Protein AF-A0A7C8NP73-F1 (afdb_monomer)

InterPro domains:
  IPR001849 Pleckstrin homology domain [PF16457] (462-615)
  IPR006816 ELMO domain [PF04727] (223-391)
  IPR006816 ELMO domain [PS51335] (238-403)
  IPR011989 Armadillo-like helical [G3DSA:1.25.10.10] (2-222)
  IPR011993 PH-like domain superfamily [G3DSA:2.30.29.30] (480-616)
  IPR016024 Armadillo-type fold [SSF48371] (4-204)
  IPR024574 ELMO, armadillo-like helical domain [PF11841] (35-197)
  IPR050868 Engulfment and cell motility domain-containing protein [PTHR12771] (10-514)

Foldseek 3Di:
DQDLVNLLVQLPDPDVVSNLVSLQVLLVQLLPPVSVVVNVVVVSLVSLLVCCQPPDDNSNLSSLSSVLSCLVVVHDLVSQDLSSLLSLLCCLVVPGDLSNLLSSLSVLLSQQQPDPPPDDDDPPCPQSGHLSSNVVSCVVVVCSLLSLLVQCLDPDLSSVQSSLSSVLSNLVRLLVVPPCNVVVVVVCVVSPSLVSLLVVLLDPPCPSNVQSSLSVVLSLLVVQVVQLQAAQDCVDPVSVVLVVLLQVLQDPDDDDDPCRQVLLQAPDPPNRVLSNRRHNVLSVLSSLLCVVPSVVSNVLSVVQVPDDSFQRDNLSNLSSLLSNLLCVLSVSVDDPVVSVVLSVPPPDPVSSQQSAQSCSSVVSLSSNLLSVLLSVQSVLVSDTPVCNVVSSVLSSLLCCVLRNPDTSNDDSVVSSVSSVPDHPVNSLVSVVVVLCVVCVVPCVVVVVVLLVVLLVVLQVVLLVVLLVDQQVWDKFWDPPPDPDPDDDPDDPFRWIKIWHADPVNQWIFIDTDGPPDPDDDDSVRRPDIDGLVFWDDKDKDKAFDDDDDPDDDDDDDDDDPPRPIWIKIWTWGQDDDDDDDDDDDSPDIDGPDIGTDPDVVSVQSNRQNSCSSVVHHRDDPVSVVSSVVSSVVVSSVVSVVVVVPD

Solvent-accessible surface area (backbone atoms only — not comparable to full-atom values): 36250 Å² total; per-residue (Å²): 130,84,50,68,66,58,40,40,56,30,47,66,41,92,49,64,73,51,21,31,54,27,26,51,54,42,41,71,45,49,76,40,69,68,53,38,50,53,33,47,77,71,50,34,55,59,49,42,45,53,36,55,62,72,47,60,70,67,39,22,20,28,28,27,44,37,50,32,52,34,48,77,72,76,38,68,70,91,71,66,43,71,68,50,52,36,46,36,52,50,46,55,63,65,67,62,58,69,62,39,42,34,17,34,33,40,38,53,20,51,41,24,55,45,78,81,71,87,79,88,70,74,94,82,63,83,58,70,45,26,51,68,39,48,46,66,48,41,67,78,36,76,57,43,63,59,47,42,52,55,36,47,73,42,92,48,56,66,42,16,30,26,32,38,38,27,51,42,23,43,48,53,42,32,62,70,64,73,81,56,32,71,62,54,52,48,52,44,52,75,70,38,45,54,60,53,51,33,52,54,65,44,45,89,79,40,80,82,34,43,64,44,53,51,52,43,53,50,50,52,33,51,49,51,51,52,38,27,67,38,68,78,46,79,86,40,67,67,54,45,47,42,56,46,50,48,50,54,61,67,52,88,69,97,69,91,56,94,62,67,38,39,70,45,25,34,95,40,85,64,61,63,68,75,33,64,82,22,10,40,38,24,50,49,53,49,35,50,44,43,69,80,36,40,68,60,47,36,52,53,45,58,58,34,70,76,42,59,81,57,56,30,74,37,52,49,51,48,41,33,46,42,46,43,48,53,37,59,68,68,48,41,86,61,54,71,69,56,57,48,48,56,64,72,65,66,82,48,75,75,52,50,51,69,70,48,62,37,68,68,66,43,46,67,63,50,47,47,30,50,43,53,29,43,57,49,52,42,59,79,65,68,42,41,55,92,40,48,68,64,53,50,52,49,48,48,48,49,46,43,60,54,59,62,67,40,57,36,70,60,53,68,68,59,42,42,48,48,40,71,66,69,49,72,69,62,49,54,52,52,49,50,52,52,48,47,66,71,38,55,79,80,37,50,72,63,45,51,54,52,50,53,51,38,42,49,52,21,45,50,52,48,45,52,53,24,42,47,51,38,49,74,36,50,70,19,57,50,88,83,77,71,92,66,95,69,94,69,99,74,79,90,65,59,39,30,32,39,40,28,37,38,96,84,65,51,30,44,30,29,38,80,40,62,76,83,63,95,63,84,80,56,81,86,71,34,81,41,73,43,53,47,89,36,53,74,49,75,47,78,46,83,40,80,60,82,77,84,88,82,80,90,88,84,86,89,83,90,77,81,87,77,77,55,67,40,48,39,40,38,35,23,18,54,79,78,94,77,83,86,89,75,99,69,73,94,77,68,70,42,81,75,48,77,43,25,38,85,46,70,64,57,42,45,40,51,53,31,24,53,29,44,76,70,74,42,76,68,81,49,67,66,60,53,50,49,29,54,51,45,19,53,50,52,47,54,51,48,55,68,58,65,65,75,78,118

Organism: Orbilia oligospora (NCBI:txid2813651)

Nearest PDB structures (foldseek):
  8j07-assembly1_u7  TM=4.582E-01  e=2.125E-04  Homo sapiens
  5xjg-assembly1_C  TM=4.412E-01  e=1.959E-04  Saccharomyces cerevisiae S288C
  6kbn-assembly1_A  TM=3.836E-01  e=9.811E-05  Saccharomyces cerevisiae
  7rro-assembly1_H8  TM=2.665E-01  e=1.098E-02  Bos taurus
  7rro-assembly1_H7  TM=2.678E-01  e=1.717E-02  Bos taurus

Sequence (646 aa):
MDSVNEIIERLGNSEDAVRKMAAFKLQSNIADPSFAEMFILQGGIIELRELAINANGNTLAYSLTSFSRLLEVDKGWEYVTPELISRMVDLITGHPLINILRGAMAVLGAIVAHPQISEGRGSMMTGLFGFQALKPAIAEHPEFLEMLVERVSSADHALCANALQLINALMRDSIASDNEWQKFIKKLQDLGVIRTVYYLMQGSSLQDLAHPLLEFQALMKMLIRKWRAVKLNLERKDHRTALKTIHIASASSIRSNPEKWRRLGFETESPAWEFEQAGFLGMMDMTEFVKDHEDEFQKIIHEQEAKPKEERFPFARASLYVTSLLCEQFAVDNSEADDAKTIMILESRASFEKAFKPLLLQWSRLHTAALFAFFRIWKETSALYSDFDKVSDLVRVLGYKTMVQATRTKEITEVEKEFAEYDYQRLRVIQMELLEQAYGNAWRPQLTSVYEETAKEAQEFIKEQRIRCLLQGSWFTTDRTDGSQNKSKDKLAYISLFARLSTDRRYLCYGYYNADMDIEPRMEDLVHKIPVSSVSSVVSNVMPSVRDNRDSSATVTTATPFNSTTTKLTIYGRQPPSGIQQNGDTNKEYPLIVLHPSNPTIASEWLDGLLFLMGKKPITSETSNLINTVAKCSMKKTMLLSFRVL

Mean predicted aligned error: 14.62 Å

Secondary structure (DSSP, 8-state):
---HHHHHHHHHSS-HHHHHHHHHHHHHHTTSHHHHHHHHHTTHHHHHHHHHHH--HHHHHHHHHHHHHHHHTT--GGG--HHHHHHHHHHHHT---HHHHHHHHHHHHHHHHS----SSS-TTSTTSSHHHHHHHHHHH-TTHHHHHHHHHT-S-HHHHHHHHHHHHHHHHHHHHTSSSHHHHHHHHHHTTHHHHHHHHHHSS--TTTHHHHHHHHHHHHHHHHHHHHS---TTSHHHHHHHHHHHHHH-SSS---S-TTGGGT-SSS-TTTGGGTTHHHHHHHHHHHHHHTHHHHHHHHHHHHTS-GGG---HHHHHHHHHHHHHHHTTTTS-HHHHHHHHHT--SHHHHHHH--GGGGGHHHHHHHHHHHHHHHHHHTT--GGGHHHHHHHHHHHHIIIIIS--TT--HHHHHHHHHH--HHHHHHHHHHHHHHHHTTTSHHHHHHHHHHHHHHHHHHHHHHHHHHHHH-EEEE-----------------EEEEEEE-TTSSEEEEEEEETT--SPPPGGG--EEEEGGGEEEEEEEEEE--------------------EEEEEEEEEPPP--S------TT--EEEEEEEESSHHHHHHHHHHHHHHTTPPP--HHHHHHHHHHHHHHHHHHHHHHTT--

pLDDT: mean 82.2, std 16.39, range [27.55, 98.19]

Structure (mmCIF, N/CA/C/O backbone):
data_AF-A0A7C8NP73-F1
#
_entry.id   AF-A0A7C8NP73-F1
#
loop_
_atom_site.group_PDB
_atom_site.id
_atom_site.type_symbol
_atom_site.label_atom_id
_atom_site.label_alt_id
_atom_site.label_comp_id
_atom_site.label_asym_id
_atom_site.label_entity_id
_atom_site.label_seq_id
_atom_site.pdbx_PDB_ins_code
_atom_site.Cartn_x
_atom_site.Cartn_y
_atom_site.Cartn_z
_atom_site.occupancy
_atom_site.B_iso_or_equiv
_atom_site.auth_seq_id
_atom_site.auth_comp_id
_atom_site.auth_asym_id
_atom_site.auth_atom_id
_atom_site.pdbx_PDB_model_num
ATOM 1 N N . MET A 1 1 ? 6.084 -2.194 -54.028 1.00 48.62 1 MET A N 1
ATOM 2 C CA . MET A 1 1 ? 6.680 -2.561 -52.732 1.00 48.62 1 MET A CA 1
ATOM 3 C C . MET A 1 1 ? 8.154 -2.739 -53.004 1.00 48.62 1 MET A C 1
ATOM 5 O O . MET A 1 1 ? 8.469 -3.561 -53.855 1.00 48.62 1 MET A O 1
ATOM 9 N N . ASP A 1 2 ? 9.013 -1.919 -52.401 1.00 60.19 2 ASP A N 1
ATOM 10 C CA . ASP A 1 2 ? 10.464 -2.112 -52.514 1.00 60.19 2 ASP A CA 1
ATOM 11 C C . ASP A 1 2 ? 10.792 -3.522 -52.008 1.00 60.19 2 ASP A C 1
ATOM 13 O O . ASP A 1 2 ? 10.224 -3.974 -51.007 1.00 60.19 2 ASP A O 1
ATOM 17 N N . SER A 1 3 ? 11.655 -4.238 -52.722 1.00 82.06 3 SER A N 1
ATOM 18 C CA . SER A 1 3 ? 12.070 -5.576 -52.290 1.00 82.06 3 SER A CA 1
ATOM 19 C C . SER A 1 3 ? 12.919 -5.483 -51.013 1.00 82.06 3 SER A C 1
ATOM 21 O O . SER A 1 3 ? 13.592 -4.477 -50.791 1.00 82.06 3 SER A O 1
ATOM 23 N N . VAL A 1 4 ? 12.916 -6.519 -50.166 1.00 85.44 4 VAL A N 1
ATOM 24 C CA . VAL A 1 4 ? 13.717 -6.546 -48.920 1.00 85.44 4 VAL A CA 1
ATOM 25 C C . VAL A 1 4 ? 15.198 -6.232 -49.205 1.00 85.44 4 VAL A C 1
ATOM 27 O O . VAL A 1 4 ? 15.788 -5.397 -48.524 1.00 85.44 4 VAL A O 1
ATOM 30 N N . ASN A 1 5 ? 15.748 -6.788 -50.289 1.00 86.94 5 ASN A N 1
ATOM 31 C CA . ASN A 1 5 ? 17.111 -6.518 -50.761 1.00 86.94 5 ASN A CA 1
ATOM 32 C C . ASN A 1 5 ? 17.361 -5.037 -51.090 1.00 86.94 5 ASN A C 1
ATOM 34 O O . ASN A 1 5 ? 18.402 -4.497 -50.733 1.00 86.94 5 ASN A O 1
ATOM 38 N N . GLU A 1 6 ? 16.405 -4.365 -51.736 1.00 87.94 6 GLU A N 1
ATOM 39 C CA . GLU A 1 6 ? 16.519 -2.943 -52.094 1.00 87.94 6 GLU A CA 1
ATOM 40 C C . GLU A 1 6 ? 16.551 -2.047 -50.847 1.00 87.94 6 GLU A C 1
ATOM 42 O O . GLU A 1 6 ? 17.230 -1.020 -50.828 1.00 87.94 6 GLU A O 1
ATOM 47 N N . ILE A 1 7 ? 15.838 -2.434 -49.784 1.00 89.62 7 ILE A N 1
ATOM 48 C CA . ILE A 1 7 ? 15.893 -1.730 -48.497 1.00 89.62 7 ILE A CA 1
ATOM 49 C C . ILE A 1 7 ? 17.260 -1.944 -47.843 1.00 89.62 7 ILE A C 1
ATOM 51 O O . ILE A 1 7 ? 17.868 -0.966 -47.417 1.00 89.62 7 ILE A O 1
ATOM 55 N N . ILE A 1 8 ? 17.766 -3.181 -47.805 1.00 90.69 8 ILE A N 1
ATOM 56 C CA . ILE A 1 8 ? 19.073 -3.506 -47.207 1.00 90.69 8 ILE A CA 1
ATOM 57 C C . ILE A 1 8 ? 20.208 -2.759 -47.921 1.00 90.69 8 ILE A C 1
ATOM 59 O O . ILE A 1 8 ? 21.008 -2.093 -47.267 1.00 90.69 8 ILE A O 1
ATOM 63 N N . GLU A 1 9 ? 20.236 -2.775 -49.255 1.00 89.75 9 GLU A N 1
ATOM 64 C CA . GLU A 1 9 ? 21.255 -2.070 -50.045 1.00 89.75 9 GLU A CA 1
ATOM 65 C C . GLU A 1 9 ? 21.243 -0.555 -49.776 1.00 89.75 9 GLU A C 1
ATOM 67 O O . GLU A 1 9 ? 22.288 0.082 -49.622 1.00 89.75 9 GLU A O 1
ATOM 72 N N . ARG A 1 10 ? 20.050 0.039 -49.651 1.00 89.94 10 ARG A N 1
ATOM 73 C CA . ARG A 1 10 ? 19.904 1.466 -49.338 1.00 89.94 10 ARG A CA 1
ATOM 74 C C . ARG A 1 10 ? 20.262 1.817 -47.891 1.00 89.94 10 ARG A C 1
ATOM 76 O O . ARG A 1 10 ? 20.643 2.962 -47.652 1.00 89.94 10 ARG A O 1
ATOM 83 N N . LEU A 1 11 ? 20.164 0.881 -46.943 1.00 89.56 11 LEU A N 1
ATOM 84 C CA . LEU A 1 11 ? 20.610 1.083 -45.555 1.00 89.56 11 LEU A CA 1
ATOM 85 C C . LEU A 1 11 ? 22.143 1.148 -45.456 1.00 89.56 11 LEU A C 1
ATOM 87 O O . LEU A 1 11 ? 22.663 1.996 -44.731 1.00 89.56 11 LEU A O 1
ATOM 91 N N . GLY A 1 12 ? 22.857 0.329 -46.233 1.00 86.38 12 GLY A N 1
ATOM 92 C CA . GLY A 1 12 ? 24.326 0.340 -46.280 1.00 86.38 12 GLY A CA 1
ATOM 93 C C . GLY A 1 12 ? 24.933 1.513 -47.070 1.00 86.38 12 GLY A C 1
ATOM 94 O O . GLY A 1 12 ? 26.106 1.848 -46.897 1.00 86.38 12 GLY A O 1
ATOM 95 N N . ASN A 1 13 ? 24.146 2.195 -47.910 1.00 90.19 13 ASN A N 1
ATOM 96 C CA . ASN A 1 13 ? 24.611 3.278 -48.790 1.00 90.19 13 ASN A CA 1
ATOM 97 C C . ASN A 1 13 ? 25.268 4.437 -48.019 1.00 90.19 13 ASN A C 1
ATOM 99 O O . ASN A 1 13 ? 24.749 4.841 -46.996 1.00 90.19 13 ASN A O 1
ATOM 103 N N . SER A 1 14 ? 26.358 5.035 -48.507 1.00 82.38 14 SER A N 1
ATOM 104 C CA . SER A 1 14 ? 27.049 6.157 -47.844 1.00 82.38 14 SER A CA 1
ATOM 105 C C . SER A 1 14 ? 26.227 7.447 -47.681 1.00 82.38 14 SER A C 1
ATOM 107 O O . SER A 1 14 ? 26.552 8.262 -46.819 1.00 82.38 14 SER A O 1
ATOM 109 N N . GLU A 1 15 ? 25.196 7.665 -48.501 1.00 89.38 15 GLU A N 1
ATOM 110 C CA . GLU A 1 15 ? 24.407 8.900 -48.506 1.00 89.38 15 GLU A CA 1
ATOM 111 C C . GLU A 1 15 ? 23.300 8.899 -47.433 1.00 89.38 15 GLU A C 1
ATOM 113 O O . GLU A 1 15 ? 22.374 8.086 -47.466 1.00 89.38 15 GLU A O 1
ATOM 118 N N . ASP A 1 16 ? 23.343 9.859 -46.498 1.00 85.50 16 ASP A N 1
ATOM 119 C CA . ASP A 1 16 ? 22.397 9.923 -45.369 1.00 85.50 16 ASP A CA 1
ATOM 120 C C . ASP A 1 16 ? 20.934 10.098 -45.810 1.00 85.50 16 ASP A C 1
ATOM 122 O O . ASP A 1 16 ? 20.033 9.516 -45.211 1.00 85.50 16 ASP A O 1
ATOM 126 N N . ALA A 1 17 ? 20.671 10.825 -46.901 1.00 88.94 17 ALA A N 1
ATOM 127 C CA . ALA A 1 17 ? 19.314 10.982 -47.429 1.00 88.94 17 ALA A CA 1
ATOM 128 C C . ALA A 1 17 ? 18.705 9.639 -47.879 1.00 88.94 17 ALA A C 1
ATOM 130 O O . ALA A 1 17 ? 17.527 9.368 -47.619 1.00 88.94 17 ALA A O 1
ATOM 131 N N . VAL A 1 18 ? 19.522 8.783 -48.502 1.00 90.50 18 VAL A N 1
ATOM 132 C CA . VAL A 1 18 ? 19.129 7.442 -48.956 1.00 90.50 18 VAL A CA 1
ATOM 133 C C . VAL A 1 18 ? 18.909 6.526 -47.754 1.00 90.50 18 VAL A C 1
ATOM 135 O O . VAL A 1 18 ? 17.848 5.901 -47.655 1.00 90.50 18 VAL A O 1
ATOM 138 N N . ARG A 1 19 ? 19.845 6.530 -46.791 1.00 91.00 19 ARG A N 1
ATOM 139 C CA . ARG A 1 19 ? 19.724 5.779 -45.530 1.00 91.00 19 ARG A CA 1
ATOM 140 C C . ARG A 1 19 ? 18.473 6.159 -44.753 1.00 91.00 19 ARG A C 1
ATOM 142 O O . ARG A 1 19 ? 17.725 5.288 -44.323 1.00 91.00 19 ARG A O 1
ATOM 149 N N . LYS A 1 20 ? 18.208 7.458 -44.604 1.00 90.62 20 LYS A N 1
ATOM 150 C CA . LYS A 1 20 ? 17.041 7.982 -43.888 1.00 90.62 20 LYS A CA 1
ATOM 151 C C . LYS A 1 20 ? 15.737 7.488 -44.505 1.00 90.62 20 LYS A C 1
ATOM 153 O O . LYS A 1 20 ? 14.842 7.060 -43.778 1.00 90.62 20 LYS A O 1
ATOM 158 N N . MET A 1 21 ? 15.621 7.543 -45.833 1.00 90.12 21 MET A N 1
ATOM 159 C CA . MET A 1 21 ? 14.427 7.079 -46.544 1.00 90.12 21 MET A CA 1
ATOM 160 C C . MET A 1 21 ? 14.244 5.561 -46.409 1.00 90.12 21 MET A C 1
ATOM 162 O O . MET A 1 21 ? 13.123 5.092 -46.213 1.00 90.12 21 MET A O 1
ATOM 166 N N . ALA A 1 22 ? 15.337 4.796 -46.468 1.00 91.88 22 ALA A N 1
ATOM 167 C CA . ALA A 1 22 ? 15.310 3.351 -46.261 1.00 91.88 22 ALA A CA 1
ATOM 168 C C . ALA A 1 22 ? 14.923 2.978 -44.823 1.00 91.88 22 ALA A C 1
ATOM 170 O O . ALA A 1 22 ? 14.034 2.154 -44.637 1.00 91.88 22 ALA A O 1
ATOM 171 N N . ALA A 1 23 ? 15.505 3.632 -43.813 1.00 91.50 23 ALA A N 1
ATOM 172 C CA . ALA A 1 23 ? 15.182 3.414 -42.402 1.00 91.50 23 ALA A CA 1
ATOM 173 C C . ALA A 1 23 ? 13.723 3.781 -42.080 1.00 91.50 23 ALA A C 1
ATOM 175 O O . ALA A 1 23 ? 13.046 3.066 -41.343 1.00 91.50 23 ALA A O 1
ATOM 176 N N . PHE A 1 24 ? 13.201 4.852 -42.688 1.00 91.69 24 PHE A N 1
ATOM 177 C CA . PHE A 1 24 ? 11.790 5.224 -42.576 1.00 91.69 24 PHE A CA 1
ATOM 178 C C . PHE A 1 24 ? 10.856 4.152 -43.166 1.00 91.69 24 PHE A C 1
ATOM 180 O O . PHE A 1 24 ? 9.884 3.760 -42.522 1.00 91.69 24 PHE A O 1
ATOM 187 N N . LYS A 1 25 ? 11.165 3.630 -44.363 1.00 90.44 25 LYS A N 1
ATOM 188 C CA . LYS A 1 25 ? 10.409 2.523 -44.979 1.00 90.44 25 LYS A CA 1
ATOM 189 C C . LYS A 1 25 ? 10.536 1.218 -44.187 1.00 90.44 25 LYS A C 1
ATOM 191 O O . LYS A 1 25 ? 9.573 0.461 -44.091 1.00 90.44 25 LYS A O 1
ATOM 196 N N . LEU A 1 26 ? 11.708 0.950 -43.611 1.00 91.75 26 LEU A N 1
ATOM 197 C CA . LEU A 1 26 ? 11.937 -0.216 -42.762 1.00 91.75 26 LEU A CA 1
ATOM 198 C C . LEU A 1 26 ? 11.004 -0.185 -41.550 1.00 91.75 26 LEU A C 1
ATOM 200 O O . LEU A 1 26 ? 10.335 -1.178 -41.279 1.00 91.75 26 LEU A O 1
ATOM 204 N N . GLN A 1 27 ? 10.893 0.964 -40.880 1.00 89.00 27 GLN A N 1
ATOM 205 C CA . GLN A 1 27 ? 10.059 1.124 -39.692 1.00 89.00 27 GLN A CA 1
ATOM 206 C C . GLN A 1 27 ? 8.605 0.692 -39.931 1.00 89.00 27 GLN A C 1
ATOM 208 O O . GLN A 1 27 ? 8.026 0.034 -39.070 1.00 89.00 27 GLN A O 1
ATOM 213 N N . SER A 1 28 ? 8.004 1.018 -41.081 1.00 86.94 28 SER A N 1
ATOM 214 C CA . SER A 1 28 ? 6.624 0.609 -41.388 1.00 86.94 28 SER A CA 1
ATOM 215 C C . SER A 1 28 ? 6.484 -0.880 -41.703 1.00 86.94 28 SER A C 1
ATOM 217 O O . SER A 1 28 ? 5.445 -1.459 -41.403 1.00 86.94 28 SER A O 1
ATOM 219 N N . ASN A 1 29 ? 7.514 -1.498 -42.287 1.00 88.25 29 ASN A N 1
ATOM 220 C CA . ASN A 1 29 ? 7.443 -2.866 -42.807 1.00 88.25 29 ASN A CA 1
ATOM 221 C C . ASN A 1 29 ? 7.918 -3.919 -41.799 1.00 88.25 29 ASN A C 1
ATOM 223 O O . ASN A 1 29 ? 7.460 -5.055 -41.843 1.00 88.25 29 ASN A O 1
ATOM 227 N N . ILE A 1 30 ? 8.798 -3.550 -40.863 1.00 88.75 30 ILE A N 1
ATOM 228 C CA . ILE A 1 30 ? 9.405 -4.474 -39.891 1.00 88.75 30 ILE A CA 1
ATOM 229 C C . ILE A 1 30 ? 8.395 -5.075 -38.901 1.00 88.75 30 ILE A C 1
ATOM 231 O O . ILE A 1 30 ? 8.698 -6.060 -38.239 1.00 88.75 30 ILE A O 1
ATOM 235 N N . ALA A 1 31 ? 7.198 -4.488 -38.804 1.00 82.62 31 ALA A N 1
ATOM 236 C CA . ALA A 1 31 ? 6.102 -5.013 -37.994 1.00 82.62 31 ALA A CA 1
ATOM 237 C C . ALA A 1 31 ? 5.456 -6.276 -38.599 1.00 82.62 31 ALA A C 1
ATOM 239 O O . ALA A 1 31 ? 4.790 -7.009 -37.875 1.00 82.62 31 ALA A O 1
ATOM 240 N N . ASP A 1 32 ? 5.636 -6.536 -39.901 1.00 87.31 32 ASP A N 1
ATOM 241 C CA . ASP A 1 32 ? 5.199 -7.783 -40.535 1.00 87.31 32 ASP A CA 1
ATOM 242 C C . ASP A 1 32 ? 6.209 -8.906 -40.216 1.00 87.31 32 ASP A C 1
ATOM 244 O O . ASP A 1 32 ? 7.369 -8.818 -40.639 1.00 87.31 32 ASP A O 1
ATOM 248 N N . PRO A 1 33 ? 5.800 -9.983 -39.511 1.00 85.56 33 PRO A N 1
ATOM 249 C CA . PRO A 1 33 ? 6.696 -11.077 -39.136 1.00 85.56 33 PRO A CA 1
ATOM 250 C C . PRO A 1 33 ? 7.404 -11.744 -40.321 1.00 85.56 33 PRO A C 1
ATOM 252 O O . PRO A 1 33 ? 8.561 -12.153 -40.178 1.00 85.56 33 PRO A O 1
ATOM 255 N N . SER A 1 34 ? 6.735 -11.826 -41.478 1.00 88.19 34 SER A N 1
ATOM 256 C CA . SER A 1 34 ? 7.270 -12.449 -42.697 1.00 88.19 34 SER A CA 1
ATOM 257 C C . SER A 1 34 ? 8.355 -11.572 -43.317 1.00 88.19 34 SER A C 1
ATOM 259 O O . SER A 1 34 ? 9.415 -12.057 -43.716 1.00 88.19 34 SER A O 1
ATOM 261 N N . PHE A 1 35 ? 8.113 -10.258 -43.351 1.00 90.38 35 PHE A N 1
ATOM 262 C CA . PHE A 1 35 ? 9.104 -9.280 -43.789 1.00 90.38 35 PHE A CA 1
ATOM 263 C C . PHE A 1 35 ? 10.317 -9.275 -42.851 1.00 90.38 35 PHE A C 1
ATOM 265 O O . PHE A 1 35 ? 11.452 -9.320 -43.322 1.00 90.38 35 PHE A O 1
ATOM 272 N N . ALA A 1 36 ? 10.090 -9.266 -41.533 1.00 89.06 36 ALA A N 1
ATOM 273 C CA . ALA A 1 36 ? 11.151 -9.269 -40.529 1.00 89.06 36 ALA A CA 1
ATOM 274 C C . ALA A 1 36 ? 12.051 -10.508 -40.627 1.00 89.06 36 ALA A C 1
ATOM 276 O O . ALA A 1 36 ? 13.269 -10.398 -40.506 1.00 89.06 36 ALA A O 1
ATOM 277 N N . GLU A 1 37 ? 11.473 -11.683 -40.888 1.00 87.62 37 GLU A N 1
ATOM 278 C CA . GLU A 1 37 ? 12.244 -12.911 -41.095 1.00 87.62 37 GLU A CA 1
ATOM 279 C C . GLU A 1 37 ? 13.135 -12.829 -42.331 1.00 87.62 37 GLU A C 1
ATOM 281 O O . GLU A 1 37 ? 14.338 -13.066 -42.238 1.00 87.62 37 GLU A O 1
ATOM 286 N N . MET A 1 38 ? 12.574 -12.411 -43.467 1.00 89.00 38 MET A N 1
ATOM 287 C CA . MET A 1 38 ? 13.340 -12.244 -44.703 1.00 89.00 38 MET A CA 1
ATOM 288 C C . MET A 1 38 ? 14.436 -11.183 -44.565 1.00 89.00 38 MET A C 1
ATOM 290 O O . MET A 1 38 ? 15.541 -11.378 -45.066 1.00 89.00 38 MET A O 1
ATOM 294 N N . PHE A 1 39 ? 14.158 -10.088 -43.855 1.00 92.00 39 PHE A N 1
ATOM 295 C CA . PHE A 1 39 ? 15.125 -9.027 -43.582 1.00 92.00 39 PHE A CA 1
ATOM 296 C C . PHE A 1 39 ? 16.321 -9.530 -42.765 1.00 92.00 39 PHE A C 1
ATOM 298 O O . PHE A 1 39 ? 17.465 -9.211 -43.088 1.00 92.00 39 PHE A O 1
ATOM 305 N N . ILE A 1 40 ? 16.075 -10.352 -41.740 1.00 89.31 40 ILE A N 1
ATOM 306 C CA . ILE A 1 40 ? 17.136 -10.947 -40.918 1.00 89.31 40 ILE A CA 1
ATOM 307 C C . ILE A 1 40 ? 17.928 -11.983 -41.718 1.00 89.31 40 ILE A C 1
ATOM 309 O O . ILE A 1 40 ? 19.156 -11.929 -41.717 1.00 89.31 40 ILE A O 1
ATOM 313 N N . LEU A 1 41 ? 17.249 -12.881 -42.442 1.00 88.56 41 LEU A N 1
ATOM 314 C CA . LEU A 1 41 ? 17.894 -13.916 -43.263 1.00 88.56 41 LEU A CA 1
ATOM 315 C C . LEU A 1 41 ? 18.825 -13.328 -44.330 1.00 88.56 41 LEU A C 1
ATOM 317 O O . LEU A 1 41 ? 19.851 -13.921 -44.649 1.00 88.56 41 LEU A O 1
ATOM 321 N N . GLN A 1 42 ? 18.482 -12.158 -44.869 1.00 90.75 42 GLN A N 1
ATOM 322 C CA . GLN A 1 42 ? 19.289 -11.443 -45.860 1.00 90.75 42 GLN A CA 1
ATOM 323 C C . GLN A 1 42 ? 20.382 -10.555 -45.238 1.00 90.75 42 GLN A C 1
ATOM 325 O O . GLN A 1 42 ? 21.039 -9.806 -45.955 1.00 90.75 42 GLN A O 1
ATOM 330 N N . GLY A 1 43 ? 20.601 -10.624 -43.920 1.00 88.75 43 GLY A N 1
ATOM 331 C CA . GLY A 1 43 ? 21.657 -9.877 -43.229 1.00 88.75 43 GLY A CA 1
ATOM 332 C C . GLY A 1 43 ? 21.326 -8.409 -42.942 1.00 88.75 43 GLY A C 1
ATOM 333 O O . GLY A 1 43 ? 22.187 -7.678 -42.458 1.00 88.75 43 GLY A O 1
ATOM 334 N N . GLY A 1 44 ? 20.086 -7.964 -43.166 1.00 90.62 44 GLY A N 1
ATOM 335 C CA . GLY A 1 44 ? 19.677 -6.570 -42.963 1.00 90.62 44 GLY A CA 1
ATOM 336 C C . GLY A 1 44 ? 19.821 -6.075 -41.520 1.00 90.62 44 GLY A C 1
ATOM 337 O O . GLY A 1 44 ? 20.023 -4.886 -41.282 1.00 90.62 44 GLY A O 1
ATOM 338 N N . ILE A 1 45 ? 19.770 -6.984 -40.544 1.00 91.12 45 ILE A N 1
ATOM 339 C CA . ILE A 1 45 ? 19.964 -6.657 -39.128 1.00 91.12 45 ILE A CA 1
ATOM 340 C C . ILE A 1 45 ? 21.389 -6.178 -38.804 1.00 91.12 45 ILE A C 1
ATOM 342 O O . ILE A 1 45 ? 21.559 -5.380 -37.884 1.00 91.12 45 ILE A O 1
ATOM 346 N N . ILE A 1 46 ? 22.396 -6.603 -39.577 1.00 91.88 46 ILE A N 1
ATOM 347 C CA . ILE A 1 46 ? 23.786 -6.150 -39.419 1.00 91.88 46 ILE A CA 1
ATOM 348 C C . ILE A 1 46 ? 23.870 -4.660 -39.759 1.00 91.88 46 ILE A C 1
ATOM 350 O O . ILE A 1 46 ? 24.322 -3.866 -38.938 1.00 91.88 46 ILE A O 1
ATOM 354 N N . GLU A 1 47 ? 23.334 -4.269 -40.918 1.00 91.56 47 GLU A N 1
ATOM 355 C CA . GLU A 1 47 ? 23.254 -2.864 -41.339 1.00 91.56 47 GLU A CA 1
ATOM 356 C C . GLU A 1 47 ? 22.428 -2.028 -40.352 1.00 91.56 47 GLU A C 1
ATOM 358 O O . GLU A 1 47 ? 22.791 -0.904 -40.004 1.00 91.56 47 GLU A O 1
ATOM 363 N N . LEU A 1 48 ? 21.331 -2.589 -39.833 1.00 93.06 48 LEU A N 1
ATOM 364 C CA . LEU A 1 48 ? 20.505 -1.919 -38.830 1.00 93.06 48 LEU A CA 1
ATOM 365 C C . LEU A 1 48 ? 21.269 -1.661 -37.520 1.00 93.06 48 LEU A C 1
ATOM 367 O O . LEU A 1 48 ? 21.149 -0.571 -36.957 1.00 93.06 48 LEU A O 1
ATOM 371 N N . ARG A 1 49 ? 22.059 -2.635 -37.049 1.00 93.44 49 ARG A N 1
ATOM 372 C CA . ARG A 1 49 ? 22.934 -2.494 -35.875 1.00 93.44 49 ARG A CA 1
ATOM 373 C C . ARG A 1 49 ? 23.996 -1.423 -36.111 1.00 93.44 49 ARG A C 1
ATOM 375 O O . ARG A 1 49 ? 24.176 -0.563 -35.253 1.00 93.44 49 ARG A O 1
ATOM 382 N N . GLU A 1 50 ? 24.661 -1.433 -37.263 1.00 92.69 50 GLU A N 1
ATOM 383 C CA . GLU A 1 50 ? 25.674 -0.424 -37.598 1.00 92.69 50 GLU A CA 1
ATOM 384 C C . GLU A 1 50 ? 25.086 0.992 -37.602 1.00 92.69 50 GLU A C 1
ATOM 386 O O . GLU A 1 50 ? 25.687 1.924 -37.061 1.00 92.69 50 GLU A O 1
ATOM 391 N N . LEU A 1 51 ? 23.865 1.160 -38.121 1.00 92.75 51 LEU A N 1
ATOM 392 C CA . LEU A 1 51 ? 23.146 2.430 -38.031 1.00 92.75 51 LEU A CA 1
ATOM 393 C C . LEU A 1 51 ? 22.763 2.784 -36.587 1.00 92.75 51 LEU A C 1
ATOM 395 O O . LEU A 1 51 ? 22.830 3.955 -36.221 1.00 92.75 51 LEU A O 1
ATOM 399 N N . ALA A 1 52 ? 22.381 1.815 -35.754 1.00 93.00 52 ALA A N 1
ATOM 400 C CA . ALA A 1 52 ? 22.073 2.061 -34.344 1.00 93.00 52 ALA A CA 1
ATOM 401 C C . ALA A 1 52 ? 23.299 2.533 -33.537 1.00 93.00 52 ALA A C 1
ATOM 403 O O . ALA A 1 52 ? 23.147 3.311 -32.595 1.00 93.00 52 ALA A O 1
ATOM 404 N N . ILE A 1 53 ? 24.505 2.103 -33.922 1.00 93.00 53 ILE A N 1
ATOM 405 C CA . ILE A 1 53 ? 25.759 2.506 -33.272 1.00 93.00 53 ILE A CA 1
ATOM 406 C C . ILE A 1 53 ? 26.237 3.869 -33.802 1.00 93.00 53 ILE A C 1
ATOM 408 O O . ILE A 1 53 ? 26.504 4.784 -33.019 1.00 93.00 53 ILE A O 1
ATOM 412 N N . ASN A 1 54 ? 26.293 4.028 -35.128 1.00 92.06 54 ASN A N 1
ATOM 413 C CA . ASN A 1 54 ? 27.043 5.109 -35.775 1.00 92.06 54 ASN A CA 1
ATOM 414 C C . ASN A 1 54 ? 26.185 6.259 -36.334 1.00 92.06 54 ASN A C 1
ATOM 416 O O . ASN A 1 54 ? 26.709 7.349 -36.579 1.00 92.06 54 ASN A O 1
ATOM 420 N N . ALA A 1 55 ? 24.885 6.053 -36.578 1.00 91.69 55 ALA A N 1
ATOM 421 C CA . ALA A 1 55 ? 24.040 7.093 -37.168 1.00 91.69 55 ALA A CA 1
ATOM 422 C C . ALA A 1 55 ? 23.644 8.174 -36.149 1.00 91.69 55 ALA A C 1
ATOM 424 O O . ALA A 1 55 ? 23.784 8.015 -34.937 1.00 91.69 55 ALA A O 1
ATOM 425 N N . ASN A 1 56 ? 23.097 9.284 -36.655 1.00 89.88 56 ASN A N 1
ATOM 426 C CA . ASN A 1 56 ? 22.598 10.401 -35.853 1.00 89.88 56 ASN A CA 1
ATOM 427 C C . ASN A 1 56 ? 21.238 10.899 -36.378 1.00 89.88 56 ASN A C 1
ATOM 429 O O . ASN A 1 56 ? 20.793 10.542 -37.470 1.00 89.88 56 ASN A O 1
ATOM 433 N N . GLY A 1 57 ? 20.562 11.745 -35.595 1.00 90.12 57 GLY A N 1
ATOM 434 C CA . GLY A 1 57 ? 19.325 12.410 -36.012 1.00 90.12 57 GLY A CA 1
ATOM 435 C C . GLY A 1 57 ? 18.164 11.446 -36.295 1.00 90.12 57 GLY A C 1
ATOM 436 O O . GLY A 1 57 ? 17.938 10.478 -35.572 1.00 90.12 57 GLY A O 1
ATOM 437 N N . ASN A 1 58 ? 17.393 11.731 -37.348 1.00 90.62 58 ASN A N 1
ATOM 438 C CA . ASN A 1 58 ? 16.192 10.955 -37.679 1.00 90.62 58 ASN A CA 1
ATOM 439 C C . ASN A 1 58 ? 1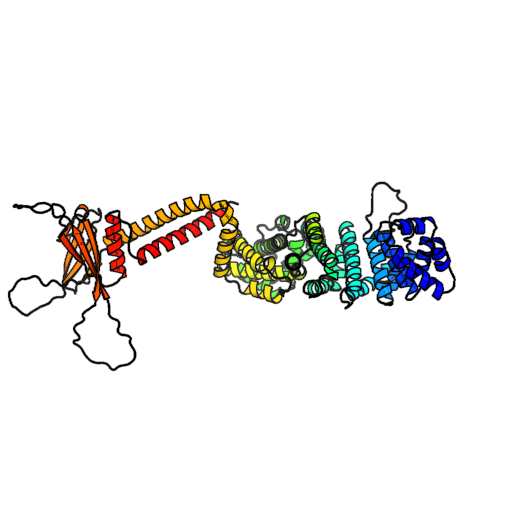6.508 9.539 -38.177 1.00 90.62 58 ASN A C 1
ATOM 441 O O . ASN A 1 58 ? 15.747 8.624 -37.879 1.00 90.62 58 ASN A O 1
ATOM 445 N N . THR A 1 59 ? 17.623 9.352 -38.894 1.00 92.81 59 THR A N 1
ATOM 446 C CA . THR A 1 59 ? 18.073 8.029 -39.351 1.00 92.81 59 THR A CA 1
ATOM 447 C C . THR A 1 59 ? 18.250 7.098 -38.152 1.00 92.81 59 THR A C 1
ATOM 449 O O . THR A 1 59 ? 17.662 6.021 -38.127 1.00 92.81 59 THR A O 1
ATOM 452 N N . LEU A 1 60 ? 18.942 7.566 -37.104 1.00 94.50 60 LEU A N 1
ATOM 453 C CA . LEU A 1 60 ? 19.088 6.829 -35.847 1.00 94.50 60 LEU A CA 1
ATOM 454 C C . LEU A 1 60 ? 17.732 6.533 -35.187 1.00 94.50 60 LEU A C 1
ATOM 456 O O . LEU A 1 60 ? 17.483 5.401 -34.788 1.00 94.50 60 LEU A O 1
ATOM 460 N N . ALA A 1 61 ? 16.830 7.517 -35.103 1.00 93.44 61 ALA A N 1
ATOM 461 C CA . ALA A 1 61 ? 15.517 7.320 -34.481 1.00 93.44 61 ALA A CA 1
ATOM 462 C C . ALA A 1 61 ? 14.685 6.215 -35.168 1.00 93.44 61 ALA A C 1
ATOM 464 O O . ALA A 1 61 ? 14.078 5.377 -34.490 1.00 93.44 61 ALA A O 1
ATOM 465 N N . TYR A 1 62 ? 14.672 6.180 -36.506 1.00 94.81 62 TYR A N 1
ATOM 466 C CA . TYR A 1 62 ? 13.982 5.131 -37.266 1.00 94.81 62 TYR A CA 1
ATOM 467 C C . TYR A 1 62 ? 14.655 3.766 -37.102 1.00 94.81 62 TYR A C 1
ATOM 469 O O . TYR A 1 62 ? 13.958 2.763 -36.923 1.00 94.81 62 TYR A O 1
ATOM 477 N N . SER A 1 63 ? 15.991 3.731 -37.096 1.00 94.75 63 SER A N 1
ATOM 478 C CA . SER A 1 63 ? 16.758 2.506 -36.867 1.00 94.75 63 SER A CA 1
ATOM 479 C C . SER A 1 63 ? 16.490 1.917 -35.482 1.00 94.75 63 SER A C 1
ATOM 481 O O . SER A 1 63 ? 16.139 0.746 -35.387 1.00 94.75 63 SER A O 1
ATOM 483 N N . LEU A 1 64 ? 16.544 2.725 -34.417 1.00 94.88 64 LEU A N 1
ATOM 484 C CA . LEU A 1 64 ? 16.272 2.265 -33.049 1.00 94.88 64 LEU A CA 1
ATOM 485 C C . LEU A 1 64 ? 14.834 1.783 -32.871 1.00 94.88 64 LEU A C 1
ATOM 487 O O . LEU A 1 64 ? 14.604 0.772 -32.215 1.00 94.88 64 LEU A O 1
ATOM 491 N N . THR A 1 65 ? 13.863 2.460 -33.489 1.00 93.75 65 THR A N 1
ATOM 492 C CA . THR A 1 65 ? 12.470 1.995 -33.441 1.00 93.75 65 THR A CA 1
ATOM 493 C C . THR A 1 65 ? 12.310 0.647 -34.143 1.00 93.75 65 THR A C 1
ATOM 495 O O . THR A 1 65 ? 11.612 -0.231 -33.644 1.00 93.75 65 THR A O 1
ATOM 498 N N . SER A 1 66 ? 12.958 0.472 -35.297 1.00 94.25 66 SER A N 1
ATOM 499 C CA . SER A 1 66 ? 12.910 -0.792 -36.040 1.00 94.25 66 SER A CA 1
ATOM 500 C C . SER A 1 66 ? 13.615 -1.915 -35.278 1.00 94.25 66 SER A C 1
ATOM 502 O O . SER A 1 66 ? 13.106 -3.029 -35.230 1.00 94.25 66 SER A O 1
ATOM 504 N N . PHE A 1 67 ? 14.743 -1.606 -34.633 1.00 94.69 67 PHE A N 1
ATOM 505 C CA . PHE A 1 67 ? 15.487 -2.547 -33.800 1.00 94.69 67 PHE A CA 1
ATOM 506 C C . PHE A 1 67 ? 14.679 -2.970 -32.566 1.00 94.69 67 PHE A C 1
ATOM 508 O O . PHE A 1 67 ? 14.548 -4.161 -32.311 1.00 94.69 67 PHE A O 1
ATOM 515 N N . SER A 1 68 ? 14.046 -2.025 -31.858 1.00 92.56 68 SER A N 1
ATOM 516 C CA . SER A 1 68 ? 13.154 -2.320 -30.723 1.00 92.56 68 SER A CA 1
ATOM 517 C C . SER A 1 68 ? 12.021 -3.271 -31.111 1.00 92.56 68 SER A C 1
ATOM 519 O O . SER A 1 68 ? 11.788 -4.259 -30.425 1.00 92.56 68 SER A O 1
ATOM 521 N N . ARG A 1 69 ? 11.360 -3.025 -32.251 1.00 90.81 69 ARG A N 1
ATOM 522 C CA . ARG A 1 69 ? 10.277 -3.890 -32.751 1.00 90.81 69 ARG A CA 1
ATOM 523 C C . ARG A 1 69 ? 10.739 -5.312 -33.050 1.00 90.81 69 ARG A C 1
ATOM 525 O O . ARG A 1 69 ? 9.979 -6.245 -32.827 1.00 90.81 69 ARG A O 1
ATOM 532 N N . LEU A 1 70 ? 11.964 -5.482 -33.554 1.00 91.19 70 LEU A N 1
ATOM 533 C CA . LEU A 1 70 ? 12.541 -6.811 -33.763 1.00 91.19 70 LEU A CA 1
ATOM 534 C C . LEU A 1 70 ? 12.723 -7.555 -32.435 1.00 91.19 70 LEU A C 1
ATOM 536 O O . LEU A 1 70 ? 12.340 -8.719 -32.343 1.00 91.19 70 LEU A O 1
ATOM 540 N N . LEU A 1 71 ? 13.228 -6.871 -31.405 1.00 89.88 71 LEU A N 1
ATOM 541 C CA . LEU A 1 71 ? 13.388 -7.459 -30.073 1.00 89.88 71 LEU A CA 1
ATOM 542 C C . LEU A 1 71 ? 12.037 -7.810 -29.426 1.00 89.88 71 LEU A C 1
ATOM 544 O O . LEU A 1 71 ? 11.921 -8.853 -28.790 1.00 89.88 71 LEU A O 1
ATOM 548 N N . GLU A 1 72 ? 11.001 -6.985 -29.621 1.00 85.88 72 GLU A N 1
ATOM 549 C CA . GLU A 1 72 ? 9.636 -7.248 -29.130 1.00 85.88 72 GLU A CA 1
ATOM 550 C C . GLU A 1 72 ? 9.032 -8.543 -29.701 1.00 85.88 72 GLU A C 1
ATOM 552 O O . GLU A 1 72 ? 8.281 -9.225 -29.007 1.00 85.88 72 GLU A O 1
ATOM 557 N N . VAL A 1 73 ? 9.377 -8.908 -30.943 1.00 85.50 73 VAL A N 1
ATOM 558 C CA . VAL A 1 73 ? 8.958 -10.174 -31.580 1.00 85.50 73 VAL A CA 1
ATOM 559 C C . VAL A 1 73 ? 9.969 -11.311 -31.388 1.00 85.50 73 VAL A C 1
ATOM 561 O O . VAL A 1 73 ? 9.934 -12.294 -32.127 1.00 85.50 73 VAL A O 1
ATOM 564 N N . ASP A 1 74 ? 10.861 -11.178 -30.404 1.00 84.69 74 ASP A N 1
ATOM 565 C CA . ASP A 1 74 ? 11.882 -12.161 -30.031 1.00 84.69 74 ASP A CA 1
ATOM 566 C C . ASP A 1 74 ? 12.890 -12.483 -31.154 1.00 84.69 74 ASP A C 1
ATOM 568 O O . ASP A 1 74 ? 13.344 -13.615 -31.324 1.00 84.69 74 ASP A O 1
ATOM 572 N N . LYS A 1 75 ? 13.255 -11.476 -31.959 1.00 85.31 75 LYS A N 1
ATOM 573 C CA . LYS A 1 75 ? 14.223 -11.612 -33.056 1.00 85.31 75 LYS A CA 1
ATOM 574 C C . LYS A 1 75 ? 15.393 -10.641 -32.896 1.00 85.31 75 LYS A C 1
ATOM 576 O O . LYS A 1 75 ? 15.222 -9.483 -32.538 1.00 85.31 75 LYS A O 1
ATOM 581 N N . GLY A 1 76 ? 16.600 -11.090 -33.246 1.00 83.56 76 GLY A N 1
ATOM 582 C CA . GLY A 1 76 ? 17.776 -10.215 -33.340 1.00 83.56 76 GLY A CA 1
ATOM 583 C C . GLY A 1 76 ? 18.638 -10.077 -32.082 1.00 83.56 76 GLY A C 1
ATOM 584 O O . GLY A 1 76 ? 19.580 -9.287 -32.089 1.00 83.56 76 GLY A O 1
ATOM 585 N N . TRP A 1 77 ? 18.382 -10.870 -31.037 1.00 88.44 77 TRP A N 1
ATOM 586 C CA . TRP A 1 77 ? 19.154 -10.861 -29.784 1.00 88.44 77 TRP A CA 1
ATOM 587 C C . TRP A 1 77 ? 20.656 -11.121 -29.961 1.00 88.44 77 TRP A C 1
ATOM 589 O O . TRP A 1 77 ? 21.462 -10.560 -29.227 1.00 88.44 77 TRP A O 1
ATOM 599 N N . GLU A 1 78 ? 21.046 -11.905 -30.970 1.00 86.25 78 GLU A N 1
ATOM 600 C CA . GLU A 1 78 ? 22.452 -12.205 -31.300 1.00 86.25 78 GLU A CA 1
ATOM 601 C C . GLU A 1 78 ? 23.271 -10.956 -31.674 1.00 86.25 78 GLU A C 1
ATOM 603 O O . GLU A 1 78 ? 24.498 -10.966 -31.600 1.00 86.25 78 GLU A O 1
ATOM 608 N N . TYR A 1 79 ? 22.597 -9.866 -32.050 1.00 87.12 79 TYR A N 1
ATOM 609 C CA . TYR A 1 79 ? 23.215 -8.607 -32.469 1.00 87.12 79 TYR A CA 1
ATOM 610 C C . TYR A 1 79 ? 23.245 -7.550 -31.355 1.00 87.12 79 TYR A C 1
ATOM 612 O O . TYR A 1 79 ? 23.720 -6.432 -31.574 1.00 87.12 79 TYR A O 1
ATOM 620 N N . VAL A 1 80 ? 22.771 -7.890 -30.153 1.00 89.75 80 VAL A N 1
ATOM 621 C CA . VAL A 1 80 ? 22.910 -7.049 -28.962 1.00 89.75 80 VAL A CA 1
ATOM 622 C C . VAL A 1 80 ? 24.325 -7.215 -28.409 1.00 89.75 80 VAL A C 1
ATOM 624 O O . VAL A 1 80 ? 24.657 -8.225 -27.793 1.00 89.75 80 VAL A O 1
ATOM 627 N N . THR A 1 81 ? 25.176 -6.214 -28.635 1.00 90.62 81 THR A N 1
ATOM 628 C CA . THR A 1 81 ? 26.576 -6.215 -28.180 1.00 90.62 81 THR A CA 1
ATOM 629 C C . THR A 1 81 ? 26.814 -5.181 -27.072 1.00 90.62 81 THR A C 1
ATOM 631 O O . THR A 1 81 ? 26.067 -4.204 -26.979 1.00 90.62 81 THR A O 1
ATOM 634 N N . PRO A 1 82 ? 27.887 -5.314 -26.265 1.00 90.00 82 PRO A N 1
ATOM 635 C CA . PRO A 1 82 ? 28.243 -4.311 -25.255 1.00 90.00 82 PRO A CA 1
ATOM 636 C C . PRO A 1 82 ? 28.423 -2.896 -25.827 1.00 90.00 82 PRO A C 1
ATOM 638 O O . PRO A 1 82 ? 28.009 -1.926 -25.202 1.00 90.00 82 PRO A O 1
ATOM 641 N N . GLU A 1 83 ? 28.964 -2.782 -27.044 1.00 92.38 83 GLU A N 1
ATOM 642 C CA . GLU A 1 83 ? 29.090 -1.511 -27.782 1.00 92.38 83 GLU A CA 1
ATOM 643 C C . GLU A 1 83 ? 27.730 -0.842 -28.026 1.00 92.38 83 GLU A C 1
ATOM 645 O O . GLU A 1 83 ? 27.586 0.363 -27.835 1.00 92.38 83 GLU A O 1
ATOM 650 N N . LEU A 1 84 ? 26.713 -1.626 -28.410 1.00 93.00 84 LEU A N 1
ATOM 651 C CA . LEU A 1 84 ? 25.357 -1.120 -28.608 1.00 93.00 84 LEU A CA 1
ATOM 652 C C . LEU A 1 84 ? 24.771 -0.623 -27.280 1.00 93.00 84 LEU A C 1
ATOM 654 O O . LEU A 1 84 ? 24.172 0.448 -27.243 1.00 93.00 84 LEU A O 1
ATOM 658 N N . ILE A 1 85 ? 24.966 -1.377 -26.192 1.00 93.62 85 ILE A N 1
ATOM 659 C CA . ILE A 1 85 ? 24.486 -1.009 -24.852 1.00 93.62 85 ILE A CA 1
ATOM 660 C C . ILE A 1 85 ? 25.136 0.296 -24.383 1.00 93.62 85 ILE A C 1
ATOM 662 O O . ILE A 1 85 ? 24.417 1.208 -23.978 1.00 93.62 85 ILE A O 1
ATOM 666 N N . SER A 1 86 ? 26.465 0.404 -24.481 1.00 94.12 86 SER A N 1
ATOM 667 C CA . SER A 1 86 ? 27.211 1.626 -24.153 1.00 94.12 86 SER A CA 1
ATOM 668 C C . SER A 1 86 ? 26.684 2.806 -24.963 1.00 94.12 86 SER A C 1
ATOM 670 O O . SER A 1 86 ? 26.250 3.794 -24.379 1.00 94.12 86 SER A O 1
ATOM 672 N N . ARG A 1 87 ? 26.527 2.648 -26.284 1.00 94.25 87 ARG A N 1
ATOM 673 C CA . ARG A 1 87 ? 25.952 3.698 -27.129 1.00 94.25 87 ARG A CA 1
ATOM 674 C C . ARG A 1 87 ? 24.548 4.122 -26.691 1.00 94.25 87 ARG A C 1
ATOM 676 O O . ARG A 1 87 ? 24.242 5.310 -26.724 1.00 94.25 87 ARG A O 1
ATOM 683 N N . MET A 1 88 ? 23.674 3.191 -26.306 1.00 94.88 88 MET A N 1
ATOM 684 C CA . MET A 1 88 ? 22.326 3.541 -25.837 1.00 94.88 88 MET A CA 1
ATOM 685 C C . MET A 1 88 ? 22.358 4.306 -24.508 1.00 94.88 88 MET A C 1
ATOM 687 O O . MET A 1 88 ? 21.564 5.231 -24.324 1.00 94.88 88 MET A O 1
ATOM 691 N N . VAL A 1 89 ? 23.272 3.948 -23.601 1.00 94.31 89 VAL A N 1
ATOM 692 C CA . VAL A 1 89 ? 23.497 4.675 -22.342 1.00 94.31 89 VAL A CA 1
ATOM 693 C C . VAL A 1 89 ? 23.997 6.093 -22.628 1.00 94.31 89 VAL A C 1
ATOM 695 O O . VAL A 1 89 ? 23.384 7.039 -22.131 1.00 94.31 89 VAL A O 1
ATOM 698 N N . ASP A 1 90 ? 24.984 6.255 -23.514 1.00 93.25 90 ASP A N 1
ATOM 699 C CA . ASP A 1 90 ? 25.504 7.562 -23.947 1.00 93.25 90 ASP A CA 1
ATOM 700 C C . ASP A 1 90 ? 24.412 8.439 -24.571 1.00 93.25 90 ASP A C 1
ATOM 702 O O . ASP A 1 90 ? 24.359 9.654 -24.379 1.00 93.25 90 ASP A O 1
ATOM 706 N N . LEU A 1 91 ? 23.515 7.831 -25.353 1.00 92.75 91 LEU A N 1
ATOM 707 C CA . LEU A 1 91 ? 22.383 8.542 -25.937 1.00 92.75 91 LEU A CA 1
ATOM 708 C C . LEU A 1 91 ? 21.397 8.999 -24.863 1.00 92.75 91 LEU A C 1
ATOM 710 O O . LEU A 1 91 ? 20.791 10.046 -25.026 1.00 92.75 91 LEU A O 1
ATOM 714 N N . ILE A 1 92 ? 21.204 8.270 -23.768 1.00 91.94 92 ILE A N 1
ATOM 715 C CA . ILE A 1 92 ? 20.290 8.712 -22.705 1.00 91.94 92 ILE A CA 1
ATOM 716 C C . ILE A 1 92 ? 20.908 9.853 -21.889 1.00 91.94 92 ILE A C 1
ATOM 718 O O . ILE A 1 92 ? 20.198 10.805 -21.547 1.00 91.94 92 ILE A O 1
ATOM 722 N N . THR A 1 93 ? 22.218 9.805 -21.638 1.00 90.31 93 THR A N 1
ATOM 723 C CA . THR A 1 93 ? 22.943 10.850 -20.900 1.00 90.31 93 THR A CA 1
ATOM 724 C C . THR A 1 93 ? 23.220 12.097 -21.736 1.00 90.31 93 THR A C 1
ATOM 726 O O . THR A 1 93 ? 23.171 13.204 -21.215 1.00 90.31 93 THR A O 1
ATOM 729 N N . GLY A 1 94 ? 23.417 11.967 -23.049 1.00 86.94 94 GLY A N 1
ATOM 730 C CA . GLY A 1 94 ? 23.741 13.078 -23.953 1.00 86.94 94 GLY A CA 1
ATOM 731 C C . GLY A 1 94 ? 22.579 14.004 -24.348 1.00 86.94 94 GLY A C 1
ATOM 732 O O . GLY A 1 94 ? 22.770 14.886 -25.182 1.00 86.94 94 GLY A O 1
ATOM 733 N N . HIS A 1 95 ? 21.370 13.810 -23.807 1.00 75.00 95 HIS A N 1
ATOM 734 C CA . HIS A 1 95 ? 20.152 14.587 -24.122 1.00 75.00 95 HIS A CA 1
ATOM 735 C C . HIS A 1 95 ? 19.845 14.829 -25.632 1.00 75.00 95 HIS A C 1
ATOM 737 O O . HIS A 1 95 ? 19.536 15.958 -26.025 1.00 75.00 95 HIS A O 1
ATOM 743 N N . PRO A 1 96 ? 19.865 13.809 -26.506 1.00 77.50 96 PRO A N 1
ATOM 744 C CA . 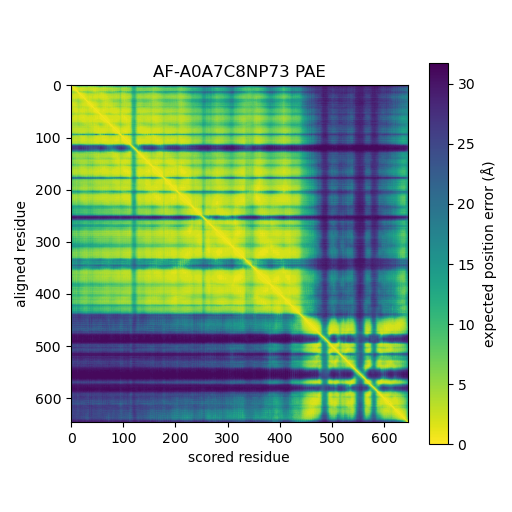PRO A 1 96 ? 19.485 13.927 -27.907 1.00 77.50 96 PRO A CA 1
ATOM 745 C C . PRO A 1 96 ? 17.969 14.148 -28.078 1.00 77.50 96 PRO A C 1
ATOM 747 O O . PRO A 1 96 ? 17.199 14.251 -27.121 1.00 77.50 96 PRO A O 1
ATOM 750 N N . LEU A 1 97 ? 17.519 14.210 -29.335 1.00 88.94 97 LEU A N 1
ATOM 751 C CA . LEU A 1 97 ? 16.108 14.380 -29.696 1.00 88.94 97 LEU A CA 1
ATOM 752 C C . LEU A 1 97 ? 15.205 13.322 -29.032 1.00 88.94 97 LEU A C 1
ATOM 754 O O . LEU A 1 97 ? 15.560 12.145 -28.965 1.00 88.94 97 LEU A O 1
ATOM 758 N N . ILE A 1 98 ? 13.984 13.720 -28.651 1.00 90.31 98 ILE A N 1
ATOM 759 C CA . ILE A 1 98 ? 12.989 12.863 -27.970 1.00 90.31 98 ILE A CA 1
ATOM 760 C C . ILE A 1 98 ? 12.772 11.527 -28.699 1.00 90.31 98 ILE A C 1
ATOM 762 O O . ILE A 1 98 ? 12.721 10.477 -28.066 1.00 90.31 98 ILE A O 1
ATOM 766 N N . ASN A 1 99 ? 12.702 11.540 -30.033 1.00 90.44 99 ASN A N 1
ATOM 767 C CA . ASN A 1 99 ? 12.480 10.325 -30.823 1.00 90.44 99 ASN A CA 1
ATOM 768 C C . ASN A 1 99 ? 13.636 9.315 -30.722 1.00 90.44 99 ASN A C 1
ATOM 770 O O . ASN A 1 99 ? 13.397 8.114 -30.807 1.00 90.44 99 ASN A O 1
ATOM 774 N N . ILE A 1 100 ? 14.868 9.791 -30.522 1.00 93.88 100 ILE A N 1
ATOM 775 C CA . ILE A 1 100 ? 16.039 8.932 -30.307 1.00 93.88 100 ILE A CA 1
ATOM 776 C C . ILE A 1 100 ? 15.968 8.333 -28.902 1.00 93.88 100 ILE A C 1
ATOM 778 O O . ILE A 1 100 ? 16.107 7.124 -28.753 1.00 93.88 100 ILE A O 1
ATOM 782 N N . LEU A 1 101 ? 15.674 9.159 -27.890 1.00 93.56 101 LEU A N 1
ATOM 783 C CA . LEU A 1 101 ? 15.541 8.716 -26.499 1.00 93.56 101 LEU A CA 1
ATOM 784 C C . LEU A 1 101 ? 14.468 7.637 -26.332 1.00 93.56 101 LEU A C 1
ATOM 786 O O . LEU A 1 101 ? 14.717 6.632 -25.672 1.00 93.56 101 LEU A O 1
ATOM 790 N N . ARG A 1 102 ? 13.304 7.806 -26.975 1.00 93.69 102 ARG A N 1
ATOM 791 C CA . ARG A 1 102 ? 12.238 6.793 -26.973 1.00 93.69 102 ARG A CA 1
ATOM 792 C C . ARG A 1 102 ? 12.753 5.438 -27.462 1.00 93.69 102 ARG A C 1
ATOM 794 O O . ARG A 1 102 ? 12.504 4.437 -26.797 1.00 93.69 102 ARG A O 1
ATOM 801 N N . GLY A 1 103 ? 13.462 5.416 -28.594 1.00 93.12 103 GLY A N 1
ATOM 802 C CA . GLY A 1 103 ? 14.030 4.194 -29.166 1.00 93.12 103 GLY A CA 1
ATOM 803 C C . GLY A 1 103 ? 15.133 3.593 -28.295 1.00 93.12 103 GLY A C 1
ATOM 804 O O . GLY A 1 103 ? 15.102 2.400 -28.017 1.00 93.12 103 GLY A O 1
ATOM 805 N N . ALA A 1 104 ? 16.062 4.416 -27.802 1.00 95.25 104 ALA A N 1
ATOM 806 C CA . ALA A 1 104 ? 17.165 3.964 -26.952 1.00 95.25 104 ALA A CA 1
ATOM 807 C C . ALA A 1 104 ? 16.666 3.330 -25.642 1.00 95.25 104 ALA A C 1
ATOM 809 O O . ALA A 1 104 ? 17.117 2.250 -25.262 1.00 95.25 104 ALA A O 1
ATOM 810 N N . MET A 1 105 ? 15.686 3.957 -24.981 1.00 95.06 105 MET A N 1
ATOM 811 C CA . MET A 1 105 ? 15.076 3.424 -23.759 1.00 95.06 105 MET A CA 1
ATOM 812 C C . MET A 1 105 ? 14.298 2.133 -24.006 1.00 95.06 105 MET A C 1
ATOM 814 O O . MET A 1 105 ? 14.371 1.230 -23.180 1.00 95.06 105 MET A O 1
ATOM 818 N N . ALA A 1 106 ? 13.582 2.027 -25.130 1.00 93.88 106 ALA A N 1
ATOM 819 C CA . ALA A 1 106 ? 12.848 0.813 -25.476 1.00 93.88 106 ALA A CA 1
ATOM 820 C C . ALA A 1 106 ? 13.799 -0.370 -25.726 1.00 93.88 106 ALA A C 1
ATOM 822 O O . ALA A 1 106 ? 13.588 -1.451 -25.181 1.00 93.88 106 ALA A O 1
ATOM 823 N N . VAL A 1 107 ? 14.902 -0.138 -26.449 1.00 94.38 107 VAL A N 1
ATOM 824 C CA . VAL A 1 107 ? 15.946 -1.151 -26.673 1.00 94.38 107 VAL A CA 1
ATOM 825 C C . VAL A 1 107 ? 16.578 -1.594 -25.353 1.00 94.38 107 VAL A C 1
ATOM 827 O O . VAL A 1 107 ? 16.628 -2.791 -25.082 1.00 94.38 107 VAL A O 1
ATOM 830 N N . LEU A 1 108 ? 17.010 -0.663 -24.492 1.00 94.75 108 LEU A N 1
ATOM 831 C CA . LEU A 1 108 ? 17.549 -1.031 -23.1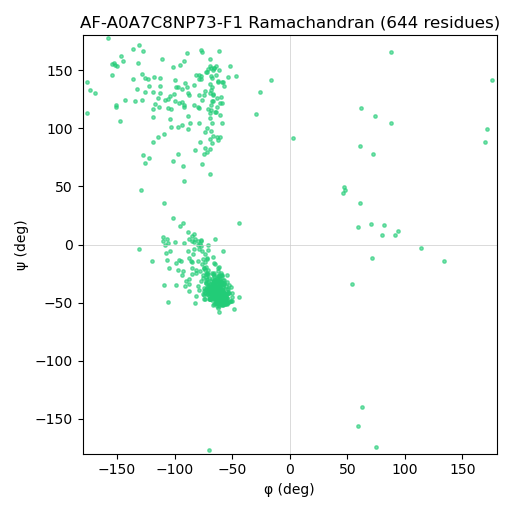75 1.00 94.75 108 LEU A CA 1
ATOM 832 C C . LEU A 1 108 ? 16.510 -1.748 -22.305 1.00 94.75 108 LEU A C 1
ATOM 834 O O . LEU A 1 108 ? 16.849 -2.711 -21.621 1.00 94.75 108 LEU A O 1
ATOM 838 N N . GLY A 1 109 ? 15.250 -1.311 -22.346 1.00 92.31 109 GLY A N 1
ATOM 839 C CA . GLY A 1 109 ? 14.150 -1.941 -21.620 1.00 92.31 109 GLY A CA 1
ATOM 840 C C . GLY A 1 109 ? 13.963 -3.396 -22.037 1.00 92.31 109 GLY A C 1
ATOM 841 O O . GLY A 1 109 ? 13.878 -4.266 -21.173 1.00 92.31 109 GLY A O 1
ATOM 842 N N . ALA A 1 110 ? 13.991 -3.673 -23.344 1.00 91.31 110 ALA A N 1
ATOM 843 C CA . ALA A 1 110 ? 13.921 -5.025 -23.887 1.00 91.31 110 ALA A CA 1
ATOM 844 C C . ALA A 1 110 ? 15.123 -5.885 -23.455 1.00 91.31 110 ALA A C 1
ATOM 846 O O . ALA A 1 110 ? 14.934 -7.012 -23.009 1.00 91.31 110 ALA A O 1
ATOM 847 N N . ILE A 1 111 ? 16.346 -5.344 -23.511 1.00 91.44 111 ILE A N 1
ATOM 848 C CA . ILE A 1 111 ? 17.578 -6.047 -23.098 1.00 91.44 111 ILE A CA 1
ATOM 849 C C . ILE A 1 111 ? 17.539 -6.446 -21.620 1.00 91.44 111 ILE A C 1
ATOM 851 O O . ILE A 1 111 ? 17.948 -7.552 -21.261 1.00 91.44 111 ILE A O 1
ATOM 855 N N . VAL A 1 112 ? 17.048 -5.556 -20.755 1.00 90.38 112 VAL A N 1
ATOM 856 C CA . VAL A 1 112 ? 16.942 -5.829 -19.316 1.00 90.38 112 VAL A CA 1
ATOM 857 C C . VAL A 1 112 ? 15.792 -6.791 -19.017 1.00 90.38 112 VAL A C 1
ATOM 859 O O . VAL A 1 112 ? 15.942 -7.667 -18.173 1.00 90.38 112 VAL A O 1
ATOM 862 N N . ALA A 1 113 ? 14.655 -6.646 -19.699 1.00 86.50 113 ALA A N 1
ATOM 863 C CA . ALA A 1 113 ? 13.486 -7.499 -19.497 1.00 86.50 113 ALA A CA 1
ATOM 864 C C . ALA A 1 113 ? 13.634 -8.905 -20.106 1.00 86.50 113 ALA A C 1
ATOM 866 O O . ALA A 1 113 ? 12.806 -9.770 -19.817 1.00 86.50 113 ALA A O 1
ATOM 867 N N . HIS A 1 114 ? 14.650 -9.137 -20.945 1.00 83.62 114 HIS A N 1
ATOM 868 C CA . HIS A 1 114 ? 14.860 -10.424 -21.597 1.00 83.62 114 HIS A CA 1
ATOM 869 C C . HIS A 1 114 ? 15.078 -11.535 -20.550 1.00 83.62 114 HIS A C 1
ATOM 871 O O . HIS A 1 114 ? 16.004 -11.429 -19.734 1.00 83.62 114 HIS A O 1
ATOM 877 N N . PRO A 1 115 ? 14.247 -12.598 -20.540 1.00 67.50 115 PRO A N 1
ATOM 878 C CA . PRO A 1 115 ? 14.373 -13.674 -19.570 1.00 67.50 115 PRO A CA 1
ATOM 879 C C . PRO A 1 115 ? 15.753 -14.326 -19.672 1.00 67.50 115 PRO A C 1
ATOM 881 O O . PRO A 1 115 ? 16.122 -14.861 -20.716 1.00 67.50 115 PRO A O 1
ATOM 884 N N . GLN A 1 116 ? 16.509 -14.332 -18.573 1.00 59.28 116 GLN A N 1
ATOM 885 C CA . GLN A 1 116 ? 17.694 -15.177 -18.455 1.00 59.28 116 GLN A CA 1
ATOM 886 C C . GLN A 1 116 ? 17.208 -16.630 -18.411 1.00 59.28 116 GLN A C 1
ATOM 888 O O . GLN A 1 116 ? 16.936 -17.155 -17.333 1.00 59.28 116 GLN A O 1
ATOM 893 N N . ILE A 1 117 ? 17.030 -17.289 -19.559 1.00 48.44 117 ILE A N 1
ATOM 894 C CA . ILE A 1 117 ? 16.773 -18.733 -19.590 1.00 48.44 117 ILE A CA 1
ATOM 895 C C . ILE A 1 117 ? 18.068 -19.430 -19.153 1.00 48.44 117 ILE A C 1
ATOM 897 O O . ILE A 1 117 ? 18.883 -19.879 -19.956 1.00 48.44 117 ILE A O 1
ATOM 901 N N . SER A 1 118 ? 18.264 -19.498 -17.839 1.00 44.03 118 SER A N 1
ATOM 902 C CA . SER A 1 118 ? 19.124 -20.473 -17.186 1.00 44.03 118 SER A CA 1
ATOM 903 C C . SER A 1 118 ? 18.383 -21.800 -17.253 1.00 44.03 118 SER A C 1
ATOM 905 O O . SER A 1 118 ? 17.630 -22.111 -16.347 1.00 44.03 118 SER A O 1
ATOM 907 N N . GLU A 1 119 ? 18.503 -22.497 -18.386 1.00 39.09 119 GLU A N 1
ATOM 908 C CA . GLU A 1 119 ? 18.351 -23.953 -18.550 1.00 39.09 119 GLU A CA 1
ATOM 909 C C . GLU A 1 119 ? 18.325 -24.280 -20.057 1.00 39.09 119 GLU A C 1
ATOM 911 O O . GLU A 1 119 ? 17.279 -24.319 -20.696 1.00 39.09 119 GLU A O 1
ATOM 916 N N . GLY A 1 120 ? 19.502 -24.506 -20.662 1.00 40.91 120 GLY A N 1
ATOM 917 C CA . GLY A 1 120 ? 19.587 -25.315 -21.890 1.00 40.91 120 GLY A CA 1
ATOM 918 C C . GLY A 1 120 ? 20.429 -24.799 -23.062 1.00 40.91 120 GLY A C 1
ATOM 919 O O . GLY A 1 120 ? 20.752 -25.600 -23.937 1.00 40.91 120 GLY A O 1
ATOM 920 N N . ARG A 1 121 ? 20.850 -23.528 -23.110 1.00 39.62 121 ARG A N 1
ATOM 921 C CA . ARG A 1 121 ? 21.816 -23.042 -24.122 1.00 39.62 121 ARG A CA 1
ATOM 922 C C . ARG A 1 121 ? 23.070 -22.515 -23.430 1.00 39.62 121 ARG A C 1
ATOM 924 O O . ARG A 1 121 ? 22.984 -21.825 -22.426 1.00 39.62 121 ARG A O 1
ATOM 931 N N . GLY A 1 122 ? 24.227 -22.959 -23.914 1.00 37.94 122 GLY A N 1
ATOM 932 C CA . GLY A 1 122 ? 25.491 -22.996 -23.183 1.00 37.94 122 GLY A CA 1
ATOM 933 C C . GLY A 1 122 ? 25.948 -21.697 -22.507 1.00 37.94 122 GLY A C 1
ATOM 934 O O . GLY A 1 122 ? 25.680 -20.589 -22.956 1.00 37.94 122 GLY A O 1
ATOM 935 N N . SER A 1 123 ? 26.733 -21.916 -21.453 1.00 43.38 123 SER A N 1
ATOM 936 C CA . SER A 1 123 ? 27.505 -21.032 -20.563 1.00 43.38 123 SER A CA 1
ATOM 937 C C . SER A 1 123 ? 28.342 -19.882 -21.189 1.00 43.38 123 SER A C 1
ATOM 939 O O . SER A 1 123 ? 29.258 -19.392 -20.536 1.00 43.38 123 SER A O 1
ATOM 941 N N . MET A 1 124 ? 28.097 -19.445 -22.428 1.00 44.25 124 MET A N 1
ATOM 942 C CA . MET A 1 124 ? 28.939 -18.471 -23.148 1.00 44.25 124 MET A CA 1
ATOM 943 C C . MET A 1 124 ? 28.318 -17.065 -23.286 1.00 44.25 124 MET A C 1
ATOM 945 O O . MET A 1 124 ? 29.034 -16.129 -23.620 1.00 44.25 124 MET A O 1
ATOM 949 N N . MET A 1 125 ? 27.017 -16.898 -23.005 1.00 49.34 125 MET A N 1
ATOM 950 C CA . MET A 1 125 ? 26.281 -15.616 -23.113 1.00 49.34 125 MET A CA 1
ATOM 951 C C . MET A 1 125 ? 25.879 -15.017 -21.751 1.00 49.34 125 MET A C 1
ATOM 953 O O . MET A 1 125 ? 25.160 -14.020 -21.681 1.00 49.34 125 MET A O 1
ATOM 957 N N . THR A 1 126 ? 26.341 -15.612 -20.648 1.00 51.78 126 THR A N 1
ATOM 958 C CA . THR A 1 126 ? 26.117 -15.112 -19.285 1.00 51.78 126 THR A CA 1
ATOM 959 C C . THR A 1 126 ? 26.711 -13.711 -19.124 1.00 51.78 126 THR A C 1
ATOM 961 O O . THR A 1 126 ? 27.930 -13.557 -19.132 1.00 51.78 126 THR A O 1
ATOM 964 N N . GLY A 1 127 ? 25.851 -12.699 -18.968 1.00 61.91 127 GLY A N 1
ATOM 965 C CA . GLY A 1 127 ? 26.236 -11.302 -18.724 1.00 61.91 127 GLY A CA 1
ATOM 966 C C . GLY A 1 127 ? 25.893 -10.301 -19.835 1.00 61.91 127 GLY A C 1
ATOM 967 O O . GLY A 1 127 ? 26.125 -9.113 -19.638 1.00 61.91 127 GLY A O 1
ATOM 968 N N . LEU A 1 128 ? 25.335 -10.746 -20.968 1.00 65.12 128 LEU A N 1
ATOM 969 C CA . LEU A 1 128 ? 24.936 -9.864 -22.082 1.00 65.12 128 LEU A CA 1
ATOM 970 C C . LEU A 1 128 ? 23.511 -9.297 -21.971 1.00 65.12 128 LEU A C 1
ATOM 972 O O . LEU A 1 128 ? 23.166 -8.370 -22.697 1.00 65.12 128 LEU A O 1
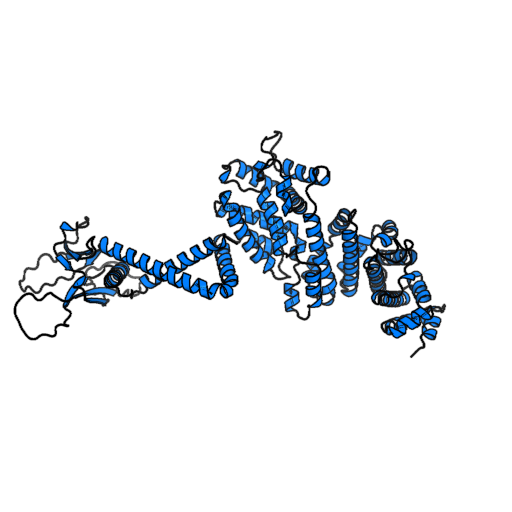ATOM 976 N N . PHE A 1 129 ? 22.701 -9.814 -21.048 1.00 81.06 129 PHE A N 1
ATOM 977 C CA . PHE A 1 129 ? 21.309 -9.400 -20.845 1.00 81.06 129 PHE A CA 1
ATOM 978 C C . PHE A 1 129 ? 21.029 -9.112 -19.361 1.00 81.06 129 PHE A C 1
ATOM 980 O O . PHE A 1 129 ? 21.859 -9.410 -18.496 1.00 81.06 129 PHE A O 1
ATOM 987 N N . GLY A 1 130 ? 19.850 -8.564 -19.057 1.00 84.62 130 GLY A N 1
ATOM 988 C CA . GLY A 1 130 ? 19.472 -8.200 -17.688 1.00 84.62 130 GLY A CA 1
ATOM 989 C C . GLY A 1 130 ? 20.173 -6.930 -17.200 1.00 84.62 130 GLY A C 1
ATOM 990 O O . GLY A 1 130 ? 20.895 -6.257 -17.940 1.00 84.62 130 GLY A O 1
ATOM 991 N N . PHE A 1 131 ? 19.993 -6.584 -15.927 1.00 86.81 131 PHE A N 1
ATOM 992 C CA . PHE A 1 131 ? 20.592 -5.380 -15.349 1.00 86.81 131 PHE A CA 1
ATOM 993 C C . PHE A 1 131 ? 22.126 -5.470 -15.324 1.00 86.81 131 PHE A C 1
ATOM 995 O O . PHE A 1 131 ? 22.819 -4.468 -15.498 1.00 86.81 131 PHE A O 1
ATOM 1002 N N . GLN A 1 132 ? 22.680 -6.677 -15.177 1.00 85.88 132 GLN A N 1
ATOM 1003 C CA . GLN A 1 132 ? 24.128 -6.893 -15.184 1.00 85.88 132 GLN A CA 1
ATOM 1004 C C . GLN A 1 132 ? 24.802 -6.412 -16.481 1.00 85.88 132 GLN A C 1
ATOM 1006 O O . GLN A 1 132 ? 25.917 -5.897 -16.408 1.00 85.88 132 GLN A O 1
ATOM 1011 N N . ALA A 1 133 ? 24.129 -6.518 -17.630 1.00 86.44 133 ALA A N 1
ATOM 1012 C CA . ALA A 1 133 ? 24.668 -6.095 -18.923 1.00 86.44 133 ALA A CA 1
ATOM 1013 C C . ALA A 1 133 ? 24.880 -4.579 -19.020 1.00 86.44 133 ALA A C 1
ATOM 1015 O O . ALA A 1 133 ? 25.804 -4.113 -19.683 1.00 86.44 133 ALA A O 1
ATOM 1016 N N . LEU A 1 134 ? 24.045 -3.803 -18.325 1.00 90.31 134 LEU A N 1
ATOM 1017 C CA . LEU A 1 134 ? 24.132 -2.346 -18.308 1.00 90.31 134 LEU A CA 1
ATOM 1018 C C . LEU A 1 134 ? 25.132 -1.834 -17.263 1.00 90.31 134 LEU A C 1
ATOM 1020 O O . LEU A 1 134 ? 25.585 -0.699 -17.382 1.00 90.31 134 LEU A O 1
ATOM 1024 N N . LYS A 1 135 ? 25.499 -2.630 -16.245 1.00 88.31 135 LYS A N 1
ATOM 1025 C CA . LYS A 1 135 ? 26.367 -2.161 -15.148 1.00 88.31 135 LYS A CA 1
ATOM 1026 C C . LYS A 1 135 ? 27.698 -1.549 -15.611 1.00 88.31 135 LYS A C 1
ATOM 1028 O O . LYS A 1 135 ? 28.041 -0.514 -15.045 1.00 88.31 135 LYS A O 1
ATOM 1033 N N . PRO A 1 136 ? 28.439 -2.110 -16.591 1.00 89.94 136 PRO A N 1
ATOM 1034 C CA . PRO A 1 136 ? 29.680 -1.497 -17.068 1.00 89.94 136 PRO A CA 1
ATOM 1035 C C . PRO A 1 136 ? 29.451 -0.101 -17.656 1.00 89.94 136 PRO A C 1
ATOM 1037 O O . PRO A 1 136 ? 30.105 0.848 -17.241 1.00 89.94 136 PRO A O 1
ATOM 1040 N N . ALA A 1 137 ? 28.454 0.045 -18.533 1.00 89.56 137 ALA A N 1
ATOM 1041 C CA . ALA A 1 137 ? 28.123 1.328 -19.152 1.00 89.56 137 ALA A CA 1
ATOM 1042 C C . ALA A 1 137 ? 27.586 2.350 -18.129 1.00 89.56 137 ALA A C 1
ATOM 1044 O O . ALA A 1 137 ? 27.954 3.519 -18.156 1.00 89.56 137 ALA A O 1
ATOM 1045 N N . ILE A 1 138 ? 26.766 1.915 -17.166 1.00 90.25 138 ILE A N 1
ATOM 1046 C CA . ILE A 1 138 ? 26.272 2.778 -16.077 1.00 90.25 138 ILE A CA 1
ATOM 1047 C C . ILE A 1 138 ? 27.408 3.202 -15.132 1.00 90.25 138 ILE A C 1
ATOM 1049 O O . ILE A 1 138 ? 27.339 4.272 -14.533 1.00 90.25 138 ILE A O 1
ATOM 1053 N N . ALA A 1 139 ? 28.452 2.386 -14.966 1.00 89.44 139 ALA A N 1
ATOM 1054 C CA . ALA A 1 139 ? 29.603 2.754 -14.144 1.00 89.44 139 ALA A CA 1
ATOM 1055 C C . ALA A 1 139 ? 30.426 3.893 -14.770 1.00 89.44 139 ALA A C 1
ATOM 1057 O O . ALA A 1 139 ? 30.983 4.704 -14.031 1.00 89.44 139 ALA A O 1
ATOM 1058 N N . GLU A 1 140 ? 30.468 3.973 -16.102 1.00 91.25 140 GLU A N 1
ATOM 1059 C CA . GLU A 1 140 ? 31.073 5.090 -16.842 1.00 91.25 140 GLU A CA 1
ATOM 1060 C C . GLU A 1 140 ? 30.181 6.345 -16.829 1.00 91.25 140 GLU A C 1
ATOM 1062 O O . GLU A 1 140 ? 30.692 7.462 -16.858 1.00 91.25 140 GLU A O 1
ATOM 1067 N N . HIS A 1 141 ? 28.865 6.154 -16.683 1.00 90.88 141 HIS A N 1
ATOM 1068 C CA . HIS A 1 141 ? 27.838 7.198 -16.672 1.00 90.88 141 HIS A CA 1
ATOM 1069 C C . HIS A 1 141 ? 27.007 7.203 -15.373 1.00 90.88 141 HIS A C 1
ATOM 1071 O O . HIS A 1 141 ? 25.842 6.778 -15.369 1.00 90.88 141 HIS A O 1
A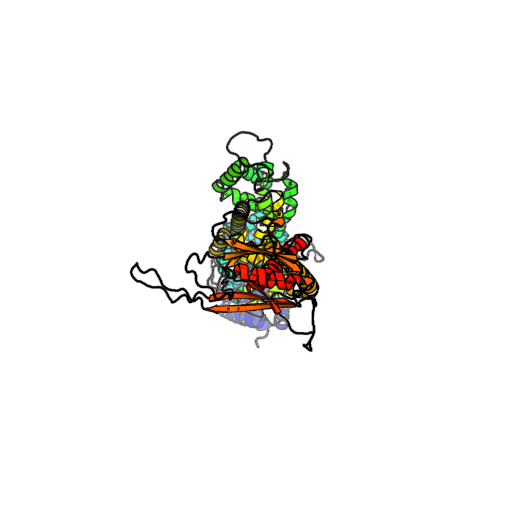TOM 1077 N N . PRO A 1 142 ? 27.559 7.677 -14.238 1.00 88.00 142 PRO A N 1
ATOM 1078 C CA . PRO A 1 142 ? 26.874 7.650 -12.941 1.00 88.00 142 PRO A CA 1
ATOM 1079 C C . PRO A 1 142 ? 25.546 8.432 -12.911 1.00 88.00 142 PRO A C 1
ATOM 1081 O O . PRO A 1 142 ? 24.648 8.075 -12.131 1.00 88.00 142 PRO A O 1
ATOM 1084 N N . GLU A 1 143 ? 25.414 9.445 -13.773 1.00 90.94 143 GLU A N 1
ATOM 1085 C CA . GLU A 1 143 ? 24.230 10.281 -13.998 1.00 90.94 143 GLU A CA 1
ATOM 1086 C C . GLU A 1 143 ? 23.087 9.559 -14.729 1.00 90.94 143 GLU A C 1
ATOM 1088 O O . GLU A 1 143 ? 21.960 10.047 -14.739 1.00 90.94 143 GLU A O 1
ATOM 1093 N N . PHE A 1 144 ? 23.320 8.373 -15.305 1.00 93.31 144 PHE A N 1
ATOM 1094 C CA . PHE A 1 144 ? 22.322 7.641 -16.097 1.00 93.31 144 PHE A CA 1
ATOM 1095 C C . PHE A 1 144 ? 20.963 7.497 -15.394 1.00 93.31 144 PHE A C 1
ATOM 1097 O O . PHE A 1 144 ? 19.914 7.731 -15.994 1.00 93.31 144 PHE A O 1
ATOM 1104 N N . LEU A 1 145 ? 20.972 7.129 -14.107 1.00 92.12 145 LEU A N 1
ATOM 1105 C CA . LEU A 1 145 ? 19.735 6.962 -13.341 1.00 92.12 145 LEU A CA 1
ATOM 1106 C C . LEU A 1 145 ? 19.045 8.302 -13.070 1.00 92.12 145 LEU A C 1
ATOM 1108 O O . LEU A 1 145 ? 17.827 8.361 -13.155 1.00 92.12 145 LEU A O 1
ATOM 1112 N N . GLU A 1 146 ? 19.793 9.369 -12.787 1.00 92.69 146 GLU A N 1
ATOM 1113 C CA . GLU A 1 146 ? 19.228 10.718 -12.625 1.00 92.69 146 GLU A CA 1
ATOM 1114 C C . GLU A 1 146 ? 18.509 11.146 -13.906 1.00 92.69 146 GLU A C 1
ATOM 1116 O O . GLU A 1 146 ? 17.341 11.541 -13.869 1.00 92.69 146 GLU A O 1
ATOM 1121 N N . MET A 1 147 ? 19.167 10.935 -15.048 1.00 91.69 147 MET A N 1
ATOM 1122 C CA . MET A 1 147 ? 18.623 11.256 -16.359 1.00 91.69 147 MET A CA 1
ATOM 1123 C C . MET A 1 147 ? 17.369 10.458 -16.694 1.00 91.69 147 MET A C 1
ATOM 1125 O O . MET A 1 147 ? 16.398 11.004 -17.221 1.00 91.69 147 MET A O 1
ATOM 1129 N N . LEU A 1 148 ? 17.369 9.165 -16.374 1.00 92.56 148 LEU A N 1
ATOM 1130 C CA . LEU A 1 148 ? 16.220 8.297 -16.588 1.00 92.56 148 LEU A CA 1
ATOM 1131 C C . LEU A 1 148 ? 15.011 8.755 -15.761 1.00 92.56 148 LEU A C 1
ATOM 1133 O O . LEU A 1 148 ? 13.903 8.836 -16.290 1.00 92.56 148 LEU A O 1
ATOM 1137 N N . VAL A 1 149 ? 15.226 9.108 -14.490 1.00 92.44 149 VAL A N 1
ATOM 1138 C CA . VAL A 1 149 ? 14.168 9.591 -13.590 1.00 92.44 149 VAL A CA 1
ATOM 1139 C C . VAL A 1 149 ? 13.624 10.948 -14.030 1.00 92.44 149 VAL A C 1
ATOM 1141 O O . VAL A 1 149 ? 12.410 11.156 -13.992 1.00 92.44 149 VAL A O 1
ATOM 1144 N N . GLU A 1 150 ? 14.476 11.846 -14.526 1.00 91.62 150 GLU A N 1
ATOM 1145 C CA . GLU A 1 150 ? 14.032 13.115 -15.111 1.00 91.62 150 GLU A CA 1
ATOM 1146 C C . GLU A 1 150 ? 13.055 12.885 -16.278 1.00 91.62 150 GLU A C 1
ATOM 1148 O O . GLU A 1 150 ? 12.040 13.577 -16.392 1.00 91.62 150 GLU A O 1
ATOM 1153 N N . ARG A 1 151 ? 13.297 11.864 -17.118 1.00 92.38 151 ARG A N 1
ATOM 1154 C CA . ARG A 1 151 ? 12.430 11.567 -18.274 1.00 92.38 151 ARG A CA 1
ATOM 1155 C C . ARG A 1 151 ? 11.066 10.996 -17.901 1.00 92.38 151 ARG A C 1
ATOM 1157 O O . ARG A 1 151 ? 10.134 11.162 -18.686 1.00 92.38 151 ARG A O 1
ATOM 1164 N N . VAL A 1 152 ? 10.910 10.412 -16.713 1.00 91.38 152 VAL A N 1
ATOM 1165 C CA . VAL A 1 152 ? 9.594 9.994 -16.192 1.00 91.38 152 VAL A CA 1
ATOM 1166 C C . VAL A 1 152 ? 8.674 11.204 -15.984 1.00 91.38 152 VAL A C 1
ATOM 1168 O O . VAL A 1 152 ? 7.467 11.094 -16.139 1.00 91.38 152 VAL A O 1
ATOM 1171 N N . SER A 1 153 ? 9.227 12.385 -15.704 1.00 87.44 153 SER A N 1
ATOM 1172 C CA . SER A 1 153 ? 8.449 13.626 -15.556 1.00 87.44 153 SER A CA 1
ATOM 1173 C C . SER A 1 153 ? 8.241 14.382 -16.878 1.00 87.44 153 SER A C 1
ATOM 1175 O O . SER A 1 153 ? 7.824 15.541 -16.866 1.00 87.44 153 SER A O 1
ATOM 1177 N N . SER A 1 154 ? 8.568 13.781 -18.029 1.00 87.62 154 SER A N 1
ATOM 1178 C CA . SER A 1 154 ? 8.427 14.444 -19.329 1.00 87.62 154 SER A CA 1
ATOM 1179 C C . SER A 1 154 ? 6.957 14.671 -19.699 1.00 87.62 154 SER A C 1
ATOM 1181 O O . SER A 1 154 ? 6.104 13.823 -19.454 1.00 87.62 154 SER A O 1
ATOM 1183 N N . ALA A 1 155 ? 6.669 15.785 -20.380 1.00 86.69 155 ALA A N 1
ATOM 1184 C CA . ALA A 1 155 ? 5.353 16.037 -20.978 1.00 86.69 155 ALA A CA 1
ATOM 1185 C C . ALA A 1 155 ? 5.006 15.043 -22.106 1.00 86.69 155 ALA A C 1
ATOM 1187 O O . ALA A 1 155 ? 3.852 14.932 -22.513 1.00 86.69 155 ALA A O 1
ATOM 1188 N N . ASP A 1 156 ? 6.006 14.333 -22.630 1.00 91.06 156 ASP A N 1
ATOM 1189 C CA . ASP A 1 156 ? 5.831 13.339 -23.674 1.00 91.06 156 ASP A CA 1
ATOM 1190 C C . ASP A 1 156 ? 5.485 11.964 -23.081 1.00 91.06 156 ASP A C 1
ATOM 1192 O O . ASP A 1 156 ? 6.360 11.271 -22.559 1.00 91.06 156 ASP A O 1
ATOM 1196 N N . HIS A 1 157 ? 4.217 11.546 -23.174 1.00 90.06 157 HIS A N 1
ATOM 1197 C CA . HIS A 1 157 ? 3.763 10.302 -22.536 1.00 90.06 157 HIS A CA 1
ATOM 1198 C C . HIS A 1 157 ? 4.489 9.054 -23.052 1.00 90.06 157 HIS A C 1
ATOM 1200 O O . HIS A 1 157 ? 4.737 8.140 -22.276 1.00 90.06 157 HIS A O 1
ATOM 1206 N N . ALA A 1 158 ? 4.870 9.007 -24.332 1.00 90.44 158 ALA A N 1
ATOM 1207 C CA . ALA A 1 158 ? 5.591 7.861 -24.887 1.00 90.44 158 ALA A CA 1
ATOM 1208 C C . ALA A 1 158 ? 7.029 7.766 -24.346 1.00 90.44 158 ALA A C 1
ATOM 1210 O O . ALA A 1 158 ? 7.495 6.678 -24.013 1.00 90.44 158 ALA A O 1
ATOM 1211 N N . LEU A 1 159 ? 7.731 8.897 -24.210 1.00 92.19 159 LEU A N 1
ATOM 1212 C CA . LEU A 1 159 ? 9.037 8.933 -23.551 1.00 92.19 159 LEU A CA 1
ATOM 1213 C C . LEU A 1 159 ? 8.921 8.560 -22.068 1.00 92.19 159 LEU A C 1
ATOM 1215 O O . LEU A 1 159 ? 9.709 7.750 -21.588 1.00 92.19 159 LEU A O 1
ATOM 1219 N N . CYS A 1 160 ? 7.924 9.106 -21.368 1.00 93.12 160 CYS A N 1
ATOM 1220 C CA . CYS A 1 160 ? 7.625 8.755 -19.980 1.00 93.12 160 CYS A CA 1
ATOM 1221 C C . CYS A 1 160 ? 7.355 7.249 -19.824 1.00 93.12 160 CYS A C 1
ATOM 1223 O O . CYS A 1 160 ? 7.908 6.620 -18.921 1.00 93.12 160 CYS A O 1
ATOM 1225 N N . ALA A 1 161 ? 6.540 6.660 -20.705 1.00 92.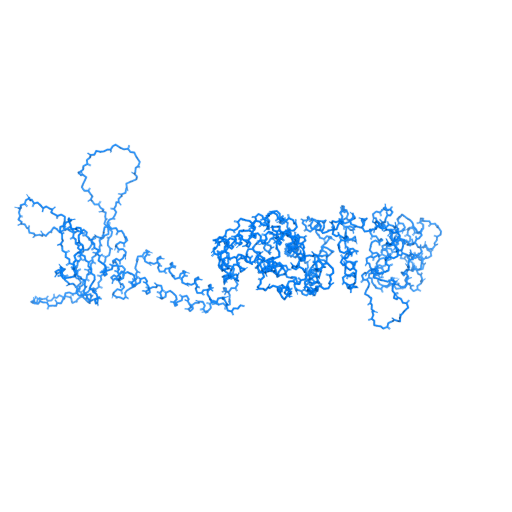69 161 ALA A N 1
ATOM 1226 C CA . ALA A 1 161 ? 6.224 5.234 -20.700 1.00 92.69 161 ALA A CA 1
ATOM 1227 C C . ALA A 1 161 ? 7.490 4.385 -20.853 1.00 92.69 161 ALA A C 1
ATOM 1229 O O . ALA A 1 161 ? 7.732 3.512 -20.025 1.00 92.69 161 ALA A O 1
ATOM 1230 N N . ASN A 1 162 ? 8.329 4.680 -21.851 1.00 93.88 162 ASN A N 1
ATOM 1231 C CA . ASN A 1 162 ? 9.562 3.927 -22.098 1.00 93.88 162 ASN A CA 1
ATOM 1232 C C . ASN A 1 162 ? 10.574 4.082 -20.951 1.00 93.88 162 ASN A C 1
ATOM 1234 O O . ASN A 1 162 ? 11.218 3.107 -20.568 1.00 93.88 162 ASN A O 1
ATOM 1238 N N . ALA A 1 163 ? 10.686 5.282 -20.370 1.00 95.19 163 ALA A N 1
ATOM 1239 C CA . ALA A 1 163 ? 11.535 5.525 -19.207 1.00 95.19 163 ALA A CA 1
ATOM 1240 C C . ALA A 1 163 ? 11.078 4.694 -17.998 1.00 95.19 163 ALA A C 1
ATOM 1242 O O . ALA A 1 163 ? 11.886 4.010 -17.369 1.00 95.19 163 ALA A O 1
ATOM 1243 N N . LEU A 1 164 ? 9.774 4.705 -17.701 1.00 95.44 164 LEU A N 1
ATOM 1244 C CA . LEU A 1 164 ? 9.210 3.938 -16.593 1.00 95.44 164 LEU A CA 1
ATOM 1245 C C . LEU A 1 164 ? 9.284 2.425 -16.843 1.00 95.44 164 LEU A C 1
ATOM 1247 O O . LEU A 1 164 ? 9.588 1.680 -15.919 1.00 95.44 164 LEU A O 1
ATOM 1251 N N . GLN A 1 165 ? 9.094 1.969 -18.083 1.00 94.19 165 GLN A N 1
ATOM 1252 C CA . GLN A 1 165 ? 9.243 0.563 -18.461 1.00 94.19 165 GLN A CA 1
ATOM 1253 C C . GLN A 1 165 ? 10.683 0.069 -18.248 1.00 94.19 165 GLN A C 1
ATOM 1255 O O . GLN A 1 165 ? 10.892 -1.024 -17.723 1.00 94.19 165 GLN A O 1
ATOM 1260 N N . LEU A 1 166 ? 11.682 0.891 -18.587 1.00 95.69 166 LEU A N 1
ATOM 1261 C CA . LEU A 1 166 ? 13.086 0.591 -18.303 1.00 95.69 166 LEU A CA 1
ATOM 1262 C C . LEU A 1 166 ? 13.357 0.557 -16.790 1.00 95.69 166 LEU A C 1
ATOM 1264 O O . LEU A 1 166 ? 13.998 -0.376 -16.313 1.00 95.69 166 LEU A O 1
ATOM 1268 N N . ILE A 1 167 ? 12.826 1.510 -16.014 1.00 95.75 167 ILE A N 1
ATOM 1269 C CA . ILE A 1 167 ? 12.918 1.474 -14.542 1.00 95.75 167 ILE A CA 1
ATOM 1270 C C . ILE A 1 167 ? 12.287 0.191 -13.988 1.00 95.75 167 ILE A C 1
ATOM 1272 O O . ILE A 1 167 ? 12.906 -0.471 -13.156 1.00 95.75 167 ILE A O 1
ATOM 1276 N N . ASN A 1 168 ? 11.102 -0.195 -14.467 1.00 94.75 168 ASN A N 1
ATOM 1277 C CA . ASN A 1 168 ? 10.416 -1.417 -14.050 1.00 94.75 168 ASN A CA 1
ATOM 1278 C C . ASN A 1 168 ? 11.253 -2.665 -14.346 1.00 94.75 168 ASN A C 1
ATOM 1280 O O . ASN A 1 168 ? 11.388 -3.528 -13.479 1.00 94.75 168 ASN A O 1
ATOM 1284 N N . ALA A 1 169 ? 11.853 -2.747 -15.537 1.00 92.88 169 ALA A N 1
ATOM 1285 C CA . ALA A 1 169 ? 12.728 -3.853 -15.914 1.00 92.88 169 ALA A CA 1
ATOM 1286 C C . ALA A 1 169 ? 13.959 -3.934 -14.994 1.00 92.88 169 ALA A C 1
ATOM 1288 O O . ALA A 1 169 ? 14.259 -5.000 -14.455 1.00 92.88 169 ALA A O 1
ATOM 1289 N N . LEU A 1 170 ? 14.621 -2.798 -14.737 1.00 92.75 170 LEU A N 1
ATOM 1290 C CA . LEU A 1 170 ? 15.771 -2.716 -13.827 1.00 92.75 170 LEU A CA 1
ATOM 1291 C C . LEU A 1 170 ? 15.389 -3.103 -12.392 1.00 92.75 170 LEU A C 1
ATOM 1293 O O . LEU A 1 170 ? 16.122 -3.836 -11.731 1.00 92.75 170 LEU A O 1
ATOM 1297 N N . MET A 1 171 ? 14.235 -2.634 -11.906 1.00 92.31 171 MET A N 1
ATOM 1298 C CA . MET A 1 171 ? 13.706 -2.995 -10.591 1.00 92.31 171 MET A CA 1
ATOM 1299 C C . MET A 1 171 ? 13.419 -4.492 -10.496 1.00 92.31 171 MET A C 1
ATOM 1301 O O . MET A 1 171 ? 13.864 -5.116 -9.537 1.00 92.31 171 MET A O 1
ATOM 1305 N N . ARG A 1 172 ? 12.727 -5.077 -11.480 1.00 91.00 172 ARG A N 1
ATOM 1306 C CA . ARG A 1 172 ? 12.399 -6.510 -11.512 1.00 91.00 172 ARG A CA 1
ATOM 1307 C C . ARG A 1 172 ? 13.653 -7.379 -11.459 1.00 91.00 172 ARG A C 1
ATOM 1309 O O . ARG A 1 172 ? 13.750 -8.245 -10.593 1.00 91.00 172 ARG A O 1
ATOM 1316 N N . ASP A 1 173 ? 14.614 -7.124 -12.342 1.00 88.75 173 ASP A N 1
ATOM 1317 C CA . ASP A 1 173 ? 15.849 -7.912 -12.418 1.00 88.75 173 ASP A CA 1
ATOM 1318 C C . ASP A 1 173 ? 16.708 -7.741 -11.151 1.00 88.75 173 ASP A C 1
ATOM 1320 O O . ASP A 1 173 ? 17.200 -8.709 -10.573 1.00 88.75 173 ASP A O 1
ATOM 1324 N N . SER A 1 174 ? 16.790 -6.513 -10.626 1.00 88.88 174 SER A N 1
ATOM 1325 C CA . SER A 1 174 ? 17.460 -6.229 -9.353 1.00 88.88 174 SER A CA 1
ATOM 1326 C C . SER A 1 174 ? 16.825 -6.997 -8.190 1.00 88.88 174 SER A C 1
ATOM 1328 O O . SER A 1 174 ? 17.534 -7.643 -7.414 1.00 88.88 174 SER A O 1
ATOM 1330 N N . ILE A 1 175 ? 15.489 -6.991 -8.092 1.00 87.69 175 ILE A N 1
ATOM 1331 C CA . ILE A 1 175 ? 14.736 -7.743 -7.080 1.00 87.69 175 ILE A CA 1
ATOM 1332 C C . ILE A 1 175 ? 14.981 -9.253 -7.225 1.00 87.69 175 ILE A C 1
ATOM 1334 O O . ILE A 1 175 ? 15.076 -9.924 -6.201 1.00 87.69 175 ILE A O 1
ATOM 1338 N N . ALA A 1 176 ? 15.154 -9.789 -8.433 1.00 84.94 176 ALA A N 1
ATOM 1339 C CA . ALA A 1 176 ? 15.479 -11.203 -8.639 1.00 84.94 176 ALA A CA 1
ATOM 1340 C C . ALA A 1 176 ? 16.928 -11.569 -8.242 1.00 84.94 176 ALA A C 1
ATOM 1342 O O . ALA A 1 176 ? 17.182 -12.683 -7.799 1.00 84.94 176 ALA A O 1
ATOM 1343 N N . SER A 1 177 ? 17.880 -10.633 -8.341 1.00 78.69 177 SER A N 1
ATOM 1344 C CA . SER A 1 177 ? 19.326 -10.879 -8.157 1.00 78.69 177 SER A CA 1
ATOM 1345 C C . SER A 1 177 ? 19.815 -10.961 -6.688 1.00 78.69 177 SER A C 1
ATOM 1347 O O . SER A 1 177 ? 21.008 -11.110 -6.433 1.00 78.69 177 SER A O 1
ATOM 1349 N N . ASP A 1 178 ? 18.910 -10.872 -5.705 1.00 66.50 178 ASP A N 1
ATOM 1350 C CA . ASP A 1 178 ? 19.084 -11.014 -4.239 1.00 66.50 178 ASP A CA 1
ATOM 1351 C C . ASP A 1 178 ? 20.130 -10.154 -3.488 1.00 66.50 178 ASP A C 1
ATOM 1353 O O . ASP A 1 178 ? 19.834 -9.718 -2.371 1.00 66.50 178 ASP A O 1
ATOM 1357 N N . ASN A 1 179 ? 21.287 -9.809 -4.058 1.00 65.12 179 ASN A N 1
ATOM 1358 C CA . ASN A 1 179 ? 22.417 -9.244 -3.304 1.00 65.12 179 ASN A CA 1
ATOM 1359 C C . ASN A 1 179 ? 22.564 -7.710 -3.352 1.00 65.12 179 ASN A C 1
ATOM 1361 O O . ASN A 1 179 ? 23.255 -7.148 -2.502 1.00 65.12 179 ASN A O 1
ATOM 1365 N N . GLU A 1 180 ? 21.917 -6.999 -4.284 1.00 77.81 180 GLU A N 1
ATOM 1366 C CA . GLU A 1 180 ? 22.144 -5.544 -4.461 1.00 77.81 180 GLU A CA 1
ATOM 1367 C C . GLU A 1 180 ? 20.877 -4.681 -4.532 1.00 77.81 180 GLU A C 1
ATOM 1369 O O . GLU A 1 180 ? 20.962 -3.448 -4.531 1.00 77.81 180 GLU A O 1
ATOM 1374 N N . TRP A 1 181 ? 19.699 -5.303 -4.512 1.00 86.88 181 TRP A N 1
ATOM 1375 C CA . TRP A 1 181 ? 18.426 -4.605 -4.695 1.00 86.88 181 TRP A CA 1
ATOM 1376 C C . TRP A 1 181 ? 18.185 -3.493 -3.674 1.00 86.88 181 TRP A C 1
ATOM 1378 O O . TRP A 1 181 ? 17.705 -2.427 -4.037 1.00 86.88 181 TRP A O 1
ATOM 1388 N N . GLN A 1 182 ? 18.602 -3.672 -2.418 1.00 89.12 182 GLN A N 1
ATOM 1389 C CA . GLN A 1 182 ? 18.407 -2.671 -1.362 1.00 89.12 182 GLN A CA 1
ATOM 1390 C C . GLN A 1 182 ? 19.093 -1.331 -1.685 1.00 89.12 182 GLN A C 1
ATOM 1392 O O . GLN A 1 182 ? 18.510 -0.269 -1.474 1.00 89.12 182 GLN A O 1
ATOM 1397 N N . LYS A 1 183 ? 20.321 -1.367 -2.226 1.00 88.69 183 LYS A N 1
ATOM 1398 C CA . LYS A 1 183 ? 21.073 -0.155 -2.598 1.00 88.69 183 LYS A CA 1
ATOM 1399 C C . LYS A 1 183 ? 20.456 0.522 -3.816 1.00 88.69 183 LYS A C 1
ATOM 1401 O O . LYS A 1 183 ? 20.333 1.743 -3.840 1.00 88.69 183 LYS A O 1
ATOM 1406 N N . PHE A 1 184 ? 20.071 -0.276 -4.809 1.00 89.88 184 PHE A N 1
ATOM 1407 C CA . PHE A 1 184 ? 19.452 0.220 -6.032 1.00 89.88 184 PHE A CA 1
ATOM 1408 C C . PHE A 1 184 ? 18.109 0.903 -5.748 1.00 89.88 184 PHE A C 1
ATOM 1410 O O . PHE A 1 184 ? 17.899 2.043 -6.150 1.00 89.88 184 PHE A O 1
ATOM 1417 N N . ILE A 1 185 ? 17.240 0.245 -4.979 1.00 91.56 185 ILE A N 1
ATOM 1418 C CA . ILE A 1 185 ? 15.933 0.778 -4.586 1.00 91.56 185 ILE A CA 1
ATOM 1419 C C . ILE A 1 185 ? 16.085 2.053 -3.757 1.00 91.56 185 ILE A C 1
ATOM 1421 O O . ILE A 1 185 ? 15.383 3.026 -4.016 1.00 91.56 185 ILE A O 1
ATOM 1425 N N . LYS A 1 186 ? 17.047 2.090 -2.823 1.00 90.94 186 LYS A N 1
ATOM 1426 C CA . LYS A 1 186 ? 17.361 3.315 -2.083 1.00 90.94 186 LYS A CA 1
ATOM 1427 C C . LYS A 1 186 ? 17.768 4.456 -3.020 1.00 90.94 186 LYS A C 1
ATOM 1429 O O . LYS A 1 186 ? 17.237 5.550 -2.889 1.00 90.94 186 LYS A O 1
ATOM 1434 N N . LYS A 1 187 ? 18.634 4.198 -4.010 1.00 92.19 187 LYS A N 1
ATOM 1435 C CA . LYS A 1 187 ? 19.013 5.213 -5.008 1.00 92.19 187 LYS A CA 1
ATOM 1436 C C . LYS A 1 187 ? 17.790 5.721 -5.787 1.00 92.19 187 LYS A C 1
ATOM 1438 O O . LYS A 1 187 ? 17.650 6.924 -5.946 1.00 92.19 187 LYS A O 1
ATOM 1443 N N . LEU A 1 188 ? 16.874 4.849 -6.221 1.00 92.56 188 LEU A N 1
ATOM 1444 C CA . LEU A 1 188 ? 15.635 5.279 -6.895 1.00 92.56 188 LEU A CA 1
ATOM 1445 C C . LEU A 1 188 ? 14.717 6.121 -5.991 1.00 92.56 188 LEU A C 1
ATOM 1447 O O . LEU A 1 188 ? 14.091 7.073 -6.461 1.00 92.56 188 LEU A O 1
ATOM 1451 N N . GLN A 1 189 ? 14.634 5.778 -4.704 1.00 92.00 189 GLN A N 1
ATOM 1452 C CA . GLN A 1 189 ? 13.880 6.548 -3.716 1.00 92.00 189 GLN A CA 1
ATOM 1453 C C . GLN A 1 189 ? 14.493 7.939 -3.506 1.00 92.00 189 GLN A C 1
ATOM 1455 O O . GLN A 1 189 ? 13.757 8.924 -3.553 1.00 92.00 189 GLN A O 1
ATOM 1460 N N . ASP A 1 190 ? 15.817 8.026 -3.351 1.00 94.25 190 ASP A N 1
ATOM 1461 C CA . ASP A 1 190 ? 16.550 9.287 -3.173 1.00 94.25 190 ASP A CA 1
ATOM 1462 C C . ASP A 1 190 ? 16.399 10.209 -4.402 1.00 94.25 190 ASP A C 1
ATOM 1464 O O . ASP A 1 190 ? 16.281 11.425 -4.262 1.00 94.25 190 ASP A O 1
ATOM 1468 N N . LEU A 1 191 ? 16.308 9.630 -5.608 1.00 94.75 191 LEU A N 1
ATOM 1469 C CA . LEU A 1 191 ? 16.013 10.352 -6.855 1.00 94.75 191 LEU A CA 1
ATOM 1470 C C . LEU A 1 191 ? 14.544 10.792 -6.990 1.00 94.75 191 LEU A C 1
ATOM 1472 O O . LEU A 1 191 ? 14.195 11.528 -7.911 1.00 94.75 191 LEU A O 1
ATOM 1476 N N . GLY A 1 192 ? 13.662 10.362 -6.086 1.00 94.06 192 GLY A N 1
ATOM 1477 C CA . GLY A 1 192 ? 12.269 10.801 -6.040 1.00 94.06 192 GLY A CA 1
ATOM 1478 C C . GLY A 1 192 ? 11.322 10.078 -7.001 1.00 94.06 192 GLY A C 1
ATOM 1479 O O . GLY A 1 192 ? 10.208 10.563 -7.205 1.00 94.06 192 GLY A O 1
ATOM 1480 N N . VAL A 1 193 ? 11.700 8.912 -7.545 1.00 95.19 193 VAL A N 1
ATOM 1481 C CA . VAL A 1 193 ? 10.863 8.133 -8.488 1.00 95.19 193 VAL A CA 1
ATOM 1482 C C . VAL A 1 193 ? 9.484 7.835 -7.914 1.00 95.19 193 VAL A C 1
ATOM 1484 O O . VAL A 1 193 ? 8.477 8.046 -8.582 1.00 95.19 193 VAL A O 1
ATOM 1487 N N . ILE A 1 194 ? 9.432 7.390 -6.656 1.00 94.81 194 ILE A N 1
ATOM 1488 C CA . ILE A 1 194 ? 8.185 7.021 -5.969 1.00 94.81 194 ILE A CA 1
ATOM 1489 C C . ILE A 1 194 ? 7.213 8.210 -5.943 1.00 94.81 194 ILE A C 1
ATOM 1491 O O . ILE A 1 194 ? 6.027 8.057 -6.237 1.00 94.81 194 ILE A O 1
ATOM 1495 N N . ARG A 1 195 ? 7.726 9.414 -5.656 1.00 93.88 195 ARG A N 1
ATOM 1496 C CA . ARG A 1 195 ? 6.935 10.650 -5.638 1.00 93.88 195 ARG A CA 1
ATOM 1497 C C . ARG A 1 195 ? 6.449 11.022 -7.037 1.00 93.88 195 ARG A C 1
ATOM 1499 O O . ARG A 1 195 ? 5.287 11.381 -7.193 1.00 93.88 195 ARG A O 1
ATOM 1506 N N . THR A 1 196 ? 7.312 10.931 -8.045 1.00 94.31 196 THR A N 1
ATOM 1507 C CA . THR A 1 196 ? 6.938 11.216 -9.436 1.00 94.31 196 THR A CA 1
ATOM 1508 C C . THR A 1 196 ? 5.825 10.281 -9.907 1.00 94.31 196 THR A C 1
ATOM 1510 O O . THR A 1 196 ? 4.795 10.743 -10.396 1.00 94.31 196 THR A O 1
ATOM 1513 N N . VAL A 1 197 ? 5.981 8.972 -9.688 1.00 95.25 197 VAL A N 1
ATOM 1514 C CA . VAL A 1 197 ? 4.986 7.968 -10.086 1.00 95.25 197 VAL A CA 1
ATOM 1515 C C . VAL A 1 197 ? 3.668 8.153 -9.330 1.00 95.25 197 VAL A C 1
ATOM 1517 O O . VAL A 1 197 ? 2.610 8.048 -9.945 1.00 95.25 197 VAL A O 1
ATOM 1520 N N . TYR A 1 198 ? 3.702 8.515 -8.042 1.00 95.12 198 TYR A N 1
ATOM 1521 C CA . TYR A 1 198 ? 2.499 8.864 -7.275 1.00 95.12 198 TYR A CA 1
ATOM 1522 C C . TYR A 1 198 ? 1.658 9.942 -7.974 1.00 95.12 198 TYR A C 1
ATOM 1524 O O . TYR A 1 198 ? 0.463 9.735 -8.193 1.00 95.12 198 TYR A O 1
ATOM 1532 N N . TYR A 1 199 ? 2.274 11.048 -8.402 1.00 92.94 199 TYR A N 1
ATOM 1533 C CA . TYR A 1 199 ? 1.550 12.114 -9.100 1.00 92.94 199 TYR A CA 1
ATOM 1534 C C . TYR A 1 199 ? 1.096 11.704 -10.505 1.00 92.94 199 TYR A C 1
ATOM 1536 O O . TYR A 1 199 ? -0.013 12.055 -10.906 1.00 92.94 199 TYR A O 1
ATOM 1544 N N . LEU A 1 200 ? 1.888 10.910 -11.233 1.00 92.56 200 LEU A N 1
ATOM 1545 C CA . LEU A 1 200 ? 1.476 10.371 -12.536 1.00 92.56 200 LEU A CA 1
ATOM 1546 C C . LEU A 1 200 ? 0.240 9.476 -12.417 1.00 92.56 200 LEU A C 1
ATOM 1548 O O . LEU A 1 200 ? -0.690 9.605 -13.210 1.00 92.56 200 LEU A O 1
ATOM 1552 N N . MET A 1 201 ? 0.181 8.625 -11.389 1.00 92.38 201 MET A N 1
ATOM 1553 C CA . MET A 1 201 ? -0.996 7.797 -11.127 1.00 92.38 201 MET A CA 1
ATOM 1554 C C . MET A 1 201 ? -2.231 8.618 -10.739 1.00 92.38 201 MET A C 1
ATOM 1556 O O . MET A 1 201 ? -3.354 8.153 -10.930 1.00 92.38 201 MET A O 1
ATOM 1560 N N . GLN A 1 202 ? -2.058 9.828 -10.201 1.00 91.25 202 GLN A N 1
ATOM 1561 C CA . GLN A 1 202 ? -3.152 10.764 -9.915 1.00 91.25 202 GLN A CA 1
ATOM 1562 C C . GLN A 1 202 ? -3.533 11.638 -11.119 1.00 91.25 202 GLN A C 1
ATOM 1564 O O . GLN A 1 202 ? -4.627 12.203 -11.140 1.00 91.25 202 GLN A O 1
ATOM 1569 N N . GLY A 1 203 ? -2.693 11.687 -12.154 1.00 87.69 203 GLY A N 1
ATOM 1570 C CA . GLY A 1 203 ? -2.911 12.474 -13.363 1.00 87.69 203 GLY A CA 1
ATOM 1571 C C . GLY A 1 203 ? -4.159 12.081 -14.163 1.00 87.69 203 GLY A C 1
ATOM 1572 O O . GLY A 1 203 ? -4.784 11.040 -13.949 1.00 87.69 203 GLY A O 1
ATOM 1573 N N . SER A 1 204 ? -4.535 12.945 -15.106 1.00 79.50 204 SER A N 1
ATOM 1574 C CA . SER A 1 204 ? -5.666 12.739 -16.022 1.00 79.50 204 SER A CA 1
ATOM 1575 C C . SER A 1 204 ? -5.296 11.918 -17.267 1.00 79.50 204 SER A C 1
ATOM 1577 O O . SER A 1 204 ? -6.157 11.243 -17.833 1.00 79.50 204 SER A O 1
ATOM 1579 N N . SER A 1 205 ? -4.023 11.925 -17.669 1.00 73.50 205 SER A N 1
ATOM 1580 C CA . SER A 1 205 ? -3.509 11.268 -18.881 1.00 73.50 205 SER A CA 1
ATOM 1581 C C . SER A 1 205 ? -3.013 9.835 -18.637 1.00 73.50 205 SER A C 1
ATOM 1583 O O . SER A 1 205 ? -1.873 9.490 -18.929 1.00 73.50 205 SER A O 1
ATOM 1585 N N . LEU A 1 206 ? -3.869 8.986 -18.070 1.00 77.56 206 LEU A N 1
ATOM 1586 C CA . LEU A 1 206 ? -3.481 7.639 -17.629 1.00 77.56 206 LEU A CA 1
ATOM 1587 C C . LEU A 1 206 ? -3.444 6.578 -18.728 1.00 77.56 206 LEU A C 1
ATOM 1589 O O . LEU A 1 206 ? -2.823 5.542 -18.528 1.00 77.56 206 LEU A O 1
ATOM 1593 N N . GLN A 1 207 ? -4.144 6.782 -19.845 1.00 79.56 207 GLN A N 1
ATOM 1594 C CA . GLN A 1 207 ? -4.370 5.711 -20.824 1.00 79.56 207 GLN A CA 1
ATOM 1595 C C . GLN A 1 207 ? -3.059 5.212 -21.444 1.00 79.56 207 GLN A C 1
ATOM 1597 O O . GLN A 1 207 ? -2.826 4.008 -21.466 1.00 79.56 207 GLN A O 1
ATOM 1602 N N . ASP A 1 208 ? -2.174 6.130 -21.838 1.00 79.75 208 ASP A N 1
ATOM 1603 C CA . ASP A 1 208 ? -0.882 5.793 -22.455 1.00 79.75 208 ASP A CA 1
ATOM 1604 C C . ASP A 1 208 ? 0.144 5.254 -21.440 1.00 79.75 208 ASP A C 1
ATOM 1606 O O . ASP A 1 208 ? 1.107 4.589 -21.811 1.00 79.75 208 ASP A O 1
ATOM 1610 N N . LEU A 1 209 ? -0.059 5.534 -20.148 1.00 88.38 209 LEU A N 1
ATOM 1611 C CA . LEU A 1 209 ? 0.856 5.183 -19.055 1.00 88.38 209 LEU A CA 1
ATOM 1612 C C . LEU A 1 209 ? 0.348 4.013 -18.203 1.00 88.38 209 LEU A C 1
ATOM 1614 O O . LEU A 1 209 ? 0.992 3.626 -17.229 1.00 88.38 209 LEU A O 1
ATOM 1618 N N . ALA A 1 210 ? -0.804 3.442 -18.550 1.00 87.44 210 ALA A N 1
ATOM 1619 C CA . ALA A 1 210 ? -1.524 2.514 -17.691 1.00 87.44 210 ALA A CA 1
ATOM 1620 C C . ALA A 1 210 ? -0.691 1.284 -17.320 1.00 87.44 210 ALA A C 1
ATOM 1622 O O . ALA A 1 210 ? -0.546 0.950 -16.144 1.00 87.44 210 ALA A O 1
ATOM 1623 N N . HIS A 1 211 ? -0.124 0.645 -18.343 1.00 87.00 211 HIS A N 1
ATOM 1624 C CA . HIS A 1 211 ? 0.691 -0.552 -18.206 1.00 87.00 211 HIS A CA 1
ATOM 1625 C C . HIS A 1 211 ? 1.945 -0.310 -17.347 1.00 87.00 211 HIS A C 1
ATOM 1627 O O . HIS A 1 211 ? 2.058 -0.951 -16.299 1.00 87.00 211 HIS A O 1
ATOM 1633 N N . PRO A 1 212 ? 2.849 0.634 -17.694 1.00 91.69 212 PRO A N 1
ATOM 1634 C CA . PRO A 1 212 ? 4.064 0.839 -16.910 1.00 91.69 212 PRO A CA 1
ATOM 1635 C C . PRO A 1 212 ? 3.775 1.317 -15.477 1.00 91.69 212 PRO A C 1
ATOM 1637 O O . PRO A 1 212 ? 4.497 0.945 -14.553 1.00 91.69 212 PRO A O 1
ATOM 1640 N N . LEU A 1 213 ? 2.701 2.082 -15.240 1.00 92.81 213 LEU A N 1
ATOM 1641 C CA . LEU A 1 213 ? 2.323 2.504 -13.885 1.00 92.81 213 LEU A CA 1
ATOM 1642 C C . LEU A 1 213 ? 1.802 1.338 -13.025 1.00 92.81 213 LEU A C 1
ATOM 1644 O O . LEU A 1 213 ? 2.148 1.244 -11.847 1.00 92.81 213 LEU A O 1
ATOM 1648 N N . LEU A 1 214 ? 0.976 0.443 -13.575 1.00 90.88 214 LEU A N 1
ATOM 1649 C CA . LEU A 1 214 ? 0.479 -0.719 -12.825 1.00 90.88 214 LEU A CA 1
ATOM 1650 C C . LEU A 1 214 ? 1.565 -1.756 -12.576 1.00 90.88 214 LEU A C 1
ATOM 1652 O O . LEU A 1 214 ? 1.606 -2.353 -11.503 1.00 90.88 214 LEU A O 1
ATOM 1656 N N . GLU A 1 215 ? 2.468 -1.935 -13.533 1.00 91.25 215 GLU A N 1
ATOM 1657 C CA . GLU A 1 215 ? 3.651 -2.760 -13.335 1.00 91.25 215 GLU A CA 1
ATOM 1658 C C . GLU A 1 215 ? 4.534 -2.191 -12.216 1.00 91.25 215 GLU A C 1
ATOM 1660 O O . GLU A 1 215 ? 4.941 -2.942 -11.330 1.00 91.25 215 GLU A O 1
ATOM 1665 N N . PHE A 1 216 ? 4.742 -0.868 -12.169 1.00 94.56 216 PHE A N 1
ATOM 1666 C CA . PHE A 1 216 ? 5.448 -0.225 -11.057 1.00 94.56 216 PHE A CA 1
ATOM 1667 C C . PHE A 1 216 ? 4.742 -0.488 -9.716 1.00 94.56 216 PHE A C 1
ATOM 1669 O O . PHE A 1 216 ? 5.386 -0.856 -8.735 1.00 94.56 216 PHE A O 1
ATOM 1676 N N . GLN A 1 217 ? 3.409 -0.373 -9.661 1.00 93.94 217 GLN A N 1
ATOM 1677 C CA . GLN A 1 217 ? 2.624 -0.702 -8.463 1.00 93.94 217 GLN A CA 1
ATOM 1678 C C . GLN A 1 217 ? 2.830 -2.154 -8.013 1.00 93.94 217 GLN A C 1
ATOM 1680 O O . GLN A 1 217 ? 3.016 -2.411 -6.822 1.00 93.94 217 GLN A O 1
ATOM 1685 N N . ALA A 1 218 ? 2.805 -3.102 -8.951 1.00 92.69 218 ALA A N 1
ATOM 1686 C CA . ALA A 1 218 ? 3.027 -4.517 -8.669 1.00 92.69 218 ALA A CA 1
ATOM 1687 C C . ALA A 1 218 ? 4.456 -4.775 -8.159 1.00 92.69 218 ALA A C 1
ATOM 1689 O O . ALA A 1 218 ? 4.641 -5.509 -7.186 1.00 92.69 218 ALA A O 1
ATOM 1690 N N . LEU A 1 219 ? 5.460 -4.112 -8.742 1.00 93.00 219 LEU A N 1
ATOM 1691 C CA . LEU A 1 219 ? 6.848 -4.168 -8.274 1.00 93.00 219 LEU A CA 1
ATOM 1692 C C . LEU A 1 219 ? 7.003 -3.583 -6.867 1.00 93.00 219 LEU A C 1
ATOM 1694 O O . LEU A 1 219 ? 7.728 -4.148 -6.051 1.00 93.00 219 LEU A O 1
ATOM 1698 N N . MET A 1 220 ? 6.279 -2.512 -6.534 1.00 95.00 220 MET A N 1
ATOM 1699 C CA . MET A 1 220 ? 6.259 -1.973 -5.172 1.00 95.00 220 MET A CA 1
ATOM 1700 C C . MET A 1 220 ? 5.641 -2.958 -4.175 1.00 95.00 220 MET A C 1
ATOM 1702 O O . MET A 1 220 ? 6.207 -3.162 -3.102 1.00 95.00 220 MET A O 1
ATOM 1706 N N . LYS A 1 221 ? 4.545 -3.648 -4.526 1.00 94.50 221 LYS A N 1
ATOM 1707 C CA . LYS A 1 221 ? 4.012 -4.741 -3.689 1.00 94.50 221 LYS A CA 1
ATOM 1708 C C . LYS A 1 221 ? 5.037 -5.864 -3.517 1.00 94.50 221 LYS A C 1
ATOM 1710 O O . LYS A 1 221 ? 5.248 -6.328 -2.402 1.00 94.50 221 LYS A O 1
ATOM 1715 N N . MET A 1 222 ? 5.708 -6.275 -4.594 1.00 92.00 222 MET A N 1
ATOM 1716 C CA . MET A 1 222 ? 6.749 -7.309 -4.556 1.00 92.00 222 MET A CA 1
ATOM 1717 C C . MET A 1 222 ? 7.913 -6.914 -3.638 1.00 92.00 222 MET A C 1
ATOM 1719 O O . MET A 1 222 ? 8.386 -7.728 -2.846 1.00 92.00 222 MET A O 1
ATOM 1723 N N . LEU A 1 223 ? 8.333 -5.650 -3.686 1.00 92.69 223 LEU A N 1
ATOM 1724 C CA . LEU A 1 223 ? 9.356 -5.097 -2.806 1.00 92.69 223 LEU A CA 1
ATOM 1725 C C . LEU A 1 223 ? 8.928 -5.156 -1.331 1.00 92.69 223 LEU A C 1
ATOM 1727 O O . LEU A 1 223 ? 9.707 -5.589 -0.483 1.00 92.69 223 LEU A O 1
ATOM 1731 N N . ILE A 1 224 ? 7.685 -4.770 -1.033 1.00 94.44 224 ILE A N 1
ATOM 1732 C CA . ILE A 1 224 ? 7.100 -4.841 0.314 1.00 94.44 224 ILE A CA 1
ATOM 1733 C C . ILE A 1 224 ? 7.065 -6.298 0.805 1.00 94.44 224 ILE A C 1
ATOM 1735 O O . ILE A 1 224 ? 7.539 -6.571 1.909 1.00 94.44 224 ILE A O 1
ATOM 1739 N N . ARG A 1 225 ? 6.613 -7.255 -0.026 1.00 92.94 225 ARG A N 1
ATOM 1740 C CA . ARG A 1 225 ? 6.674 -8.702 0.286 1.00 92.94 225 ARG A CA 1
ATOM 1741 C C . ARG A 1 225 ? 8.099 -9.136 0.609 1.00 92.94 225 ARG A C 1
ATOM 1743 O O . ARG A 1 225 ? 8.320 -9.836 1.593 1.00 92.94 225 ARG A O 1
ATOM 1750 N N . LYS A 1 226 ? 9.072 -8.710 -0.201 1.00 91.75 226 LYS A N 1
ATOM 1751 C CA . LYS A 1 226 ? 10.476 -9.081 -0.021 1.00 91.75 226 LYS A CA 1
ATOM 1752 C C . LYS A 1 226 ? 11.027 -8.550 1.298 1.00 91.75 226 LYS A C 1
ATOM 1754 O O . LYS A 1 226 ? 11.625 -9.318 2.044 1.00 91.75 226 LYS A O 1
ATOM 1759 N N . TRP A 1 227 ? 10.781 -7.282 1.632 1.00 92.31 227 TRP A N 1
ATOM 1760 C CA . TRP A 1 227 ? 11.162 -6.712 2.930 1.00 92.31 227 TRP A CA 1
ATOM 1761 C C . TRP A 1 227 ? 10.484 -7.420 4.109 1.00 92.31 227 TRP A C 1
ATOM 1763 O O . TRP A 1 227 ? 11.140 -7.690 5.117 1.00 92.31 227 TRP A O 1
ATOM 1773 N N . ARG A 1 228 ? 9.201 -7.770 3.974 1.00 93.88 228 ARG A N 1
ATOM 1774 C CA . ARG A 1 228 ? 8.441 -8.531 4.977 1.00 93.88 228 ARG A CA 1
ATOM 1775 C C . ARG A 1 228 ? 8.966 -9.962 5.148 1.00 93.88 228 ARG A C 1
ATOM 1777 O O . ARG A 1 228 ? 8.970 -10.481 6.255 1.00 93.88 228 ARG A O 1
ATOM 1784 N N . ALA A 1 229 ? 9.470 -10.597 4.093 1.00 91.88 229 ALA A N 1
ATOM 1785 C CA . ALA A 1 229 ? 10.046 -11.941 4.168 1.00 91.88 229 ALA A CA 1
ATOM 1786 C C . ALA A 1 229 ? 11.434 -11.978 4.840 1.00 91.88 229 ALA A C 1
ATOM 1788 O O . ALA A 1 229 ? 11.874 -13.032 5.309 1.00 91.88 229 ALA A O 1
ATOM 1789 N N . VAL A 1 230 ? 12.146 -10.844 4.911 1.00 91.12 230 VAL A N 1
ATOM 1790 C CA . VAL A 1 230 ? 13.441 -10.770 5.601 1.00 91.12 230 VAL A CA 1
ATOM 1791 C C . VAL A 1 230 ? 13.221 -10.919 7.107 1.00 91.12 230 VAL A C 1
ATOM 1793 O O . VAL A 1 230 ? 12.750 -10.003 7.780 1.00 91.12 230 VAL A O 1
ATOM 1796 N N . LYS A 1 231 ? 13.623 -12.068 7.656 1.00 90.56 231 LYS A N 1
ATOM 1797 C CA . LYS A 1 231 ? 13.585 -12.325 9.101 1.00 90.56 231 LYS A CA 1
ATOM 1798 C C . LYS A 1 231 ? 14.561 -11.428 9.860 1.00 90.56 231 LYS A C 1
ATOM 1800 O O . LYS A 1 231 ? 15.633 -11.069 9.357 1.00 90.56 231 LYS A O 1
ATOM 1805 N N . LEU A 1 232 ? 14.222 -11.106 11.109 1.00 87.06 232 LEU A N 1
ATOM 1806 C CA . LEU A 1 232 ? 15.131 -10.380 11.984 1.00 87.06 232 LEU A CA 1
ATOM 1807 C C . LEU A 1 232 ? 16.391 -11.213 12.244 1.00 87.06 232 LEU A C 1
ATOM 1809 O O . LEU A 1 232 ? 16.335 -12.275 12.855 1.00 87.06 232 LEU A O 1
ATOM 1813 N N . ASN A 1 233 ? 17.540 -10.688 11.826 1.00 86.56 233 ASN A N 1
ATOM 1814 C CA . ASN A 1 233 ? 18.838 -11.267 12.121 1.00 86.56 233 ASN A CA 1
ATOM 1815 C C . ASN A 1 233 ? 19.675 -10.272 12.928 1.00 86.56 233 ASN A C 1
ATOM 1817 O O . ASN A 1 233 ? 20.138 -9.260 12.398 1.00 86.56 233 ASN A O 1
ATOM 1821 N N . LEU A 1 234 ? 19.888 -10.582 14.207 1.00 84.25 234 LEU A N 1
ATOM 1822 C CA . LEU A 1 234 ? 20.688 -9.752 15.099 1.00 84.25 234 LEU A CA 1
ATOM 1823 C C . LEU A 1 234 ? 22.167 -9.719 14.720 1.00 84.25 234 LEU A C 1
ATOM 1825 O O . LEU A 1 234 ? 22.848 -8.866 15.254 1.00 84.25 234 LEU A O 1
ATOM 1829 N N . GLU A 1 235 ? 22.679 -10.555 13.815 1.00 87.12 235 GLU A N 1
ATOM 1830 C CA . GLU A 1 235 ? 24.055 -10.448 13.307 1.00 87.12 235 GLU A CA 1
ATOM 1831 C C . GLU A 1 235 ? 24.227 -9.350 12.255 1.00 87.12 235 GLU A C 1
ATOM 1833 O O . GLU A 1 235 ? 25.319 -8.799 12.089 1.00 87.12 235 GLU A O 1
ATOM 1838 N N . ARG A 1 236 ? 23.142 -8.955 11.581 1.00 87.75 236 ARG A N 1
ATOM 1839 C CA . ARG A 1 236 ? 23.190 -7.899 10.567 1.00 87.75 236 ARG A CA 1
ATOM 1840 C C . ARG A 1 236 ? 23.323 -6.526 11.221 1.00 87.75 236 ARG A C 1
ATOM 1842 O O . ARG A 1 236 ? 22.524 -6.136 12.076 1.00 87.75 236 ARG A O 1
ATOM 1849 N N . LYS A 1 237 ? 24.310 -5.748 10.761 1.00 88.75 237 LYS A N 1
ATOM 1850 C CA . LYS A 1 237 ? 24.577 -4.383 11.248 1.00 88.75 237 LYS A CA 1
ATOM 1851 C C . LYS A 1 237 ? 23.347 -3.480 11.136 1.00 88.75 237 LYS A C 1
ATOM 1853 O O . LYS A 1 237 ? 23.054 -2.751 12.081 1.00 88.75 237 LYS A O 1
ATOM 1858 N N . ASP A 1 238 ? 22.617 -3.557 10.029 1.00 86.75 238 ASP A N 1
ATOM 1859 C CA . ASP A 1 238 ? 21.469 -2.681 9.772 1.00 86.75 238 ASP A CA 1
ATOM 1860 C C . ASP A 1 238 ? 20.324 -2.953 10.758 1.00 86.75 238 ASP A C 1
ATOM 1862 O O . ASP A 1 238 ? 19.786 -2.026 11.357 1.00 86.75 238 ASP A O 1
ATOM 1866 N N . HIS A 1 239 ? 20.050 -4.230 11.043 1.00 90.56 239 HIS A N 1
ATOM 1867 C CA . HIS A 1 239 ? 19.030 -4.655 12.004 1.00 90.56 239 HIS A CA 1
ATOM 1868 C C . HIS A 1 239 ? 19.398 -4.237 13.437 1.00 90.56 239 HIS A C 1
ATOM 1870 O O . HIS A 1 239 ? 18.578 -3.678 14.165 1.00 90.56 239 HIS A O 1
ATOM 1876 N N . ARG A 1 240 ? 20.667 -4.435 13.836 1.00 89.62 240 ARG A N 1
ATOM 1877 C CA . ARG A 1 240 ? 21.184 -3.939 15.126 1.00 89.62 240 ARG A CA 1
ATOM 1878 C C . ARG A 1 240 ? 21.044 -2.422 15.242 1.00 89.62 240 ARG A C 1
ATOM 1880 O O . ARG A 1 240 ? 20.766 -1.920 16.327 1.00 89.62 240 ARG A O 1
ATOM 1887 N N . THR A 1 241 ? 21.290 -1.697 14.154 1.00 90.56 241 THR A N 1
ATOM 1888 C CA . THR A 1 241 ? 21.256 -0.230 14.138 1.00 90.56 241 THR A CA 1
ATOM 1889 C C . THR A 1 241 ? 19.825 0.279 14.289 1.00 90.56 241 THR A C 1
ATOM 1891 O O . THR A 1 241 ? 19.599 1.133 15.138 1.00 90.56 241 THR A O 1
ATOM 1894 N N . ALA A 1 242 ? 18.859 -0.310 13.578 1.00 90.56 242 ALA A N 1
ATOM 1895 C CA . ALA A 1 242 ? 17.435 0.003 13.718 1.00 90.56 242 ALA A CA 1
ATOM 1896 C C . ALA A 1 242 ? 16.933 -0.179 15.165 1.00 90.56 242 ALA A C 1
ATOM 1898 O O . ALA A 1 242 ? 16.422 0.757 15.778 1.00 90.56 242 ALA A O 1
ATOM 1899 N N . LEU A 1 243 ? 17.198 -1.343 15.772 1.00 88.56 243 LEU A N 1
ATOM 1900 C CA . LEU A 1 243 ? 16.842 -1.610 17.172 1.00 88.56 243 LEU A CA 1
ATOM 1901 C C . LEU A 1 243 ? 17.524 -0.653 18.160 1.00 88.56 243 LEU A C 1
ATOM 1903 O O . LEU A 1 243 ? 16.933 -0.271 19.171 1.00 88.56 243 LEU A O 1
ATOM 1907 N N . LYS A 1 244 ? 18.778 -0.266 17.895 1.00 88.38 244 LYS A N 1
ATOM 1908 C CA . LYS A 1 244 ? 19.475 0.738 18.709 1.00 88.38 244 LYS A CA 1
ATOM 1909 C C . LYS A 1 244 ? 18.809 2.103 18.596 1.00 88.38 244 LYS A C 1
ATOM 1911 O O . LYS A 1 244 ? 18.642 2.737 19.629 1.00 88.38 244 LYS A O 1
ATOM 1916 N N . THR A 1 245 ? 18.412 2.529 17.397 1.00 90.81 245 THR A N 1
ATOM 1917 C CA . THR A 1 245 ? 17.698 3.796 17.198 1.00 90.81 245 THR A CA 1
ATOM 1918 C C . THR A 1 245 ? 16.401 3.828 17.998 1.00 90.81 245 THR A C 1
ATOM 1920 O O . THR A 1 245 ? 16.224 4.745 18.793 1.00 90.81 245 THR A O 1
ATOM 1923 N N . ILE A 1 246 ? 15.560 2.794 17.876 1.00 90.75 246 ILE A N 1
ATOM 1924 C CA . ILE A 1 246 ? 14.301 2.691 18.633 1.00 90.75 246 ILE A CA 1
ATOM 1925 C C . ILE A 1 246 ? 14.569 2.791 20.140 1.00 90.75 246 ILE A C 1
ATOM 1927 O O . ILE A 1 246 ? 13.903 3.529 20.864 1.00 90.75 246 ILE A O 1
ATOM 1931 N N . HIS A 1 247 ? 15.582 2.069 20.622 1.00 86.81 247 HIS A N 1
ATOM 1932 C CA . HIS A 1 247 ? 15.913 2.084 22.039 1.00 86.81 247 HIS A CA 1
ATOM 1933 C C . HIS A 1 247 ? 16.423 3.442 22.533 1.00 86.81 247 HIS A C 1
ATOM 1935 O O . HIS A 1 247 ? 16.012 3.878 23.605 1.00 86.81 247 HIS A O 1
ATOM 1941 N N . ILE A 1 248 ? 17.320 4.091 21.788 1.00 87.94 248 ILE A N 1
ATOM 1942 C CA . ILE A 1 248 ? 17.892 5.386 22.174 1.00 87.94 248 ILE A CA 1
ATOM 1943 C C . ILE A 1 248 ? 16.787 6.437 22.252 1.00 87.94 248 ILE A C 1
ATOM 1945 O O . ILE A 1 248 ? 16.681 7.104 23.275 1.00 87.94 248 ILE A O 1
ATOM 1949 N N . ALA A 1 249 ? 15.922 6.500 21.239 1.00 87.50 249 ALA A N 1
ATOM 1950 C CA . ALA A 1 249 ? 14.795 7.426 21.218 1.00 87.50 249 ALA A CA 1
ATOM 1951 C C . ALA A 1 249 ? 13.812 7.186 22.377 1.00 87.50 249 ALA A C 1
ATOM 1953 O O . ALA A 1 249 ? 13.190 8.121 22.866 1.00 87.50 249 ALA A O 1
ATOM 1954 N N . SER A 1 250 ? 13.690 5.942 22.860 1.00 83.06 250 SER A N 1
ATOM 1955 C CA . SER A 1 250 ? 12.817 5.607 23.996 1.00 83.06 250 SER A CA 1
ATOM 1956 C C . SER A 1 250 ? 13.402 5.936 25.371 1.00 83.06 250 SER A C 1
ATOM 1958 O O . SER A 1 250 ? 12.696 5.858 26.375 1.00 83.06 250 SER A O 1
ATOM 1960 N N . ALA A 1 251 ? 14.707 6.210 25.452 1.00 73.38 251 ALA A N 1
ATOM 1961 C CA . ALA A 1 251 ? 15.431 6.272 26.710 1.00 73.38 251 ALA A CA 1
ATOM 1962 C C . ALA A 1 251 ? 15.708 7.716 27.139 1.00 73.38 251 ALA A C 1
ATOM 1964 O O . ALA A 1 251 ? 16.634 8.364 26.656 1.00 73.38 251 ALA A O 1
ATOM 1965 N N . SER A 1 252 ? 15.004 8.165 28.174 1.00 56.09 252 SER A N 1
ATOM 1966 C CA . SER A 1 252 ? 15.324 9.392 28.908 1.00 56.09 252 SER A CA 1
ATOM 1967 C C . SER A 1 252 ? 16.551 9.180 29.804 1.00 56.09 252 SER A C 1
ATOM 1969 O O . SER A 1 252 ? 16.448 8.972 31.006 1.00 56.09 252 SER A O 1
ATOM 1971 N N . SER A 1 253 ? 17.743 9.207 29.209 1.00 50.78 253 SER A N 1
ATOM 1972 C CA . SER A 1 253 ? 19.061 9.197 29.867 1.00 50.78 253 SER A CA 1
ATOM 1973 C C . SER A 1 253 ? 19.453 7.966 30.740 1.00 50.78 253 SER A C 1
ATOM 1975 O O . SER A 1 253 ? 18.930 7.672 31.811 1.00 50.78 253 SER A O 1
ATOM 1977 N N . ILE A 1 254 ? 20.516 7.286 30.290 1.00 47.81 254 ILE A N 1
ATOM 1978 C CA . ILE A 1 254 ? 21.634 6.698 31.070 1.00 47.81 254 ILE A CA 1
ATOM 1979 C C . ILE A 1 254 ? 21.407 5.448 31.961 1.00 47.81 254 ILE A C 1
ATOM 1981 O O . ILE A 1 254 ? 22.398 4.808 32.311 1.00 47.81 254 ILE A O 1
ATOM 1985 N N . ARG A 1 255 ? 20.197 4.962 32.275 1.00 51.69 255 ARG A N 1
ATOM 1986 C CA . ARG A 1 255 ? 20.062 3.691 33.044 1.00 51.69 255 ARG A CA 1
ATOM 1987 C C . ARG A 1 255 ? 19.549 2.512 32.216 1.00 51.69 255 ARG A C 1
ATOM 1989 O O . ARG A 1 255 ? 18.466 2.561 31.643 1.00 51.69 255 ARG A O 1
ATOM 1996 N N . SER A 1 256 ? 20.328 1.424 32.217 1.00 55.53 256 SER A N 1
ATOM 1997 C CA . SER A 1 256 ? 19.931 0.100 31.720 1.00 55.53 256 SER A CA 1
ATOM 1998 C C . SER A 1 256 ? 18.729 -0.398 32.521 1.00 55.53 256 SER A C 1
ATOM 2000 O O . SER A 1 256 ? 18.886 -0.969 33.598 1.00 55.53 256 SER A O 1
ATOM 2002 N N . ASN A 1 257 ? 17.521 -0.134 32.030 1.00 61.84 257 ASN A N 1
ATOM 2003 C CA . ASN A 1 257 ? 16.306 -0.667 32.632 1.00 61.84 257 ASN A CA 1
ATOM 2004 C C . ASN A 1 257 ? 16.201 -2.165 32.302 1.00 61.84 257 ASN A C 1
ATOM 2006 O O . ASN A 1 257 ? 16.370 -2.519 31.132 1.00 61.84 257 ASN A O 1
ATOM 2010 N N . PRO A 1 258 ? 15.921 -3.029 33.292 1.00 66.62 258 PRO A N 1
ATOM 2011 C CA . PRO A 1 258 ? 15.677 -4.450 33.056 1.00 66.62 258 PRO A CA 1
ATOM 2012 C C . PRO A 1 258 ? 14.484 -4.733 32.123 1.00 66.62 258 PRO A C 1
ATOM 2014 O O . PRO A 1 258 ? 14.479 -5.777 31.480 1.00 66.62 258 PRO A O 1
ATOM 2017 N N . GLU A 1 259 ? 13.507 -3.821 32.013 1.00 76.38 259 GLU A N 1
ATOM 2018 C CA . GLU A 1 259 ? 12.381 -3.906 31.067 1.00 76.38 259 GLU A CA 1
ATOM 2019 C C . GLU A 1 259 ? 12.624 -2.984 29.855 1.00 76.38 259 GLU A C 1
ATOM 2021 O O . GLU A 1 259 ? 12.048 -1.896 29.724 1.00 76.38 259 GLU A O 1
ATOM 2026 N N . LYS A 1 260 ? 13.563 -3.371 28.988 1.00 83.06 260 LYS A N 1
ATOM 2027 C CA . LYS A 1 260 ? 13.972 -2.574 27.826 1.00 83.06 260 LYS A CA 1
ATOM 2028 C C . LYS A 1 260 ? 12.925 -2.612 26.717 1.00 83.06 260 LYS A C 1
ATOM 2030 O O . LYS A 1 260 ? 12.620 -1.568 26.147 1.00 83.06 260 LYS A O 1
ATOM 2035 N N . TRP A 1 261 ? 12.425 -3.796 26.385 1.00 88.69 261 TRP A N 1
ATOM 2036 C CA . TRP A 1 261 ? 11.505 -4.000 25.268 1.00 88.69 261 TRP A CA 1
ATOM 2037 C C . TRP A 1 261 ? 10.056 -4.068 25.740 1.00 88.69 261 TRP A C 1
ATOM 2039 O O . TRP A 1 261 ? 9.180 -3.504 25.088 1.00 88.69 261 TRP A O 1
ATOM 2049 N N . ARG A 1 262 ? 9.788 -4.624 26.926 1.00 88.81 262 ARG A N 1
ATOM 2050 C CA . ARG A 1 262 ? 8.423 -4.665 27.472 1.00 88.81 262 ARG A CA 1
ATOM 2051 C C . ARG A 1 262 ? 7.809 -3.289 27.680 1.00 88.81 262 ARG A C 1
ATOM 2053 O O . ARG A 1 262 ? 6.616 -3.115 27.451 1.00 88.81 262 ARG A O 1
ATOM 2060 N N . ARG A 1 263 ? 8.612 -2.279 28.038 1.00 87.38 263 ARG A N 1
ATOM 2061 C CA . ARG A 1 263 ? 8.116 -0.895 28.146 1.00 87.38 263 ARG A CA 1
ATOM 2062 C C . ARG A 1 263 ? 7.596 -0.333 26.820 1.00 87.38 263 ARG A C 1
ATOM 2064 O O . ARG A 1 263 ? 6.753 0.552 26.830 1.00 87.38 263 ARG A O 1
ATOM 2071 N N . LEU A 1 264 ? 8.115 -0.832 25.696 1.00 90.38 264 LEU A N 1
ATOM 2072 C CA . LEU A 1 264 ? 7.714 -0.414 24.355 1.00 90.38 264 LEU A CA 1
ATOM 2073 C C . LEU A 1 264 ? 6.459 -1.151 23.890 1.00 90.38 264 LEU A C 1
ATOM 2075 O O . LEU A 1 264 ? 5.955 -0.856 22.815 1.00 90.38 264 LEU A O 1
ATOM 2079 N N . GLY A 1 265 ? 5.950 -2.104 24.675 1.00 90.50 265 GLY A N 1
ATOM 2080 C CA . GLY A 1 265 ? 4.784 -2.901 24.318 1.00 90.50 265 GLY A CA 1
ATOM 2081 C C . GLY A 1 265 ? 5.095 -4.237 23.654 1.00 90.50 265 GLY A C 1
ATOM 2082 O O . GLY A 1 265 ? 4.166 -4.842 23.129 1.00 90.50 265 GLY A O 1
ATOM 2083 N N . PHE A 1 266 ? 6.355 -4.688 23.668 1.00 91.50 266 PHE A N 1
ATOM 2084 C CA . PHE A 1 266 ? 6.688 -6.081 23.356 1.00 91.50 266 PHE A CA 1
ATOM 2085 C C . PHE A 1 266 ? 6.237 -6.999 24.500 1.00 91.50 266 PHE A C 1
ATOM 2087 O O . PHE A 1 266 ? 6.272 -6.617 25.673 1.00 91.50 266 PHE A O 1
ATOM 2094 N N . GLU A 1 267 ? 5.851 -8.230 24.191 1.00 87.12 267 GLU A N 1
ATOM 2095 C CA . GLU A 1 267 ? 5.462 -9.221 25.204 1.00 87.12 267 GLU A CA 1
ATOM 2096 C C . GLU A 1 267 ? 6.677 -9.715 26.009 1.00 87.12 267 GLU A C 1
ATOM 2098 O O . GLU A 1 267 ? 6.615 -10.003 27.216 1.00 87.12 267 GLU A O 1
ATOM 2103 N N . THR A 1 268 ? 7.838 -9.771 25.356 1.00 87.31 268 THR A N 1
ATOM 2104 C CA . THR A 1 268 ? 9.076 -10.288 25.948 1.00 87.31 268 THR A CA 1
ATOM 2105 C C . THR A 1 268 ? 10.240 -9.310 25.813 1.00 87.31 268 THR A C 1
ATOM 2107 O O . THR A 1 268 ? 10.210 -8.364 25.035 1.00 87.31 268 THR A O 1
ATOM 2110 N N . GLU A 1 269 ? 11.322 -9.567 26.552 1.00 85.81 269 GLU A N 1
ATOM 2111 C CA . GLU A 1 269 ? 12.599 -8.859 26.364 1.00 85.81 269 GLU A CA 1
ATOM 2112 C C . GLU A 1 269 ? 13.392 -9.357 25.139 1.00 85.81 269 GLU A C 1
ATOM 2114 O O . GLU A 1 269 ? 14.500 -8.893 24.872 1.00 85.81 269 GLU A O 1
ATOM 2119 N N . SER A 1 270 ? 12.831 -10.301 24.378 1.00 85.31 270 SER A N 1
ATOM 2120 C CA . SER A 1 270 ? 13.387 -10.793 23.122 1.00 85.31 270 SER A CA 1
ATOM 2121 C C . SER A 1 270 ? 12.398 -10.501 21.993 1.00 85.31 270 SER A C 1
ATOM 2123 O O . SER A 1 270 ? 11.570 -11.349 21.666 1.00 85.31 270 SER A O 1
ATOM 2125 N N . PRO A 1 271 ? 12.468 -9.319 21.360 1.00 84.38 271 PRO A N 1
ATOM 2126 C CA . PRO A 1 271 ? 11.435 -8.874 20.426 1.00 84.38 271 PRO A CA 1
ATOM 2127 C C . PRO A 1 271 ? 11.429 -9.657 19.101 1.00 84.38 271 PRO A C 1
ATOM 2129 O O . PRO A 1 271 ? 10.584 -9.425 18.248 1.00 84.38 271 PRO A O 1
ATOM 2132 N N . ALA A 1 272 ? 12.384 -10.570 18.884 1.00 85.19 272 ALA A N 1
ATOM 2133 C CA . ALA A 1 272 ? 12.658 -11.154 17.574 1.00 85.19 272 ALA A CA 1
ATOM 2134 C C . ALA A 1 272 ? 11.518 -11.981 16.980 1.00 85.19 272 ALA A C 1
ATOM 2136 O O . ALA A 1 272 ? 11.318 -11.937 15.768 1.00 85.19 272 ALA A O 1
ATOM 2137 N N . TRP A 1 273 ? 10.787 -12.713 17.815 1.00 87.31 273 TRP A N 1
ATOM 2138 C CA . TRP A 1 273 ? 9.674 -13.543 17.364 1.00 87.31 273 TRP A CA 1
ATOM 2139 C C . TRP A 1 273 ? 8.433 -12.702 17.026 1.00 87.31 273 TRP A C 1
ATOM 2141 O O . TRP A 1 273 ? 7.694 -13.050 16.115 1.00 87.31 273 TRP A O 1
ATOM 2151 N N . GLU A 1 274 ? 8.244 -11.545 17.672 1.00 89.94 274 GLU A N 1
ATOM 2152 C CA . GLU A 1 274 ? 7.115 -10.639 17.391 1.00 89.94 274 GLU A CA 1
ATOM 2153 C C . GLU A 1 274 ? 7.230 -10.008 15.991 1.00 89.94 274 GLU A C 1
ATOM 2155 O O . GLU A 1 274 ? 6.227 -9.691 15.357 1.00 89.94 274 GLU A O 1
ATOM 2160 N N . PHE A 1 275 ? 8.450 -9.908 15.449 1.00 91.25 275 PHE A N 1
ATOM 2161 C CA . PHE A 1 275 ? 8.681 -9.501 14.061 1.00 91.25 275 PHE A CA 1
ATOM 2162 C C . PHE A 1 275 ? 8.401 -10.607 13.034 1.00 91.25 275 PHE A C 1
ATOM 2164 O O . PHE A 1 275 ? 8.564 -10.351 11.848 1.00 91.25 275 PHE A O 1
ATOM 2171 N N . GLU A 1 276 ? 8.009 -11.829 13.405 1.00 87.25 276 GLU A N 1
ATOM 2172 C CA . GLU A 1 276 ? 7.863 -12.918 12.425 1.00 87.25 276 GLU A CA 1
ATOM 2173 C C . GLU A 1 276 ? 6.782 -12.631 11.365 1.00 87.25 276 GLU A C 1
ATOM 2175 O O . GLU A 1 276 ? 6.986 -12.932 10.190 1.00 87.25 276 GLU A O 1
ATOM 2180 N N . GLN A 1 277 ? 5.679 -11.975 11.744 1.00 86.56 277 GLN A N 1
ATOM 2181 C CA . GLN A 1 277 ? 4.583 -11.648 10.821 1.00 86.56 277 GLN A CA 1
ATOM 2182 C C . GLN A 1 277 ? 4.867 -10.421 9.936 1.00 86.56 277 GLN A C 1
ATOM 2184 O O . GLN A 1 277 ? 4.491 -10.402 8.760 1.00 86.56 277 GLN A O 1
ATOM 2189 N N . ALA A 1 278 ? 5.499 -9.387 10.498 1.00 91.88 278 ALA A N 1
ATOM 2190 C CA . ALA A 1 278 ? 5.771 -8.116 9.815 1.00 91.88 278 ALA A CA 1
ATOM 2191 C C . ALA A 1 278 ? 7.184 -8.043 9.202 1.00 91.88 278 ALA A C 1
ATOM 2193 O O . ALA A 1 278 ? 7.471 -7.162 8.394 1.00 91.88 278 ALA A O 1
ATOM 2194 N N . GLY A 1 279 ? 8.072 -8.961 9.575 1.00 93.12 279 GLY A N 1
ATOM 2195 C CA . GLY A 1 279 ? 9.453 -9.042 9.119 1.00 93.12 279 GLY A CA 1
ATOM 2196 C C . GLY A 1 279 ? 10.295 -7.808 9.414 1.00 93.12 279 GLY A C 1
ATOM 2197 O O . GLY A 1 279 ? 10.021 -7.007 10.312 1.00 93.12 279 GLY A O 1
ATOM 2198 N N . PHE A 1 280 ? 11.342 -7.637 8.608 1.00 92.75 280 PHE A N 1
ATOM 2199 C CA . PHE A 1 280 ? 12.170 -6.438 8.639 1.00 92.75 280 PHE A CA 1
ATOM 2200 C C . PHE A 1 280 ? 11.413 -5.188 8.171 1.00 92.75 280 PHE A C 1
ATOM 2202 O O . PHE A 1 280 ? 11.747 -4.098 8.622 1.00 92.75 280 PHE A O 1
ATOM 2209 N N . LEU A 1 281 ? 10.367 -5.336 7.350 1.00 95.50 281 LEU A N 1
ATOM 2210 C CA . LEU A 1 281 ? 9.470 -4.233 6.986 1.00 95.50 281 LEU A CA 1
ATOM 2211 C C . LEU A 1 281 ? 8.884 -3.552 8.234 1.00 95.50 281 LEU A C 1
ATOM 2213 O O . LEU A 1 281 ? 9.048 -2.349 8.396 1.00 95.50 281 LEU A O 1
ATOM 2217 N N . GLY A 1 282 ? 8.313 -4.316 9.171 1.00 96.12 282 GLY A N 1
ATOM 2218 C CA . GLY A 1 282 ? 7.770 -3.744 10.412 1.00 96.12 282 GLY A CA 1
ATOM 2219 C C . GLY A 1 282 ? 8.829 -3.077 11.295 1.00 96.12 282 GLY A C 1
ATOM 2220 O O . GLY A 1 282 ? 8.552 -2.105 11.995 1.00 96.12 282 GLY A O 1
ATOM 2221 N N . MET A 1 283 ? 10.076 -3.557 11.242 1.00 94.75 283 MET A N 1
ATOM 2222 C CA . MET A 1 283 ? 11.200 -2.895 11.910 1.00 94.75 283 MET A CA 1
ATOM 2223 C C . MET A 1 283 ? 11.562 -1.567 11.245 1.00 94.75 283 MET A C 1
ATOM 2225 O O . MET A 1 283 ? 11.866 -0.609 11.956 1.00 94.75 283 MET A O 1
ATOM 2229 N N . MET A 1 284 ? 11.549 -1.513 9.911 1.00 94.50 284 MET A N 1
ATOM 2230 C CA . MET A 1 284 ? 11.786 -0.287 9.153 1.00 94.50 284 MET A CA 1
ATOM 2231 C C . MET A 1 284 ? 10.705 0.746 9.451 1.00 94.50 284 MET A C 1
ATOM 2233 O O . MET A 1 284 ? 11.063 1.828 9.904 1.00 94.50 284 MET A O 1
ATOM 2237 N N . ASP A 1 285 ? 9.429 0.377 9.318 1.00 97.38 285 ASP A N 1
ATOM 2238 C CA . ASP A 1 285 ? 8.286 1.263 9.568 1.00 97.38 285 ASP A CA 1
ATOM 2239 C C . ASP A 1 285 ? 8.340 1.863 10.981 1.00 97.38 285 ASP A C 1
ATOM 2241 O O . ASP A 1 285 ? 8.281 3.076 11.172 1.00 97.38 285 ASP A O 1
ATOM 2245 N N . MET A 1 286 ? 8.554 1.017 11.995 1.00 96.62 286 MET A N 1
ATOM 2246 C CA . MET A 1 286 ? 8.680 1.473 13.378 1.00 96.62 286 MET A CA 1
ATOM 2247 C C . MET A 1 286 ? 9.894 2.385 13.589 1.00 96.62 286 MET A C 1
ATOM 2249 O O . MET A 1 286 ? 9.813 3.348 14.346 1.00 96.62 286 MET A O 1
ATOM 2253 N N . THR A 1 287 ? 11.030 2.085 12.956 1.00 95.75 287 THR A N 1
ATOM 2254 C CA . THR A 1 287 ? 12.239 2.914 13.078 1.00 95.75 287 THR A CA 1
ATOM 2255 C C . THR A 1 287 ? 12.062 4.263 12.390 1.00 95.75 287 THR A C 1
ATOM 2257 O O . THR A 1 287 ? 12.568 5.262 12.892 1.00 95.75 287 THR A O 1
ATOM 2260 N N . GLU A 1 288 ? 11.385 4.290 11.245 1.00 95.56 288 GLU A N 1
ATOM 2261 C CA . GLU A 1 288 ? 11.076 5.506 10.495 1.00 95.56 288 GLU A CA 1
ATOM 2262 C C . GLU A 1 288 ? 10.136 6.404 11.300 1.00 95.56 288 GLU A C 1
ATOM 2264 O O . GLU A 1 288 ? 10.502 7.541 11.585 1.00 95.56 288 GLU A O 1
ATOM 2269 N N . PHE A 1 289 ? 9.033 5.854 11.824 1.00 97.44 289 PHE A N 1
ATOM 2270 C CA . PHE A 1 289 ? 8.135 6.577 12.729 1.00 97.44 289 PHE A CA 1
ATOM 2271 C C . PHE A 1 289 ? 8.887 7.209 13.907 1.00 97.44 289 PHE A C 1
ATOM 2273 O O . PHE A 1 289 ? 8.709 8.384 14.208 1.00 97.44 289 PHE A O 1
ATOM 2280 N N . VAL A 1 290 ? 9.748 6.436 14.577 1.00 95.69 290 VAL A N 1
ATOM 2281 C CA . VAL A 1 290 ? 10.488 6.915 15.754 1.00 95.69 290 VAL A CA 1
ATOM 2282 C C . VAL A 1 290 ? 11.472 8.034 15.405 1.00 95.69 290 VAL A C 1
ATOM 2284 O O . VAL A 1 290 ? 11.711 8.900 16.240 1.00 95.69 290 VAL A O 1
ATOM 2287 N N . LYS A 1 291 ? 12.057 8.022 14.203 1.00 94.50 291 LYS A N 1
ATOM 2288 C CA . LYS A 1 291 ? 12.973 9.080 13.755 1.00 94.50 291 LYS A CA 1
ATOM 2289 C C . LYS A 1 291 ? 12.236 10.356 13.375 1.00 94.50 291 LYS A C 1
ATOM 2291 O O . LYS A 1 291 ? 12.706 11.437 13.710 1.00 94.50 291 LYS A O 1
ATOM 2296 N N . ASP A 1 292 ? 11.117 10.220 12.674 1.00 95.62 292 ASP A N 1
ATOM 2297 C CA . ASP A 1 292 ? 10.381 11.363 12.137 1.00 95.62 292 ASP A CA 1
ATOM 2298 C C . ASP A 1 292 ? 9.477 12.016 13.200 1.00 95.62 292 ASP A C 1
ATOM 2300 O O . ASP A 1 292 ? 9.185 13.208 13.115 1.00 95.62 292 ASP A O 1
ATOM 2304 N N . HIS A 1 293 ? 9.082 11.254 14.228 1.00 95.19 293 HIS A N 1
ATOM 2305 C CA . HIS A 1 293 ? 8.187 11.668 15.317 1.00 95.19 293 HIS A CA 1
ATOM 2306 C C . HIS A 1 293 ? 8.769 11.345 16.703 1.00 95.19 293 HIS A C 1
ATOM 2308 O O . HIS A 1 293 ? 8.097 10.762 17.560 1.00 95.19 293 HIS A O 1
ATOM 2314 N N . GLU A 1 294 ? 10.045 11.682 16.921 1.00 94.19 294 GLU A N 1
ATOM 2315 C CA . GLU A 1 294 ? 10.765 11.353 18.161 1.00 94.19 294 GLU A CA 1
ATOM 2316 C C . GLU A 1 294 ? 10.087 11.946 19.411 1.00 94.19 294 GLU A C 1
ATOM 2318 O O . GLU A 1 294 ? 9.896 11.234 20.401 1.00 94.19 294 GLU A O 1
ATOM 2323 N N . ASP A 1 295 ? 9.658 13.210 19.354 1.00 93.44 295 ASP A N 1
ATOM 2324 C CA . ASP A 1 295 ? 9.018 13.908 20.476 1.00 93.44 295 ASP A CA 1
ATOM 2325 C C . ASP A 1 295 ? 7.666 13.275 20.848 1.00 93.44 295 ASP A C 1
ATOM 2327 O O . ASP A 1 295 ? 7.380 13.009 22.024 1.00 93.44 295 ASP A O 1
ATOM 2331 N N . GLU A 1 296 ? 6.818 12.987 19.855 1.00 94.62 296 GLU A N 1
ATOM 2332 C CA . GLU A 1 296 ? 5.543 12.307 20.072 1.00 94.62 296 GLU A CA 1
ATOM 2333 C C . GLU A 1 296 ? 5.748 10.885 20.588 1.00 94.62 296 GLU A C 1
ATOM 2335 O O . GLU A 1 296 ? 5.049 10.465 21.515 1.00 94.62 296 GLU A O 1
ATOM 2340 N N . PHE A 1 297 ? 6.713 10.152 20.031 1.00 94.56 297 PHE A N 1
ATOM 2341 C CA . PHE A 1 297 ? 7.068 8.817 20.494 1.00 94.56 297 PHE A CA 1
ATOM 2342 C C . PHE A 1 297 ? 7.489 8.839 21.967 1.00 94.56 297 PHE A C 1
ATOM 2344 O O . PHE A 1 297 ? 6.932 8.094 22.778 1.00 94.56 297 PHE A O 1
ATOM 2351 N N . GLN A 1 298 ? 8.398 9.740 22.350 1.00 92.50 298 GLN A N 1
ATOM 2352 C CA . GLN A 1 298 ? 8.804 9.908 23.743 1.00 92.50 298 GLN A CA 1
ATOM 2353 C C . GLN A 1 298 ? 7.603 10.228 24.630 1.00 92.50 298 GLN A C 1
ATOM 2355 O O . GLN A 1 298 ? 7.431 9.597 25.674 1.00 92.50 298 GLN A O 1
ATOM 2360 N N . LYS A 1 299 ? 6.729 11.150 24.219 1.00 92.81 299 LYS A N 1
ATOM 2361 C CA . LYS A 1 299 ? 5.515 11.489 24.970 1.00 92.81 299 LYS A CA 1
ATOM 2362 C C . LYS A 1 299 ? 4.601 10.276 25.180 1.00 92.81 299 LYS A C 1
ATOM 2364 O O . LYS A 1 299 ? 4.105 10.088 26.291 1.00 92.81 299 LYS A O 1
ATOM 2369 N N . ILE A 1 300 ? 4.403 9.444 24.152 1.00 93.06 300 ILE A N 1
ATOM 2370 C CA . ILE A 1 300 ? 3.611 8.206 24.241 1.00 93.06 300 ILE A CA 1
ATOM 2371 C C . ILE A 1 300 ? 4.203 7.273 25.299 1.00 93.06 300 ILE A C 1
ATOM 2373 O O . ILE A 1 300 ? 3.462 6.802 26.167 1.00 93.06 300 ILE A O 1
ATOM 2377 N N . ILE A 1 301 ? 5.518 7.033 25.250 1.00 92.00 301 ILE A N 1
ATOM 2378 C CA . ILE A 1 301 ? 6.210 6.131 26.179 1.00 92.00 301 ILE A CA 1
ATOM 2379 C C . ILE A 1 301 ? 6.123 6.645 27.618 1.00 92.00 301 ILE A C 1
ATOM 2381 O O . ILE A 1 301 ? 5.698 5.893 28.494 1.00 92.00 301 ILE A O 1
ATOM 2385 N N . HIS A 1 302 ? 6.426 7.922 27.869 1.00 90.56 302 HIS A N 1
ATOM 2386 C CA . HIS A 1 302 ? 6.331 8.506 29.214 1.00 90.56 302 HIS A CA 1
ATOM 2387 C C . HIS A 1 302 ? 4.910 8.423 29.783 1.00 90.56 302 HIS A C 1
ATOM 2389 O O . HIS A 1 302 ? 4.724 8.122 30.962 1.00 90.56 302 HIS A O 1
ATOM 2395 N N . GLU A 1 303 ? 3.892 8.651 28.949 1.00 92.56 303 GLU A N 1
ATOM 2396 C CA . GLU A 1 303 ? 2.502 8.502 29.371 1.00 92.56 303 GLU A CA 1
ATOM 2397 C C . GLU A 1 303 ? 2.164 7.048 29.736 1.00 92.56 303 GLU A C 1
ATOM 2399 O O . GLU A 1 303 ? 1.433 6.812 30.697 1.00 92.56 303 GLU A O 1
ATOM 2404 N N . GLN A 1 304 ? 2.693 6.064 28.999 1.00 90.94 304 GLN A N 1
ATOM 2405 C CA . GLN A 1 304 ? 2.450 4.651 29.302 1.00 90.94 304 GLN A CA 1
ATOM 2406 C C . GLN A 1 304 ? 3.210 4.193 30.551 1.00 90.94 304 GLN A C 1
ATOM 2408 O O . GLN A 1 304 ? 2.697 3.375 31.313 1.00 90.94 304 GLN A O 1
ATOM 2413 N N . GLU A 1 305 ? 4.402 4.728 30.816 1.00 88.19 305 GLU A N 1
ATOM 2414 C CA . GLU A 1 305 ? 5.167 4.398 32.024 1.00 88.19 305 GLU A CA 1
ATOM 2415 C C . GLU A 1 305 ? 4.432 4.794 33.313 1.00 88.19 305 GLU A C 1
ATOM 2417 O O . GLU A 1 305 ? 4.533 4.079 34.313 1.00 88.19 305 GLU A O 1
ATOM 2422 N N . ALA A 1 306 ? 3.633 5.866 33.273 1.00 89.75 306 ALA A N 1
ATOM 2423 C CA . ALA A 1 306 ? 2.805 6.310 34.393 1.00 89.75 306 ALA A CA 1
ATOM 2424 C C . ALA A 1 306 ? 1.565 5.426 34.653 1.00 89.75 306 ALA A C 1
ATOM 2426 O O . ALA A 1 306 ? 0.955 5.536 35.717 1.00 89.75 306 ALA A O 1
ATOM 2427 N N . LYS A 1 307 ? 1.181 4.555 33.709 1.00 90.94 307 LYS A N 1
ATOM 2428 C CA . LYS A 1 307 ? -0.016 3.698 33.794 1.00 90.94 307 LYS A CA 1
ATOM 2429 C C . LYS A 1 307 ? 0.299 2.292 34.327 1.00 90.94 307 LYS A C 1
ATOM 2431 O O . LYS A 1 307 ? 1.431 1.812 34.156 1.00 90.94 307 LYS A O 1
ATOM 2436 N N . PRO A 1 308 ? -0.682 1.597 34.939 1.00 91.50 308 PRO A N 1
ATOM 2437 C CA . PRO A 1 308 ? -0.551 0.182 35.291 1.00 91.50 308 PRO A CA 1
ATOM 2438 C C . PRO A 1 308 ? -0.401 -0.682 34.032 1.00 91.50 308 PRO A C 1
ATOM 2440 O O . PRO A 1 308 ? -0.853 -0.293 32.956 1.00 91.50 308 PRO A O 1
ATOM 2443 N N . LYS A 1 309 ? 0.249 -1.848 34.149 1.00 88.00 309 LYS A N 1
ATOM 2444 C CA . LYS A 1 309 ? 0.644 -2.683 32.995 1.00 88.00 309 LYS A CA 1
ATOM 2445 C C . LYS A 1 309 ? -0.544 -3.077 32.111 1.00 88.00 309 LYS A C 1
ATOM 2447 O O . LYS A 1 309 ? -0.388 -3.165 30.900 1.00 88.00 309 LYS A O 1
ATOM 2452 N N . GLU A 1 310 ? -1.713 -3.257 32.710 1.00 91.94 310 GLU A N 1
ATOM 2453 C CA . GLU A 1 310 ? -2.950 -3.693 32.067 1.00 91.94 310 GLU A CA 1
ATOM 2454 C C . GLU A 1 310 ? -3.600 -2.604 31.199 1.00 91.94 310 GLU A C 1
ATOM 2456 O O . GLU A 1 310 ? -4.364 -2.935 30.299 1.00 91.94 310 GLU A O 1
ATOM 2461 N N . GLU A 1 311 ? -3.294 -1.325 31.435 1.00 92.56 311 GLU A N 1
ATOM 2462 C CA . GLU A 1 311 ? -3.867 -0.172 30.711 1.00 92.56 311 GLU A CA 1
ATOM 2463 C C . GLU A 1 311 ? -2.896 0.431 29.680 1.00 92.56 311 GLU A C 1
ATOM 2465 O O . GLU A 1 311 ? -3.239 1.361 28.940 1.00 92.56 311 GLU A O 1
ATOM 2470 N N . ARG A 1 312 ? -1.653 -0.063 29.643 1.00 93.56 312 ARG A N 1
ATOM 2471 C CA . ARG A 1 312 ? -0.610 0.461 28.756 1.00 93.56 312 ARG A CA 1
ATOM 2472 C C . ARG A 1 312 ? -0.928 0.148 27.305 1.00 93.56 312 ARG A C 1
ATOM 2474 O O . ARG A 1 312 ? -1.180 -1.000 26.951 1.00 93.56 312 ARG A O 1
ATOM 2481 N N . PHE A 1 313 ? -0.802 1.163 26.456 1.00 95.75 313 PHE A N 1
ATOM 2482 C CA . PHE A 1 313 ? -0.809 0.980 25.012 1.00 95.75 313 PHE A CA 1
ATOM 2483 C C . PHE A 1 313 ? 0.455 0.227 24.561 1.00 95.75 313 PHE A C 1
ATOM 2485 O O . PHE A 1 313 ? 1.565 0.736 24.764 1.00 95.75 313 PHE A O 1
ATOM 2492 N N . PRO A 1 314 ? 0.331 -0.954 23.930 1.00 95.38 314 PRO A N 1
ATOM 2493 C CA . PRO A 1 314 ? 1.490 -1.708 23.478 1.00 95.38 314 PRO A CA 1
ATOM 2494 C C . PRO A 1 314 ? 1.988 -1.183 22.125 1.00 95.38 314 PRO A C 1
ATOM 2496 O O . PRO A 1 314 ? 1.680 -1.742 21.074 1.00 95.38 314 PRO A O 1
ATOM 2499 N N . PHE A 1 315 ? 2.760 -0.093 22.156 1.00 96.50 315 PHE A N 1
ATOM 2500 C CA . PHE A 1 315 ? 3.218 0.632 20.963 1.00 96.50 315 PHE A CA 1
ATOM 2501 C C . PHE A 1 315 ? 3.867 -0.270 19.901 1.00 96.50 315 PHE A C 1
ATOM 2503 O O . PHE A 1 315 ? 3.498 -0.198 18.731 1.00 96.50 315 PHE A O 1
ATOM 2510 N N . ALA A 1 316 ? 4.796 -1.142 20.296 1.00 95.50 316 ALA A N 1
ATOM 2511 C CA . ALA A 1 316 ? 5.497 -2.035 19.380 1.00 95.50 316 ALA A CA 1
ATOM 2512 C C . ALA A 1 316 ? 4.532 -3.006 18.688 1.00 95.50 316 ALA A C 1
ATOM 2514 O O . ALA A 1 316 ? 4.508 -3.074 17.461 1.00 95.50 316 ALA A O 1
ATOM 2515 N N . ARG A 1 317 ? 3.672 -3.690 19.458 1.00 95.94 317 ARG A N 1
ATOM 2516 C CA . ARG A 1 317 ? 2.641 -4.587 18.915 1.00 95.94 317 ARG A CA 1
ATOM 2517 C C . ARG A 1 317 ? 1.681 -3.844 17.981 1.00 95.94 317 ARG A C 1
ATOM 2519 O O . ARG A 1 317 ? 1.351 -4.358 16.916 1.00 95.94 317 ARG A O 1
ATOM 2526 N N . ALA A 1 318 ? 1.273 -2.625 18.337 1.00 97.62 318 ALA A N 1
ATOM 2527 C CA . ALA A 1 318 ? 0.421 -1.787 17.495 1.00 97.62 318 ALA A CA 1
ATOM 2528 C C . ALA A 1 318 ? 1.109 -1.389 16.179 1.00 97.62 318 ALA A C 1
ATOM 2530 O O . ALA A 1 318 ? 0.500 -1.492 15.119 1.00 97.62 318 ALA A O 1
ATOM 2531 N N . SER A 1 319 ? 2.383 -0.997 16.225 1.00 97.94 319 SER A N 1
ATOM 2532 C CA . SER A 1 319 ? 3.178 -0.647 15.042 1.00 97.94 319 SER A CA 1
ATOM 2533 C C . SER A 1 319 ? 3.319 -1.826 14.069 1.00 97.94 319 SER A C 1
ATOM 2535 O O . SER A 1 319 ? 3.068 -1.678 12.871 1.00 97.94 319 SER A O 1
ATOM 2537 N N . LEU A 1 320 ? 3.616 -3.024 14.585 1.00 97.31 320 LEU A N 1
ATOM 2538 C CA . LEU A 1 320 ? 3.707 -4.255 13.785 1.00 97.31 320 LEU A CA 1
ATOM 2539 C C . LEU A 1 320 ? 2.350 -4.687 13.214 1.00 97.31 320 LEU A C 1
ATOM 2541 O O . LEU A 1 320 ? 2.270 -5.157 12.072 1.00 97.31 320 LEU A O 1
ATOM 2545 N N . TYR A 1 321 ? 1.277 -4.497 13.986 1.00 97.44 321 TYR A N 1
ATOM 2546 C CA . TYR A 1 321 ? -0.081 -4.702 13.499 1.00 97.44 321 TYR A CA 1
ATOM 2547 C C . TYR A 1 321 ? -0.406 -3.749 12.347 1.00 97.44 321 TYR A C 1
ATOM 2549 O O . TYR A 1 321 ? -0.922 -4.203 11.333 1.00 97.44 321 TYR A O 1
ATOM 2557 N N . VAL A 1 322 ? -0.070 -2.458 12.454 1.00 98.19 322 VAL A N 1
ATOM 2558 C CA . VAL A 1 322 ? -0.318 -1.478 11.384 1.00 98.19 322 VAL A CA 1
ATOM 2559 C C . VAL A 1 322 ? 0.423 -1.860 10.102 1.00 98.19 322 VAL A C 1
ATOM 2561 O O . VAL A 1 322 ? -0.192 -1.852 9.040 1.00 98.19 322 VAL A O 1
ATOM 2564 N N . THR A 1 323 ? 1.688 -2.283 10.175 1.00 97.94 323 THR A N 1
ATOM 2565 C CA . THR A 1 323 ? 2.419 -2.803 9.003 1.00 97.94 323 THR A CA 1
ATOM 2566 C C . THR A 1 323 ? 1.678 -3.975 8.347 1.00 97.94 323 THR A C 1
ATOM 2568 O O . THR A 1 323 ? 1.512 -4.013 7.125 1.00 97.94 323 THR A O 1
ATOM 2571 N N . SER A 1 324 ? 1.196 -4.925 9.154 1.00 96.00 324 SER A N 1
ATOM 2572 C CA . SER A 1 324 ? 0.442 -6.087 8.662 1.00 96.00 324 SER A CA 1
ATOM 2573 C C . SER A 1 324 ? -0.907 -5.674 8.065 1.00 96.00 324 SER A C 1
ATOM 2575 O O . SER A 1 324 ? -1.274 -6.137 6.988 1.00 96.00 324 SER A O 1
ATOM 2577 N N . LEU A 1 325 ? -1.602 -4.733 8.705 1.00 95.69 325 LEU A N 1
ATOM 2578 C CA . LEU A 1 325 ? -2.847 -4.149 8.224 1.00 95.69 325 LEU A CA 1
ATOM 2579 C C . LEU A 1 325 ? -2.651 -3.476 6.863 1.00 95.69 325 LEU A C 1
ATOM 2581 O O . LEU A 1 325 ? -3.439 -3.716 5.957 1.00 95.69 325 LEU A O 1
ATOM 2585 N N . LEU A 1 326 ? -1.611 -2.659 6.683 1.00 96.88 326 LEU A N 1
ATOM 2586 C CA . LEU A 1 326 ? -1.325 -2.038 5.388 1.00 96.88 326 LEU A CA 1
ATOM 2587 C C . LEU A 1 326 ? -1.078 -3.102 4.308 1.00 96.88 326 LEU A C 1
ATOM 2589 O O . LEU A 1 326 ? -1.607 -2.981 3.201 1.00 96.88 326 LEU A O 1
ATOM 2593 N N . CYS A 1 327 ? -0.349 -4.177 4.635 1.00 95.94 327 CYS A N 1
ATOM 2594 C CA . CYS A 1 327 ? -0.146 -5.297 3.712 1.00 95.94 327 CYS A CA 1
ATOM 2595 C C . CYS A 1 327 ? -1.482 -5.930 3.285 1.00 95.94 327 CYS A C 1
ATOM 2597 O O . CYS A 1 327 ? -1.695 -6.162 2.094 1.00 95.94 327 CYS A O 1
ATOM 2599 N N . GLU A 1 328 ? -2.394 -6.163 4.231 1.00 93.00 328 GLU A N 1
ATOM 2600 C CA . GLU A 1 328 ? -3.731 -6.705 3.962 1.00 93.00 328 GLU A CA 1
ATOM 2601 C C . GLU A 1 328 ? -4.577 -5.751 3.100 1.00 93.00 328 GLU A C 1
ATOM 2603 O O . GLU A 1 328 ? -5.136 -6.162 2.084 1.00 93.00 328 GLU A O 1
ATOM 2608 N N . GLN A 1 329 ? -4.644 -4.463 3.458 1.00 91.06 329 GLN A N 1
ATOM 2609 C CA . GLN A 1 329 ? -5.505 -3.474 2.790 1.00 91.06 329 GLN A CA 1
ATOM 2610 C C . GLN A 1 329 ? -5.074 -3.197 1.342 1.00 91.06 329 GLN A C 1
ATOM 2612 O O . GLN A 1 329 ? -5.920 -2.973 0.475 1.00 91.06 329 GLN A O 1
ATOM 2617 N N . PHE A 1 330 ? -3.772 -3.252 1.049 1.00 92.75 330 PHE A N 1
ATOM 2618 C CA . PHE A 1 330 ? -3.255 -3.140 -0.320 1.00 92.75 330 PHE A CA 1
ATOM 2619 C C . PHE A 1 330 ? -3.181 -4.477 -1.065 1.00 92.75 330 PHE A C 1
ATOM 2621 O O . PHE A 1 330 ? -2.698 -4.516 -2.203 1.00 92.75 330 PHE A O 1
ATOM 2628 N N . ALA A 1 331 ? -3.673 -5.554 -0.443 1.00 91.38 331 ALA A N 1
ATOM 2629 C CA . ALA A 1 331 ? -3.621 -6.914 -0.957 1.00 91.38 331 ALA A CA 1
ATOM 2630 C C . ALA A 1 331 ? -2.208 -7.262 -1.447 1.00 91.38 331 ALA A C 1
ATOM 2632 O O . ALA A 1 331 ? -2.001 -7.736 -2.570 1.00 91.38 331 ALA A O 1
ATOM 2633 N N . VAL A 1 332 ? -1.220 -6.938 -0.604 1.00 90.44 332 VAL A N 1
ATOM 2634 C CA . VAL A 1 332 ? 0.190 -7.158 -0.899 1.00 90.44 332 VAL A CA 1
ATOM 2635 C C . VAL A 1 332 ? 0.406 -8.633 -1.159 1.00 90.44 332 VAL A C 1
ATOM 2637 O O . VAL A 1 332 ? 1.096 -8.922 -2.103 1.00 90.44 332 VAL A O 1
ATOM 2640 N N . ASP A 1 333 ? -0.237 -9.576 -0.481 1.00 84.19 333 ASP A N 1
ATOM 2641 C CA . ASP A 1 333 ? 0.027 -11.009 -0.696 1.00 84.19 333 ASP A CA 1
ATOM 2642 C C . ASP A 1 333 ? -0.623 -11.618 -1.967 1.00 84.19 333 ASP A C 1
ATOM 2644 O O . ASP A 1 333 ? -0.426 -12.800 -2.243 1.00 84.19 333 ASP A O 1
ATOM 2648 N N . ASN A 1 334 ? -1.353 -10.838 -2.782 1.00 81.50 334 ASN A N 1
ATOM 2649 C CA . ASN A 1 334 ? -1.942 -11.334 -4.038 1.00 81.50 334 ASN A CA 1
ATOM 2650 C C . ASN A 1 334 ? -0.876 -11.816 -5.039 1.00 81.50 334 ASN A C 1
ATOM 2652 O O . ASN A 1 334 ? 0.235 -11.286 -5.082 1.00 81.50 334 ASN A O 1
ATOM 2656 N N . SER A 1 335 ? -1.224 -12.800 -5.875 1.00 68.94 335 SER A N 1
ATOM 2657 C CA . SER A 1 335 ? -0.280 -13.373 -6.838 1.00 68.94 335 SER A CA 1
ATOM 2658 C C . SER A 1 335 ? 0.042 -12.407 -7.985 1.00 68.94 335 SER A C 1
ATOM 2660 O O . SER A 1 335 ? -0.800 -11.612 -8.404 1.00 68.94 335 SER A O 1
ATOM 2662 N N . GLU A 1 336 ? 1.245 -12.524 -8.558 1.00 63.94 336 GLU A N 1
ATOM 2663 C CA . GLU A 1 336 ? 1.638 -11.769 -9.760 1.00 63.94 336 GLU A CA 1
ATOM 2664 C C . GLU A 1 336 ? 0.692 -12.025 -10.938 1.00 63.94 336 GLU A C 1
ATOM 2666 O O . GLU A 1 336 ? 0.441 -11.129 -11.739 1.00 63.94 336 GLU A O 1
ATOM 2671 N N . ALA A 1 337 ? 0.104 -13.223 -11.014 1.00 59.72 337 ALA A N 1
ATOM 2672 C CA . ALA A 1 337 ? -0.900 -13.559 -12.014 1.00 59.72 337 ALA A CA 1
ATOM 2673 C C . ALA A 1 337 ? -2.197 -12.754 -11.832 1.00 59.72 337 ALA A C 1
ATOM 2675 O O . ALA A 1 337 ? -2.871 -12.458 -12.815 1.00 59.72 337 ALA A O 1
ATOM 2676 N N . ASP A 1 338 ? -2.560 -12.379 -10.605 1.00 63.53 338 ASP A N 1
ATOM 2677 C CA . ASP A 1 338 ? -3.754 -11.570 -10.339 1.00 63.53 338 ASP A CA 1
ATOM 2678 C C . ASP A 1 338 ? -3.506 -10.082 -10.619 1.00 63.53 338 ASP A C 1
ATOM 2680 O O . ASP A 1 338 ? -4.373 -9.403 -11.179 1.00 63.53 338 ASP A O 1
ATOM 2684 N N . ASP A 1 339 ? -2.298 -9.591 -10.329 1.00 68.38 339 ASP A N 1
ATOM 2685 C CA . ASP A 1 339 ? -1.860 -8.263 -10.767 1.00 68.38 339 ASP A CA 1
ATOM 2686 C C . ASP A 1 339 ? -1.777 -8.211 -12.318 1.00 68.38 339 ASP A C 1
ATOM 2688 O O . ASP A 1 339 ? -2.274 -7.265 -12.930 1.00 68.38 339 ASP A O 1
ATOM 2692 N N . ALA A 1 340 ? -1.282 -9.265 -12.983 1.00 62.44 340 ALA A N 1
ATOM 2693 C CA . ALA A 1 340 ? -1.225 -9.369 -14.448 1.00 62.44 340 ALA A CA 1
ATOM 2694 C C . ALA A 1 340 ? -2.613 -9.452 -15.105 1.00 62.44 340 ALA A C 1
ATOM 2696 O O . ALA A 1 340 ? -2.867 -8.772 -16.097 1.00 62.44 340 ALA A O 1
ATOM 2697 N N . LYS A 1 341 ? -3.556 -10.212 -14.533 1.00 64.12 341 LYS A N 1
ATOM 2698 C CA . LYS A 1 341 ? -4.964 -10.207 -14.978 1.00 64.12 341 LYS A CA 1
ATOM 2699 C C . LYS A 1 341 ? -5.580 -8.817 -14.849 1.00 64.12 341 LYS A C 1
ATOM 2701 O O . LYS A 1 341 ? -6.301 -8.387 -15.743 1.00 64.12 341 LYS A O 1
ATOM 2706 N N . THR A 1 342 ? -5.277 -8.098 -13.767 1.00 66.44 342 THR A N 1
ATOM 2707 C CA . THR A 1 342 ? -5.741 -6.715 -13.579 1.00 66.44 342 THR A CA 1
ATOM 2708 C C . THR A 1 342 ? -5.207 -5.802 -14.680 1.00 66.44 342 THR A C 1
ATOM 2710 O O . THR A 1 342 ? -5.949 -4.956 -15.163 1.00 66.44 342 THR A O 1
ATOM 2713 N N . ILE A 1 343 ? -3.964 -6.008 -15.123 1.00 65.75 343 ILE A N 1
ATOM 2714 C CA . ILE A 1 343 ? -3.361 -5.282 -16.250 1.00 65.75 343 ILE A CA 1
ATOM 2715 C C . ILE A 1 343 ? -4.020 -5.670 -17.588 1.00 65.75 343 ILE A C 1
ATOM 2717 O O . ILE A 1 343 ? -4.297 -4.794 -18.404 1.00 65.75 343 ILE A O 1
ATOM 2721 N N . MET A 1 344 ? -4.331 -6.954 -17.805 1.00 61.88 344 MET A N 1
ATOM 2722 C CA . MET A 1 344 ? -4.939 -7.444 -19.053 1.00 61.88 344 MET A CA 1
ATOM 2723 C C . MET A 1 344 ? -6.420 -7.059 -19.226 1.00 61.88 344 MET A C 1
ATOM 2725 O O . MET A 1 344 ? -6.878 -6.936 -20.356 1.00 61.88 344 MET A O 1
ATOM 2729 N N . ILE A 1 345 ? -7.176 -6.865 -18.137 1.00 62.25 345 ILE A N 1
ATOM 2730 C CA . ILE A 1 345 ? -8.647 -6.667 -18.151 1.00 62.25 345 ILE A CA 1
ATOM 2731 C C . ILE A 1 345 ? -9.043 -5.167 -18.141 1.00 62.25 345 ILE A C 1
ATOM 2733 O O . ILE A 1 345 ? -10.189 -4.795 -17.871 1.00 62.25 345 ILE A O 1
ATOM 2737 N N . LEU A 1 346 ? -8.121 -4.244 -18.436 1.00 65.69 346 LEU A N 1
ATOM 2738 C CA . LEU A 1 346 ? -8.409 -2.799 -18.459 1.00 65.69 346 LEU A CA 1
ATOM 2739 C C . LEU A 1 346 ? -9.181 -2.368 -19.714 1.00 65.69 346 LEU A C 1
ATOM 2741 O O . LEU A 1 346 ? -8.684 -1.626 -20.553 1.00 65.69 346 LEU A O 1
ATOM 2745 N N . GLU A 1 347 ? -10.438 -2.788 -19.814 1.00 56.66 347 GLU A N 1
ATOM 2746 C CA . GLU A 1 347 ? -11.326 -2.441 -20.930 1.00 56.66 347 GLU A CA 1
ATOM 2747 C C . GLU A 1 347 ? -12.207 -1.208 -20.630 1.00 56.66 347 GLU A C 1
ATOM 2749 O O . GLU A 1 347 ? -12.784 -0.617 -21.540 1.00 56.66 347 GLU A O 1
ATOM 2754 N N . SER A 1 348 ? -12.313 -0.769 -19.361 1.00 61.16 348 SER A N 1
ATOM 2755 C CA . SER A 1 348 ? -13.228 0.315 -18.952 1.00 61.16 348 SER A CA 1
ATOM 2756 C C . SER A 1 348 ? -12.609 1.333 -17.988 1.00 61.16 348 SER A C 1
ATOM 2758 O O . SER A 1 348 ? -11.920 0.951 -17.045 1.00 61.16 348 SER A O 1
ATOM 2760 N N . ARG A 1 349 ? -12.941 2.632 -18.134 1.00 62.16 349 ARG A N 1
ATOM 2761 C CA . ARG A 1 349 ? -12.522 3.722 -17.213 1.00 62.16 349 ARG A CA 1
ATOM 2762 C C . ARG A 1 349 ? -12.876 3.465 -15.740 1.00 62.16 349 ARG A C 1
ATOM 2764 O O . ARG A 1 349 ? -12.137 3.891 -14.861 1.00 62.16 349 ARG A O 1
ATOM 2771 N N . ALA A 1 350 ? -13.976 2.768 -15.452 1.00 63.03 350 ALA A N 1
ATOM 2772 C CA . ALA A 1 350 ? -14.359 2.432 -14.078 1.00 63.03 350 ALA A CA 1
ATOM 2773 C C . ALA A 1 350 ? -13.417 1.390 -13.444 1.00 63.03 350 ALA A C 1
ATOM 2775 O O . ALA A 1 350 ? -13.209 1.403 -12.230 1.00 63.03 350 ALA A O 1
ATOM 2776 N N . SER A 1 351 ? -12.815 0.521 -14.263 1.00 68.44 351 SER A N 1
ATOM 2777 C CA . SER A 1 351 ? -11.773 -0.414 -13.831 1.00 68.44 351 SER A CA 1
ATOM 2778 C C . SER A 1 351 ? -10.475 0.321 -13.473 1.00 68.44 351 SER A C 1
ATOM 2780 O O . SER A 1 351 ? -9.827 -0.053 -12.499 1.00 68.44 351 SER A O 1
ATOM 2782 N N . PHE A 1 352 ? -10.139 1.414 -14.177 1.00 73.00 352 PHE A N 1
ATOM 2783 C CA . PHE A 1 352 ? -8.954 2.238 -13.881 1.00 73.00 352 PHE A CA 1
ATOM 2784 C C . PHE A 1 352 ? -9.012 2.843 -12.474 1.00 73.00 352 PHE A C 1
ATOM 2786 O O . PHE A 1 352 ? -8.089 2.659 -11.688 1.00 73.00 352 PHE A O 1
ATOM 2793 N N . GLU A 1 353 ? -10.112 3.509 -12.116 1.00 75.19 353 GLU A N 1
ATOM 2794 C CA . GLU A 1 353 ? -10.243 4.155 -10.799 1.00 75.19 353 GLU A CA 1
ATOM 2795 C C . GLU A 1 353 ? -10.095 3.176 -9.623 1.00 75.19 353 GLU A C 1
ATOM 2797 O O . GLU A 1 353 ? -9.665 3.566 -8.539 1.00 75.19 353 GLU A O 1
ATOM 2802 N N . LYS A 1 354 ? -10.414 1.892 -9.831 1.00 79.19 354 LYS A N 1
ATOM 2803 C CA . LYS A 1 354 ? -10.256 0.849 -8.809 1.00 79.19 354 LYS A CA 1
ATOM 2804 C C . LYS A 1 354 ? -8.887 0.165 -8.833 1.00 79.19 354 LYS A C 1
ATOM 2806 O O . LYS A 1 354 ? -8.437 -0.258 -7.770 1.00 79.19 354 LYS A O 1
ATOM 2811 N N . ALA A 1 355 ? -8.256 0.034 -10.001 1.00 83.94 355 ALA A N 1
ATOM 2812 C CA . ALA A 1 355 ? -6.992 -0.684 -10.176 1.00 83.94 355 ALA A CA 1
ATOM 2813 C C . ALA A 1 355 ? -5.783 0.088 -9.622 1.00 83.94 355 ALA A C 1
ATOM 2815 O O . ALA A 1 355 ? -4.892 -0.500 -9.004 1.00 83.94 355 ALA A O 1
ATOM 2816 N N . PHE A 1 356 ? -5.762 1.409 -9.815 1.00 89.19 356 PHE A N 1
ATOM 2817 C CA . PHE A 1 356 ? -4.694 2.263 -9.304 1.00 89.19 356 PHE A CA 1
ATOM 2818 C C . PHE A 1 356 ? -4.887 2.553 -7.817 1.00 89.19 356 PHE A C 1
ATOM 2820 O O . PHE A 1 356 ? -5.937 3.032 -7.387 1.00 89.19 356 PHE A O 1
ATOM 2827 N N . LYS A 1 357 ? -3.834 2.322 -7.037 1.00 92.38 357 LYS A N 1
ATOM 2828 C CA . LYS A 1 357 ? -3.748 2.577 -5.598 1.00 92.38 357 LYS A CA 1
ATOM 2829 C C . LYS A 1 357 ? -2.525 3.455 -5.301 1.00 92.38 357 LYS A C 1
ATOM 2831 O O . LYS A 1 357 ? -1.575 2.973 -4.688 1.00 92.38 357 LYS A O 1
ATOM 2836 N N . PRO A 1 358 ? -2.533 4.751 -5.685 1.00 94.50 358 PRO A N 1
ATOM 2837 C CA . PRO A 1 358 ? -1.365 5.626 -5.533 1.00 94.50 358 PRO A CA 1
ATOM 2838 C C . PRO A 1 358 ? -0.921 5.763 -4.077 1.00 94.50 358 PRO A C 1
ATOM 2840 O O . PRO A 1 358 ? 0.269 5.856 -3.802 1.00 94.50 358 PRO A O 1
ATOM 2843 N N . LEU A 1 359 ? -1.869 5.701 -3.136 1.00 95.56 359 LEU A N 1
ATOM 2844 C CA . LEU A 1 359 ? -1.606 5.738 -1.697 1.00 95.56 359 LEU A CA 1
ATOM 2845 C C . LEU A 1 359 ? -0.604 4.665 -1.230 1.00 95.56 359 LEU A C 1
ATOM 2847 O O . LEU A 1 359 ? 0.118 4.919 -0.274 1.00 95.56 359 LEU A O 1
ATOM 2851 N N . LEU A 1 360 ? -0.472 3.529 -1.933 1.00 95.81 360 LEU A N 1
ATOM 2852 C CA . LEU A 1 360 ? 0.570 2.525 -1.664 1.00 95.81 360 LEU A CA 1
ATOM 2853 C C . LEU A 1 360 ? 1.979 3.143 -1.647 1.00 95.81 360 LEU A C 1
ATOM 2855 O O . LEU A 1 360 ? 2.836 2.733 -0.871 1.00 95.81 360 LEU A O 1
ATOM 2859 N N . LEU A 1 361 ? 2.211 4.148 -2.496 1.00 96.06 361 LEU A N 1
ATOM 2860 C CA . LEU A 1 361 ? 3.489 4.846 -2.635 1.00 96.06 361 LEU A CA 1
ATOM 2861 C C . LEU A 1 361 ? 3.759 5.846 -1.497 1.00 96.06 361 LEU A C 1
ATOM 2863 O O . LEU A 1 361 ? 4.843 6.415 -1.431 1.00 96.06 361 LEU A O 1
ATOM 2867 N N . GLN A 1 362 ? 2.793 6.051 -0.597 1.00 96.12 362 GLN A N 1
ATOM 2868 C CA . GLN A 1 362 ? 2.892 6.888 0.604 1.00 96.12 362 GLN A CA 1
ATOM 2869 C C . GLN A 1 362 ? 2.910 6.027 1.882 1.00 96.12 362 GLN A C 1
ATOM 2871 O O . GLN A 1 362 ? 2.354 6.414 2.908 1.00 96.12 362 GLN A O 1
ATOM 2876 N N . TRP A 1 363 ? 3.539 4.847 1.812 1.00 96.50 363 TRP A N 1
ATOM 2877 C CA . TRP A 1 363 ? 3.541 3.819 2.862 1.00 96.50 363 TRP A CA 1
ATOM 2878 C C . TRP A 1 363 ? 3.859 4.348 4.266 1.00 96.50 363 TRP A C 1
ATOM 2880 O O . TRP A 1 363 ? 3.047 4.191 5.173 1.00 96.50 363 TRP A O 1
ATOM 2890 N N . SER A 1 364 ? 5.004 5.019 4.428 1.00 95.62 364 SER A N 1
ATOM 2891 C CA . SER A 1 364 ? 5.468 5.561 5.714 1.00 95.62 364 SER A CA 1
ATOM 2892 C C . SER A 1 364 ? 4.449 6.520 6.341 1.00 95.62 364 SER A C 1
ATOM 2894 O O . SER A 1 364 ? 4.053 6.364 7.495 1.00 95.62 364 SER A O 1
ATOM 2896 N N . ARG A 1 365 ? 3.895 7.440 5.541 1.00 96.81 365 ARG A N 1
ATOM 2897 C CA . ARG A 1 365 ? 2.864 8.385 5.996 1.00 96.81 365 ARG A CA 1
ATOM 2898 C C . ARG A 1 365 ? 1.573 7.685 6.414 1.00 96.81 365 ARG A C 1
ATOM 2900 O O . ARG A 1 365 ? 0.969 8.062 7.415 1.00 96.81 365 ARG A O 1
ATOM 2907 N N . LEU A 1 366 ? 1.159 6.650 5.678 1.00 97.62 366 LEU A N 1
ATOM 2908 C CA . LEU A 1 366 ? -0.005 5.839 6.041 1.00 97.62 366 LEU A CA 1
ATOM 2909 C C . LEU A 1 366 ? 0.221 5.054 7.334 1.00 97.62 366 LEU A C 1
ATOM 2911 O O . LEU A 1 366 ? -0.686 4.996 8.162 1.00 97.62 366 LEU A O 1
ATOM 2915 N N . HIS A 1 367 ? 1.411 4.476 7.518 1.00 98.12 367 HIS A N 1
ATOM 2916 C CA . HIS A 1 367 ? 1.776 3.763 8.743 1.00 98.12 367 HIS A CA 1
ATOM 2917 C C . HIS A 1 367 ? 1.706 4.699 9.949 1.00 98.12 367 HIS A C 1
ATOM 2919 O O . HIS A 1 367 ? 0.976 4.422 10.900 1.00 98.12 367 HIS A O 1
ATOM 2925 N N . THR A 1 368 ? 2.346 5.863 9.849 1.00 98.12 368 THR A N 1
ATOM 2926 C CA . THR A 1 368 ? 2.314 6.915 10.867 1.00 98.12 368 THR A CA 1
ATOM 2927 C C . THR A 1 368 ? 0.889 7.358 11.200 1.00 98.12 368 THR A C 1
ATOM 2929 O O . THR A 1 368 ? 0.499 7.364 12.371 1.00 98.12 368 THR A O 1
ATOM 2932 N N . ALA A 1 369 ? 0.080 7.693 10.191 1.00 97.88 369 ALA A N 1
ATOM 2933 C CA . ALA A 1 369 ? -1.295 8.146 10.395 1.00 97.88 369 ALA A CA 1
ATOM 2934 C C . ALA A 1 369 ? -2.162 7.071 11.068 1.00 97.88 369 ALA A C 1
ATOM 2936 O O . ALA A 1 369 ? -2.896 7.358 12.018 1.00 97.88 369 ALA A O 1
ATOM 2937 N N . ALA A 1 370 ? -2.044 5.819 10.620 1.00 98.00 370 ALA A N 1
ATOM 2938 C CA . ALA A 1 370 ? -2.766 4.694 11.198 1.00 98.00 370 ALA A CA 1
ATOM 2939 C C . ALA A 1 370 ? -2.304 4.381 12.631 1.00 98.00 370 ALA A C 1
ATOM 2941 O O . ALA A 1 370 ? -3.140 4.067 13.478 1.00 98.00 370 ALA A O 1
ATOM 2942 N N . LEU A 1 371 ? -1.010 4.512 12.940 1.00 98.12 371 LEU A N 1
ATOM 2943 C CA . LEU A 1 371 ? -0.472 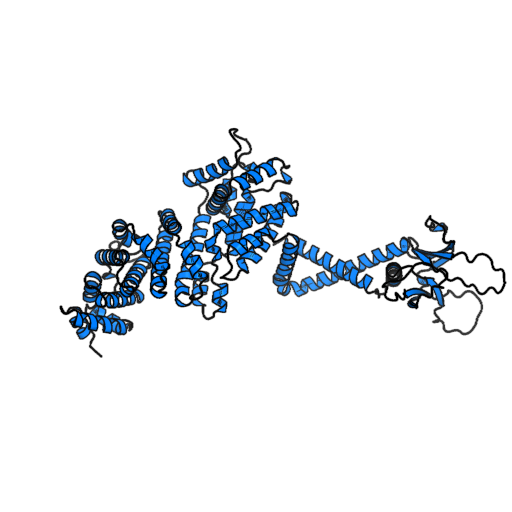4.284 14.282 1.00 98.12 371 LEU A CA 1
ATOM 2944 C C . LEU A 1 371 ? -0.921 5.365 15.274 1.00 98.12 371 LEU A C 1
ATOM 2946 O O . LEU A 1 371 ? -1.344 5.039 16.386 1.00 98.12 371 LEU A O 1
ATOM 2950 N N . PHE A 1 372 ? -0.920 6.638 14.866 1.00 97.62 372 PHE A N 1
ATOM 2951 C CA . PHE A 1 372 ? -1.503 7.712 15.675 1.00 97.62 372 PHE A CA 1
ATOM 2952 C C . PHE A 1 372 ? -3.007 7.516 15.889 1.00 97.62 372 PHE A C 1
ATOM 2954 O O . PHE A 1 372 ? -3.492 7.686 17.011 1.00 97.62 372 PHE A O 1
ATOM 2961 N N . ALA A 1 373 ? -3.745 7.104 14.853 1.00 97.19 373 ALA A N 1
ATOM 2962 C CA . ALA A 1 373 ? -5.162 6.779 14.983 1.00 97.19 373 ALA A CA 1
ATOM 2963 C C . ALA A 1 373 ? -5.395 5.605 15.945 1.00 97.19 373 ALA A C 1
ATOM 2965 O O . ALA A 1 373 ? -6.293 5.676 16.782 1.00 97.19 373 ALA A O 1
ATOM 2966 N N . PHE A 1 374 ? -4.560 4.563 15.893 1.00 97.69 374 PHE A N 1
ATOM 2967 C CA . PHE A 1 374 ? -4.617 3.442 16.830 1.00 97.69 374 PHE A CA 1
ATOM 2968 C C . PHE A 1 374 ? -4.434 3.942 18.267 1.00 97.69 374 PHE A C 1
ATOM 2970 O O . PHE A 1 374 ? -5.287 3.700 19.123 1.00 97.69 374 PHE A O 1
ATOM 2977 N N . PHE A 1 375 ? -3.380 4.715 18.531 1.00 96.56 375 PHE A N 1
ATOM 2978 C CA . PHE A 1 375 ? -3.137 5.271 19.862 1.00 96.56 375 PHE A CA 1
ATOM 2979 C C . PHE A 1 375 ? -4.300 6.137 20.366 1.00 96.56 375 PHE A C 1
ATOM 2981 O O . PHE A 1 375 ? -4.689 6.049 21.533 1.00 96.56 375 PHE A O 1
ATOM 2988 N N . ARG A 1 376 ? -4.898 6.951 19.490 1.00 95.44 376 ARG A N 1
ATOM 2989 C CA . ARG A 1 376 ? -6.079 7.754 19.825 1.00 95.44 376 ARG A CA 1
ATOM 2990 C C . ARG A 1 376 ? -7.281 6.875 20.172 1.00 95.44 376 ARG A C 1
ATOM 2992 O O . ARG A 1 376 ? -7.871 7.064 21.233 1.00 95.44 376 ARG A O 1
ATOM 2999 N N . ILE A 1 377 ? -7.629 5.906 19.326 1.00 94.75 377 ILE A N 1
ATOM 3000 C CA . ILE A 1 377 ? -8.790 5.026 19.545 1.00 94.75 377 ILE A CA 1
ATOM 3001 C C . ILE A 1 377 ? -8.601 4.203 20.826 1.00 94.75 377 ILE A C 1
ATOM 3003 O O . ILE A 1 377 ? -9.553 4.034 21.589 1.00 94.75 377 ILE A O 1
ATOM 3007 N N . TRP A 1 378 ? -7.375 3.757 21.119 1.00 95.38 378 TRP A N 1
ATOM 3008 C CA . TRP A 1 378 ? -7.039 3.092 22.382 1.00 95.38 378 TRP A CA 1
ATOM 3009 C C . TRP A 1 378 ? -7.422 3.943 23.598 1.00 95.38 378 TRP A C 1
ATOM 3011 O O . TRP A 1 378 ? -8.050 3.454 24.536 1.00 95.38 378 TRP A O 1
ATOM 3021 N N . LYS A 1 379 ? -7.090 5.240 23.564 1.00 93.94 379 LYS A N 1
ATOM 3022 C CA . LYS A 1 379 ? -7.430 6.184 24.635 1.00 93.94 379 LYS A CA 1
ATOM 3023 C C . LYS A 1 379 ? -8.918 6.467 24.726 1.00 93.94 379 LYS A C 1
ATOM 3025 O O . LYS A 1 379 ? -9.461 6.449 25.822 1.00 93.94 379 LYS A O 1
ATOM 3030 N N . GLU A 1 380 ? -9.567 6.738 23.597 1.00 93.62 380 GLU A N 1
ATOM 3031 C CA . GLU A 1 380 ? -11.005 7.036 23.552 1.00 93.62 380 GLU A CA 1
ATOM 3032 C C . GLU A 1 380 ? -11.851 5.876 24.078 1.00 93.62 380 GLU A C 1
ATOM 3034 O O . GLU A 1 380 ? -12.911 6.092 24.662 1.00 93.62 380 GLU A O 1
ATOM 3039 N N . THR A 1 381 ? -11.381 4.644 23.878 1.00 92.06 381 THR A N 1
ATOM 3040 C CA . THR A 1 381 ? -12.070 3.437 24.341 1.00 92.06 381 THR A CA 1
ATOM 3041 C C . THR A 1 381 ? -11.688 3.017 25.757 1.00 92.06 381 THR A C 1
ATOM 3043 O O . THR A 1 381 ? -12.306 2.090 26.277 1.00 92.06 381 THR A O 1
ATOM 3046 N N . SER A 1 382 ? -10.713 3.685 26.388 1.00 92.81 382 SER A N 1
ATOM 3047 C CA . SER A 1 382 ? -10.119 3.267 27.666 1.00 92.81 382 SER A CA 1
ATOM 3048 C C . SER A 1 382 ? -9.787 1.769 27.676 1.00 92.81 382 SER A C 1
ATOM 3050 O O . SER A 1 382 ? -10.129 1.051 28.615 1.00 92.81 382 SER A O 1
ATOM 3052 N N . ALA A 1 383 ? -9.191 1.293 26.580 1.00 93.12 383 ALA A N 1
ATOM 3053 C CA . ALA A 1 383 ? -8.953 -0.124 26.347 1.00 93.12 383 ALA A CA 1
ATOM 3054 C C . ALA A 1 383 ? -7.922 -0.707 27.324 1.00 93.12 383 ALA A C 1
ATOM 3056 O O . ALA A 1 383 ? -6.920 -0.069 27.657 1.00 93.12 383 ALA A O 1
ATOM 3057 N N . LEU A 1 384 ? -8.157 -1.953 27.737 1.00 94.69 384 LEU A N 1
ATOM 3058 C CA . LEU A 1 384 ? -7.169 -2.762 28.445 1.00 94.69 384 LEU A CA 1
ATOM 3059 C C . LEU A 1 384 ? -6.314 -3.550 27.447 1.00 94.69 384 LEU A C 1
ATOM 3061 O O . LEU A 1 384 ? -6.702 -3.759 26.299 1.00 94.69 384 LEU A O 1
ATOM 3065 N N . TYR A 1 385 ? -5.185 -4.089 27.905 1.00 92.38 385 TYR A N 1
ATOM 3066 C CA . TYR A 1 385 ? -4.319 -4.965 27.110 1.00 92.38 385 TYR A CA 1
ATOM 3067 C C . TYR A 1 385 ? -5.093 -6.129 26.456 1.00 92.38 385 TYR A C 1
ATOM 3069 O O . TYR A 1 385 ? -4.848 -6.480 25.305 1.00 92.38 385 TYR A O 1
ATOM 3077 N N . SER A 1 386 ? -6.092 -6.684 27.152 1.00 93.12 386 SER A N 1
ATOM 3078 C CA . SER A 1 386 ? -6.967 -7.758 26.651 1.00 93.12 386 SER A CA 1
ATOM 3079 C C . SER A 1 386 ? -7.978 -7.318 25.581 1.00 93.12 386 SER A C 1
ATOM 3081 O O . SER A 1 386 ? -8.600 -8.164 24.938 1.00 93.12 386 SER A O 1
ATOM 3083 N N . ASP A 1 387 ? -8.157 -6.013 25.372 1.00 93.75 387 ASP A N 1
ATOM 3084 C CA . ASP A 1 387 ? -9.016 -5.446 24.332 1.00 93.75 387 ASP A CA 1
ATOM 3085 C C . ASP A 1 387 ? -8.262 -5.163 23.026 1.00 93.75 387 ASP A C 1
ATOM 3087 O O . ASP A 1 387 ? -8.879 -4.695 22.067 1.00 93.75 387 ASP A O 1
ATOM 3091 N N . PHE A 1 388 ? -6.960 -5.467 22.958 1.00 94.81 388 PHE A N 1
ATOM 3092 C CA . PHE A 1 388 ? -6.110 -5.133 21.816 1.00 94.81 388 PHE A CA 1
ATOM 3093 C C . PHE A 1 388 ? -6.694 -5.559 20.473 1.00 94.81 388 PHE A C 1
ATOM 3095 O O . PHE A 1 388 ? -6.782 -4.732 19.566 1.00 94.81 388 PHE A O 1
ATOM 3102 N N . ASP A 1 389 ? -7.159 -6.800 20.349 1.00 93.94 389 ASP A N 1
ATOM 3103 C CA . ASP A 1 389 ? -7.691 -7.300 19.078 1.00 93.94 389 ASP A CA 1
ATOM 3104 C C . ASP A 1 389 ? -8.984 -6.560 18.682 1.00 93.94 389 ASP A C 1
ATOM 3106 O O . ASP A 1 389 ? -9.185 -6.211 17.523 1.00 93.94 389 ASP A O 1
ATOM 3110 N N . LYS A 1 390 ? -9.812 -6.165 19.660 1.00 91.00 390 LYS A N 1
ATOM 3111 C CA . LYS A 1 390 ? -11.048 -5.400 19.407 1.00 91.00 390 LYS A CA 1
ATOM 3112 C C . LYS A 1 390 ? -10.750 -3.991 18.899 1.00 91.00 390 LYS A C 1
ATOM 3114 O O . LYS A 1 390 ? -11.481 -3.477 18.055 1.00 91.00 390 LYS A O 1
ATOM 3119 N N . VAL A 1 391 ? -9.721 -3.341 19.445 1.00 94.56 391 VAL A N 1
ATOM 3120 C CA . VAL A 1 391 ? -9.278 -2.019 18.972 1.00 94.56 391 VAL A CA 1
ATOM 3121 C C . VAL A 1 391 ? -8.617 -2.153 17.600 1.00 94.56 391 VAL A C 1
ATOM 3123 O O . VAL A 1 391 ? -8.886 -1.348 16.711 1.00 94.56 391 VAL A O 1
ATOM 3126 N N . SER A 1 392 ? -7.835 -3.213 17.397 1.00 94.88 392 SER A N 1
ATOM 3127 C CA . SER A 1 392 ? -7.207 -3.557 16.118 1.00 94.88 392 SER A CA 1
ATOM 3128 C C . SER A 1 392 ? -8.239 -3.713 14.995 1.00 94.88 392 SER A C 1
ATOM 3130 O O . SER A 1 392 ? -8.041 -3.175 13.902 1.00 94.88 392 SER A O 1
ATOM 3132 N N . ASP A 1 393 ? -9.380 -4.351 15.270 1.00 90.81 393 ASP A N 1
ATOM 3133 C CA . ASP A 1 393 ? -10.500 -4.466 14.328 1.00 90.81 393 ASP A CA 1
ATOM 3134 C C . ASP A 1 393 ? -11.106 -3.105 13.960 1.00 90.81 393 ASP A C 1
ATOM 3136 O O . ASP A 1 393 ? -11.455 -2.864 12.804 1.00 90.81 393 ASP A O 1
ATOM 3140 N N . LEU A 1 394 ? -11.217 -2.176 14.914 1.00 92.62 394 LEU A N 1
ATOM 3141 C CA . LEU A 1 394 ? -11.713 -0.822 14.632 1.00 92.62 394 LEU A CA 1
ATOM 3142 C C . LEU A 1 394 ? -10.735 -0.037 13.757 1.00 92.62 394 LEU A C 1
ATOM 3144 O O . LEU A 1 394 ? -11.160 0.654 12.832 1.00 92.62 394 LEU A O 1
ATOM 3148 N N . VAL A 1 395 ? -9.433 -0.179 14.007 1.00 95.44 395 VAL A N 1
ATOM 3149 C CA . VAL A 1 395 ? -8.380 0.417 13.170 1.00 95.44 395 VAL A CA 1
ATOM 3150 C C . VAL A 1 395 ? -8.388 -0.204 11.770 1.00 95.44 395 VAL A C 1
ATOM 3152 O O . VAL A 1 395 ? -8.201 0.505 10.784 1.00 95.44 395 VAL A O 1
ATOM 3155 N N . ARG A 1 396 ? -8.693 -1.502 11.648 1.00 94.31 396 ARG A N 1
ATOM 3156 C CA . ARG A 1 396 ? -8.890 -2.174 10.355 1.00 94.31 396 ARG A CA 1
ATOM 3157 C C . ARG A 1 396 ? -10.080 -1.606 9.589 1.00 94.31 396 ARG A C 1
ATOM 3159 O O . ARG A 1 396 ? -9.957 -1.334 8.397 1.00 94.31 396 ARG A O 1
ATOM 3166 N N . VAL A 1 397 ? -11.210 -1.388 10.264 1.00 91.69 397 VAL A N 1
ATOM 3167 C CA . VAL A 1 397 ? -12.393 -0.738 9.674 1.00 91.69 397 VAL A CA 1
ATOM 3168 C C . VAL A 1 397 ? -12.065 0.685 9.222 1.00 91.69 397 VAL A C 1
ATOM 3170 O O . VAL A 1 397 ? -12.440 1.070 8.114 1.00 91.69 397 VAL A O 1
ATOM 3173 N N . LEU A 1 398 ? -11.329 1.445 10.041 1.00 93.62 398 LEU A N 1
ATOM 3174 C CA . LEU A 1 398 ? -10.850 2.776 9.675 1.00 93.62 398 LEU A CA 1
ATOM 3175 C C . LEU A 1 398 ? -9.988 2.713 8.411 1.00 93.62 398 LEU A C 1
ATOM 3177 O O . LEU A 1 398 ? -10.286 3.406 7.446 1.00 93.62 398 LEU A O 1
ATOM 3181 N N . GLY A 1 399 ? -8.991 1.825 8.375 1.00 92.19 399 GLY A N 1
ATOM 3182 C CA . GLY A 1 399 ? -8.117 1.647 7.218 1.00 92.19 399 GLY A CA 1
ATOM 3183 C C . GLY A 1 399 ? -8.863 1.249 5.942 1.00 92.19 399 GLY A C 1
ATOM 3184 O O . GLY A 1 399 ? -8.599 1.798 4.873 1.00 92.19 399 GLY A O 1
ATOM 3185 N N . TYR A 1 400 ? -9.854 0.362 6.042 1.00 90.25 400 TYR A N 1
ATOM 3186 C CA . TYR A 1 400 ? -10.713 0.020 4.907 1.00 90.25 400 TYR A CA 1
ATOM 3187 C C . TYR A 1 400 ? -11.489 1.244 4.395 1.00 90.25 400 TYR A C 1
ATOM 3189 O O . TYR A 1 400 ? -11.552 1.494 3.187 1.00 90.25 400 TYR A O 1
ATOM 3197 N N . LYS A 1 401 ? -12.050 2.045 5.310 1.00 90.06 401 LYS A N 1
ATOM 3198 C CA . LYS A 1 401 ? -12.816 3.242 4.955 1.00 90.06 401 LYS A CA 1
ATOM 3199 C C . LYS A 1 401 ? -11.949 4.326 4.311 1.00 90.06 401 LYS A C 1
ATOM 3201 O O . LYS A 1 401 ? -12.389 4.943 3.342 1.00 90.06 401 LYS A O 1
ATOM 3206 N N . THR A 1 402 ? -10.755 4.567 4.844 1.00 90.62 402 THR A N 1
ATOM 3207 C CA . THR A 1 402 ? -9.899 5.687 4.431 1.00 90.62 402 THR A CA 1
ATOM 3208 C C . THR A 1 402 ? -8.993 5.344 3.255 1.00 90.62 402 THR A C 1
ATOM 3210 O O . THR A 1 402 ? -8.760 6.216 2.423 1.00 90.62 402 THR A O 1
ATOM 3213 N N . MET A 1 403 ? -8.510 4.098 3.149 1.00 89.50 403 MET A N 1
ATOM 3214 C CA . MET A 1 403 ? -7.535 3.676 2.132 1.00 89.50 403 MET A CA 1
ATOM 3215 C C . MET A 1 403 ? -8.159 2.835 1.014 1.00 89.50 403 MET A C 1
ATOM 3217 O O . MET A 1 403 ? -7.943 3.121 -0.162 1.00 89.50 403 MET A O 1
ATOM 3221 N N . VAL A 1 404 ? -8.942 1.798 1.338 1.00 85.62 404 VAL A N 1
ATOM 3222 C CA . VAL A 1 404 ? -9.471 0.874 0.311 1.00 85.62 404 VAL A CA 1
ATOM 3223 C C . VAL A 1 404 ? -10.586 1.518 -0.501 1.00 85.62 404 VAL A C 1
ATOM 3225 O O . VAL A 1 404 ? -10.601 1.395 -1.730 1.00 85.62 404 VAL A O 1
ATOM 3228 N N . GLN A 1 405 ? -11.483 2.243 0.173 1.00 86.94 405 GLN A N 1
ATOM 3229 C CA . GLN A 1 405 ? -12.544 3.022 -0.470 1.00 86.94 405 GLN A CA 1
ATOM 3230 C C . GLN A 1 405 ? -12.066 4.375 -1.022 1.00 86.94 405 GLN A C 1
ATOM 3232 O O . GLN A 1 405 ? -12.874 5.107 -1.595 1.00 86.94 405 GLN A O 1
ATOM 3237 N N . ALA A 1 406 ? -10.782 4.720 -0.871 1.00 89.56 406 ALA A N 1
ATOM 3238 C CA . ALA A 1 406 ? -10.235 5.938 -1.450 1.00 89.56 406 ALA A CA 1
ATOM 3239 C C . ALA A 1 406 ? -10.329 5.912 -2.977 1.00 89.56 406 ALA A C 1
ATOM 3241 O O . ALA A 1 406 ? -10.040 4.904 -3.630 1.00 89.56 406 ALA A O 1
ATOM 3242 N N . THR A 1 407 ? -10.678 7.060 -3.549 1.00 90.38 407 THR A N 1
ATOM 3243 C CA . THR A 1 407 ? -10.502 7.309 -4.977 1.00 90.38 407 THR A CA 1
ATOM 3244 C C . THR A 1 407 ? -9.017 7.426 -5.300 1.00 90.38 407 THR A C 1
ATOM 3246 O O . THR A 1 407 ? -8.217 7.848 -4.465 1.00 90.38 407 THR A O 1
ATOM 3249 N N . ARG A 1 408 ? -8.641 7.122 -6.542 1.00 89.94 408 ARG A N 1
ATOM 3250 C CA . ARG A 1 408 ? -7.257 7.231 -7.024 1.00 89.94 408 ARG A CA 1
ATOM 3251 C C . ARG A 1 408 ? -6.653 8.617 -6.779 1.00 89.94 408 ARG A C 1
ATOM 3253 O O . ARG A 1 408 ? -5.505 8.731 -6.366 1.00 89.94 408 ARG A O 1
ATOM 3260 N N . THR A 1 409 ? -7.436 9.669 -6.999 1.00 92.00 409 THR A N 1
ATOM 3261 C CA . THR A 1 409 ? -7.011 11.072 -6.863 1.00 92.00 409 THR A CA 1
ATOM 3262 C C . THR A 1 409 ? -7.053 11.600 -5.430 1.00 92.00 409 THR A C 1
ATOM 3264 O O . THR A 1 409 ? -6.844 12.792 -5.232 1.00 92.00 409 THR A O 1
ATOM 3267 N N . LYS A 1 410 ? -7.368 10.762 -4.434 1.00 93.25 410 LYS A N 1
ATOM 3268 C CA . LYS A 1 410 ? -7.425 11.204 -3.040 1.00 93.25 410 LYS A CA 1
ATOM 3269 C C . LYS A 1 410 ? -6.030 11.593 -2.558 1.00 93.25 410 LYS A C 1
ATOM 3271 O O . LYS A 1 410 ? -5.083 10.821 -2.718 1.00 93.25 410 LYS A O 1
ATOM 3276 N N . GLU A 1 411 ? -5.904 12.775 -1.967 1.00 93.31 411 GLU A N 1
ATOM 3277 C CA . GLU A 1 411 ? -4.624 13.237 -1.442 1.00 93.31 411 GLU A CA 1
ATOM 3278 C C . GLU A 1 411 ? -4.293 12.569 -0.106 1.00 93.31 411 GLU A C 1
ATOM 3280 O O . GLU A 1 411 ? -5.157 12.328 0.738 1.00 93.31 411 GLU A O 1
ATOM 3285 N N . ILE A 1 412 ? -3.007 12.308 0.116 1.00 94.94 412 ILE A N 1
ATOM 3286 C CA . ILE A 1 412 ? -2.512 11.733 1.371 1.00 94.94 412 ILE A CA 1
ATOM 3287 C C . ILE A 1 412 ? -2.822 12.612 2.595 1.00 94.94 412 ILE A C 1
ATOM 3289 O O . ILE A 1 412 ? -3.130 12.085 3.656 1.00 94.94 412 ILE A O 1
ATOM 3293 N N . THR A 1 413 ? -2.822 13.936 2.447 1.00 95.94 413 THR A N 1
ATOM 3294 C CA . THR A 1 413 ? -3.176 14.895 3.511 1.00 95.94 413 THR A CA 1
ATOM 3295 C C . THR A 1 413 ? -4.631 14.753 3.961 1.00 95.94 413 THR A C 1
ATOM 3297 O O . THR A 1 413 ? -4.935 14.859 5.148 1.00 95.94 413 THR A O 1
ATOM 3300 N N . GLU A 1 414 ? -5.543 14.471 3.027 1.00 96.12 414 GLU A N 1
ATOM 3301 C CA . GLU A 1 414 ? -6.946 14.186 3.329 1.00 96.12 414 GLU A CA 1
ATOM 3302 C C . GLU A 1 414 ? -7.083 12.859 4.082 1.00 96.12 414 GLU A C 1
ATOM 3304 O O . GLU A 1 414 ? -7.813 12.776 5.067 1.00 96.12 414 GLU A O 1
ATOM 3309 N N . VAL A 1 415 ? -6.334 11.834 3.665 1.00 96.12 415 VAL A N 1
ATOM 3310 C CA . VAL A 1 415 ? -6.305 10.531 4.346 1.00 96.12 415 VAL A CA 1
ATOM 3311 C C . VAL A 1 415 ? -5.763 10.660 5.775 1.00 96.12 415 VAL A C 1
ATOM 3313 O O . VAL A 1 415 ? -6.360 10.118 6.702 1.00 96.12 415 VAL A O 1
ATOM 3316 N N . GLU A 1 416 ? -4.678 11.409 5.982 1.00 96.56 416 GLU A N 1
ATOM 3317 C CA . GLU A 1 416 ? -4.122 11.705 7.312 1.00 96.56 416 GLU A CA 1
ATOM 3318 C C . GLU A 1 416 ? -5.143 12.411 8.210 1.00 96.56 416 GLU A C 1
ATOM 3320 O O . GLU A 1 416 ? -5.332 12.028 9.367 1.00 96.56 416 GLU A O 1
ATOM 3325 N N . LYS A 1 417 ? -5.848 13.405 7.659 1.00 96.38 417 LYS A N 1
ATOM 3326 C CA . LYS A 1 417 ? -6.918 14.114 8.362 1.00 96.38 417 LYS A CA 1
ATOM 3327 C C . LYS A 1 417 ? -8.050 13.169 8.760 1.00 96.38 417 LYS A C 1
ATOM 3329 O O . LYS A 1 417 ? -8.508 13.213 9.898 1.00 96.38 417 LYS A O 1
ATOM 3334 N N . GLU A 1 418 ? -8.473 12.276 7.871 1.00 95.00 418 GLU A N 1
ATOM 3335 C CA . GLU A 1 418 ? -9.484 11.273 8.201 1.00 95.00 418 GLU A CA 1
ATOM 3336 C C . GLU A 1 418 ? -9.025 10.346 9.336 1.00 95.00 418 GLU A C 1
ATOM 3338 O O . GLU A 1 418 ? -9.760 10.162 10.308 1.00 95.00 418 GLU A O 1
ATOM 3343 N N . PHE A 1 419 ? -7.803 9.809 9.276 1.00 95.56 419 PHE A N 1
ATOM 3344 C CA . PHE A 1 419 ? -7.253 8.997 10.370 1.00 95.56 419 PHE A CA 1
ATOM 3345 C C . PHE A 1 419 ? -7.282 9.741 11.720 1.00 95.56 419 PHE A C 1
ATOM 3347 O O . PHE A 1 419 ? -7.611 9.148 12.759 1.00 95.56 419 PHE A O 1
ATOM 3354 N N . ALA A 1 420 ? -7.007 11.047 11.703 1.00 94.50 420 ALA A N 1
ATOM 3355 C CA . ALA A 1 420 ? -7.050 11.898 12.886 1.00 94.50 420 ALA A CA 1
ATOM 3356 C C . ALA A 1 420 ? -8.480 12.181 13.396 1.00 94.50 420 ALA A C 1
ATOM 3358 O O . ALA A 1 420 ? -8.680 12.236 14.608 1.00 94.50 420 ALA A O 1
ATOM 3359 N N . GLU A 1 421 ? -9.469 12.337 12.510 1.00 92.12 421 GLU A N 1
ATOM 3360 C CA . GLU A 1 421 ? -10.809 12.849 12.852 1.00 92.12 421 GLU A CA 1
ATOM 3361 C C . GLU A 1 421 ? -11.888 11.779 13.094 1.00 92.12 421 GLU A C 1
ATOM 3363 O O . GLU A 1 421 ? -12.898 12.071 13.739 1.00 92.12 421 GLU A O 1
ATOM 3368 N N . TYR A 1 422 ? -11.738 10.550 12.585 1.00 89.81 422 TYR A N 1
ATOM 3369 C CA . TYR A 1 422 ? -12.771 9.513 12.742 1.00 89.81 422 TYR A CA 1
ATOM 3370 C C . TYR A 1 422 ? -12.921 9.051 14.201 1.00 89.81 422 TYR A C 1
ATOM 3372 O O . TYR A 1 422 ? -12.125 8.261 14.706 1.00 89.81 422 TYR A O 1
ATOM 3380 N N . ASP A 1 423 ? -13.977 9.494 14.878 1.00 87.00 423 ASP A N 1
ATOM 3381 C CA . ASP A 1 423 ? -14.286 9.072 16.246 1.00 87.00 423 ASP A CA 1
ATOM 3382 C C . ASP A 1 423 ? -14.728 7.592 16.351 1.00 87.00 423 ASP A C 1
ATOM 3384 O O . ASP A 1 423 ? -15.175 6.957 15.386 1.00 87.00 423 ASP A O 1
ATOM 3388 N N . TYR A 1 424 ? -14.623 7.033 17.561 1.00 85.88 424 TYR A N 1
ATOM 3389 C CA . TYR A 1 424 ? -15.071 5.670 17.870 1.00 85.88 424 TYR A CA 1
ATOM 3390 C C . TYR A 1 424 ? -16.536 5.391 17.475 1.00 85.88 424 TYR A C 1
ATOM 3392 O O . TYR A 1 424 ? -16.857 4.294 17.007 1.00 85.88 424 TYR A O 1
ATOM 3400 N N . GLN A 1 425 ? -17.446 6.356 17.653 1.00 87.25 425 GLN A N 1
ATOM 3401 C CA . GLN A 1 425 ? -18.877 6.147 17.411 1.00 87.25 425 GLN A CA 1
ATOM 3402 C C . GLN A 1 425 ? -19.167 5.941 15.921 1.00 87.25 425 GLN A C 1
ATOM 3404 O O . GLN A 1 425 ? -19.881 5.005 15.554 1.00 87.25 425 GLN A O 1
ATOM 3409 N N . ARG A 1 426 ? -18.564 6.760 15.056 1.00 88.44 426 ARG A N 1
ATOM 3410 C CA . ARG A 1 426 ? -18.638 6.635 13.597 1.00 88.44 426 ARG A CA 1
ATOM 3411 C C . ARG A 1 426 ? -18.045 5.313 13.134 1.00 88.44 426 ARG A C 1
ATOM 3413 O O . ARG A 1 426 ? -18.663 4.624 12.326 1.00 88.44 426 ARG A O 1
ATOM 3420 N N . LEU A 1 427 ? -16.897 4.917 13.687 1.00 88.00 427 LEU A N 1
ATOM 3421 C CA . LEU A 1 427 ? -16.268 3.636 13.353 1.00 88.00 427 LEU A CA 1
ATOM 3422 C C . LEU A 1 427 ? -17.158 2.443 13.701 1.00 88.00 427 LEU A C 1
ATOM 3424 O O . LEU A 1 427 ? -17.247 1.500 12.918 1.00 88.00 427 LEU A O 1
ATOM 3428 N N . ARG A 1 428 ? -17.883 2.496 14.823 1.00 86.00 428 ARG A N 1
ATOM 3429 C CA . ARG A 1 428 ? -18.854 1.456 15.192 1.00 86.00 428 ARG A CA 1
ATOM 3430 C C . ARG A 1 428 ? -20.040 1.367 14.241 1.00 86.00 428 ARG A C 1
ATOM 3432 O O . ARG A 1 428 ? -20.504 0.261 13.969 1.00 86.00 428 ARG A O 1
ATOM 3439 N N . VAL A 1 429 ? -20.532 2.503 13.749 1.00 87.81 429 VAL A N 1
ATOM 3440 C CA . VAL A 1 429 ? -21.601 2.524 12.741 1.00 87.81 429 VAL A CA 1
ATOM 3441 C C . VAL A 1 429 ? -21.112 1.864 11.454 1.00 87.81 429 VAL A C 1
ATOM 3443 O O . VAL A 1 429 ? -21.744 0.920 10.990 1.00 87.81 429 VAL A O 1
ATOM 3446 N N . ILE A 1 430 ? -19.941 2.268 10.953 1.00 86.38 430 ILE A N 1
ATOM 3447 C CA . ILE A 1 430 ? -19.351 1.706 9.728 1.00 86.38 430 ILE A CA 1
ATOM 3448 C C . ILE A 1 430 ? -19.067 0.211 9.891 1.00 86.38 430 ILE A C 1
ATOM 3450 O O . ILE A 1 430 ? -19.384 -0.574 9.005 1.00 86.38 430 ILE A O 1
ATOM 3454 N N . GLN A 1 431 ? -18.516 -0.211 11.032 1.00 85.69 431 GLN A N 1
ATOM 3455 C CA . GLN A 1 431 ? -18.288 -1.627 11.322 1.00 85.69 431 GLN A CA 1
ATOM 3456 C C . GLN A 1 431 ? -19.589 -2.430 11.202 1.00 85.69 431 GLN A C 1
ATOM 3458 O O . GLN A 1 431 ? -19.597 -3.500 10.600 1.00 85.69 431 GLN A O 1
ATOM 3463 N N . MET A 1 432 ? -20.694 -1.906 11.738 1.00 81.44 432 MET A N 1
ATOM 3464 C CA . MET A 1 432 ? -21.997 -2.561 11.652 1.00 81.44 432 MET A CA 1
ATOM 3465 C C . MET A 1 432 ? -22.533 -2.602 10.214 1.00 81.44 432 MET A C 1
ATOM 3467 O O . MET A 1 432 ? -23.031 -3.639 9.788 1.00 81.44 432 MET A O 1
ATOM 3471 N N . GLU A 1 433 ? -22.389 -1.514 9.453 1.00 84.00 433 GLU A N 1
ATOM 3472 C CA . GLU A 1 433 ? -22.787 -1.461 8.039 1.00 84.00 433 GLU A CA 1
ATOM 3473 C C . GLU A 1 433 ? -22.008 -2.470 7.185 1.00 84.00 433 GLU A C 1
ATOM 3475 O O . GLU A 1 433 ? -22.595 -3.169 6.360 1.00 84.00 433 GLU A O 1
ATOM 3480 N N . LEU A 1 434 ? -20.692 -2.589 7.396 1.00 81.56 434 LEU A N 1
ATOM 3481 C CA . LEU A 1 434 ? -19.854 -3.554 6.679 1.00 81.56 434 LEU A CA 1
ATOM 3482 C C . LEU A 1 434 ? -20.235 -4.997 7.014 1.00 81.56 434 LEU A C 1
ATOM 3484 O O . LEU A 1 434 ? -20.282 -5.837 6.116 1.00 81.56 434 LEU A O 1
ATOM 3488 N N . LEU A 1 435 ? -20.551 -5.282 8.281 1.00 75.88 435 LEU A N 1
ATOM 3489 C CA . LEU A 1 435 ? -21.057 -6.592 8.692 1.00 75.88 435 LEU A CA 1
ATOM 3490 C C . LEU A 1 435 ? -22.404 -6.902 8.026 1.00 75.88 435 LEU A C 1
ATOM 3492 O O . LEU A 1 435 ? -22.598 -7.998 7.503 1.00 75.88 435 LEU A O 1
ATOM 3496 N N . GLU A 1 436 ? -23.319 -5.936 7.986 1.00 74.75 436 GLU A N 1
ATOM 3497 C CA . GLU A 1 436 ? -24.614 -6.105 7.327 1.00 74.75 436 GLU A CA 1
ATOM 3498 C C . GLU A 1 436 ? -24.459 -6.364 5.818 1.00 74.75 436 GLU A C 1
ATOM 3500 O O . GLU A 1 436 ? -25.108 -7.260 5.277 1.00 74.75 436 GLU A O 1
ATOM 3505 N N . GLN A 1 437 ? -23.549 -5.653 5.145 1.00 76.12 437 GLN A N 1
ATOM 3506 C CA . GLN A 1 437 ? -23.264 -5.846 3.719 1.00 76.12 437 GLN A CA 1
ATOM 3507 C C . GLN A 1 437 ? -22.605 -7.198 3.420 1.00 76.12 437 GLN A C 1
ATOM 3509 O O . GLN A 1 437 ? -23.016 -7.884 2.483 1.00 76.12 437 GLN A O 1
ATOM 3514 N N . ALA A 1 438 ? -21.601 -7.594 4.206 1.00 69.19 438 ALA A N 1
ATOM 3515 C CA . ALA A 1 438 ? -20.874 -8.844 3.996 1.00 69.19 438 ALA A CA 1
ATOM 3516 C C . ALA A 1 438 ? -21.763 -10.074 4.242 1.00 69.19 438 ALA A C 1
ATOM 3518 O O . ALA A 1 438 ? -21.709 -11.049 3.491 1.00 69.19 438 ALA A O 1
ATOM 3519 N N . TYR A 1 439 ? -22.614 -10.023 5.269 1.00 62.94 439 TYR A N 1
ATOM 3520 C CA . TYR A 1 439 ? -23.356 -11.193 5.743 1.00 62.94 439 TYR A CA 1
ATOM 3521 C C . TYR A 1 439 ? -24.851 -11.178 5.402 1.00 62.94 439 TYR A C 1
ATOM 3523 O O . TYR A 1 439 ? -25.516 -12.208 5.547 1.00 62.94 439 TYR A O 1
ATOM 3531 N N . GLY A 1 440 ? -25.384 -10.076 4.863 1.00 61.31 440 GLY A N 1
ATOM 3532 C CA . GLY A 1 440 ? -26.794 -9.948 4.476 1.00 61.31 440 GLY A CA 1
ATOM 3533 C C . GLY A 1 440 ? -27.265 -10.973 3.435 1.00 61.31 440 GLY A C 1
ATOM 3534 O O . GLY A 1 440 ? -28.440 -11.346 3.427 1.00 61.31 440 GLY A O 1
ATOM 3535 N N . ASN A 1 441 ? -26.352 -11.487 2.603 1.00 57.03 441 ASN A N 1
ATOM 3536 C CA . ASN A 1 441 ? -26.665 -12.496 1.585 1.00 57.03 441 ASN A CA 1
ATOM 3537 C C . ASN A 1 441 ? -26.500 -13.942 2.083 1.00 57.03 441 ASN A C 1
ATOM 3539 O O . ASN A 1 441 ? -27.287 -14.803 1.701 1.00 57.03 441 ASN A O 1
ATOM 3543 N N . ALA A 1 442 ? -25.517 -14.217 2.946 1.00 54.47 442 ALA A N 1
ATOM 3544 C CA . ALA A 1 442 ? -25.203 -15.577 3.396 1.00 54.47 442 ALA A CA 1
ATOM 3545 C C . ALA A 1 442 ? -26.016 -16.018 4.629 1.00 54.47 442 ALA A C 1
ATOM 3547 O O . ALA A 1 442 ? -26.327 -17.197 4.771 1.00 54.47 442 ALA A O 1
ATOM 3548 N N . TRP A 1 443 ? -26.402 -15.081 5.500 1.00 57.50 443 TRP A N 1
ATOM 3549 C CA . TRP A 1 443 ? -27.012 -15.399 6.796 1.00 57.50 443 TRP A CA 1
ATOM 3550 C C . TRP A 1 443 ? -28.496 -15.074 6.867 1.00 57.50 443 TRP A C 1
ATOM 3552 O O . TRP A 1 443 ? -29.107 -15.341 7.892 1.00 57.50 443 TRP A O 1
ATOM 3562 N N . ARG A 1 444 ? -29.111 -14.547 5.799 1.00 61.88 444 ARG A N 1
ATOM 3563 C CA . ARG A 1 444 ? -30.530 -14.146 5.780 1.00 61.88 444 ARG A CA 1
ATOM 3564 C C . ARG A 1 444 ? -31.471 -15.182 6.430 1.00 61.88 444 ARG A C 1
ATOM 3566 O O . ARG A 1 444 ? -32.258 -14.762 7.270 1.00 61.88 444 ARG A O 1
ATOM 3573 N N . PRO A 1 445 ? -31.355 -16.503 6.161 1.00 61.72 445 PRO A N 1
ATOM 3574 C CA . PRO A 1 445 ? -32.216 -17.515 6.787 1.00 61.72 445 PRO A CA 1
ATOM 3575 C C . PRO A 1 445 ? -31.952 -17.723 8.291 1.00 61.72 445 PRO A C 1
ATOM 3577 O O . PRO A 1 445 ? -32.889 -17.840 9.075 1.00 61.72 445 PRO A O 1
ATOM 3580 N N . GLN A 1 446 ? -30.682 -17.752 8.707 1.00 59.84 446 GLN A N 1
ATOM 3581 C CA . GLN A 1 446 ? -30.274 -17.943 10.110 1.00 59.84 446 GLN A CA 1
ATOM 3582 C C . GLN A 1 446 ? -30.557 -16.691 10.944 1.00 59.84 446 GLN A C 1
ATOM 3584 O O . GLN A 1 446 ? -31.032 -16.776 12.074 1.00 59.84 446 GLN A O 1
ATOM 3589 N N . LEU A 1 447 ? -30.345 -15.519 10.347 1.00 62.22 447 LEU A N 1
ATOM 3590 C CA . LEU A 1 447 ? -30.711 -14.235 10.912 1.00 62.22 447 LEU A CA 1
ATOM 3591 C C . LEU A 1 447 ? -32.209 -14.145 11.121 1.00 62.22 447 LEU A C 1
ATOM 3593 O O . LEU A 1 447 ? -32.584 -13.691 12.185 1.00 62.22 447 LEU A O 1
ATOM 3597 N N . THR A 1 448 ? -33.069 -14.589 10.196 1.00 68.06 448 THR A N 1
ATOM 3598 C CA . THR A 1 448 ? -34.527 -14.562 10.428 1.00 68.06 448 THR A CA 1
ATOM 3599 C C . THR A 1 448 ? -34.916 -15.316 11.701 1.00 68.06 448 THR A C 1
ATOM 3601 O O . THR A 1 448 ? -35.681 -14.781 12.496 1.00 68.06 448 THR A O 1
ATOM 3604 N N . SER A 1 449 ? -34.325 -16.488 11.956 1.00 71.06 449 SER A N 1
ATOM 3605 C CA . SER A 1 449 ? -34.559 -17.232 13.203 1.00 71.06 449 SER A CA 1
ATOM 3606 C C . SER A 1 449 ? -34.103 -16.446 14.438 1.00 71.06 449 SER A C 1
ATOM 3608 O O . SER A 1 449 ? -34.848 -16.338 15.408 1.00 71.06 449 SER A O 1
ATOM 3610 N N . VAL A 1 450 ? -32.910 -15.845 14.392 1.00 71.69 450 VAL A N 1
ATOM 3611 C CA . VAL A 1 450 ? -32.382 -15.012 15.488 1.00 71.69 450 VAL A CA 1
ATOM 3612 C C . VAL A 1 450 ? -33.194 -13.720 15.652 1.00 71.69 450 VAL A C 1
ATOM 3614 O O . VAL A 1 450 ? -33.407 -13.264 16.770 1.00 71.69 450 VAL A O 1
ATOM 3617 N N . TYR A 1 451 ? -33.692 -13.130 14.565 1.00 72.88 451 TYR A N 1
ATOM 3618 C CA . TYR A 1 451 ? -34.588 -11.972 14.566 1.00 72.88 451 TYR A CA 1
ATOM 3619 C C . TYR A 1 451 ? -35.903 -12.320 15.259 1.00 72.88 451 TYR A C 1
ATOM 3621 O O . TYR A 1 451 ? -36.373 -11.549 16.088 1.00 72.88 451 TYR A O 1
ATOM 3629 N N . GLU A 1 452 ? -36.496 -13.472 14.947 1.00 80.00 452 GLU A N 1
ATOM 3630 C CA . GLU A 1 452 ? -37.729 -13.927 15.588 1.00 80.00 452 GLU A CA 1
ATOM 3631 C C . GLU A 1 452 ? -37.523 -14.231 17.074 1.00 80.00 452 GLU A C 1
ATOM 3633 O O . GLU A 1 452 ? -38.372 -13.877 17.891 1.00 80.00 452 GLU A O 1
ATOM 3638 N N . GLU A 1 453 ? -36.401 -14.852 17.437 1.00 83.25 453 GLU A N 1
ATOM 3639 C CA . GLU A 1 453 ? -36.052 -15.157 18.826 1.00 83.25 453 GLU A CA 1
ATOM 3640 C C . GLU A 1 453 ? -35.784 -13.880 19.630 1.00 83.25 453 GLU A C 1
ATOM 3642 O O . GLU A 1 453 ? -36.450 -13.633 20.632 1.00 83.25 453 GLU A O 1
ATOM 3647 N N . THR A 1 454 ? -34.920 -12.990 19.137 1.00 82.25 454 THR A N 1
ATOM 3648 C CA . THR A 1 454 ? -34.626 -11.706 19.796 1.00 82.25 454 THR A CA 1
ATOM 3649 C C . THR A 1 454 ? -35.838 -10.774 19.847 1.00 82.25 454 THR A C 1
ATOM 3651 O O . THR A 1 454 ? -35.995 -10.028 20.814 1.00 82.25 454 THR A O 1
ATOM 3654 N N . ALA A 1 455 ? -36.730 -10.814 18.852 1.00 83.44 455 ALA A N 1
ATOM 3655 C CA . ALA A 1 455 ? -37.989 -10.074 18.894 1.00 83.44 455 ALA A CA 1
ATOM 3656 C C . ALA A 1 455 ? -38.944 -10.632 19.959 1.00 83.44 455 ALA A C 1
ATOM 3658 O O . ALA A 1 455 ? -39.587 -9.849 20.662 1.00 83.44 455 ALA A O 1
ATOM 3659 N N . LYS A 1 456 ? -39.016 -11.963 20.121 1.00 87.44 456 LYS A N 1
ATOM 3660 C CA . LYS A 1 456 ? -39.784 -12.600 21.203 1.00 87.44 456 LYS A CA 1
ATOM 3661 C C . LYS A 1 456 ? -39.207 -12.248 22.570 1.00 87.44 456 LYS A C 1
ATOM 3663 O O . LYS A 1 456 ? -39.958 -11.786 23.422 1.00 87.44 456 LYS A O 1
ATOM 3668 N N . GLU A 1 457 ? -37.893 -12.364 22.753 1.00 88.81 457 GLU A N 1
ATOM 3669 C CA . GLU A 1 457 ? -37.210 -11.982 23.995 1.00 88.81 457 GLU A CA 1
ATOM 3670 C C . GLU A 1 457 ? -37.431 -10.504 24.339 1.00 88.81 457 GLU A C 1
ATOM 3672 O O . GLU A 1 457 ? -37.746 -10.168 25.479 1.00 88.81 457 GLU A O 1
ATOM 3677 N N . ALA A 1 458 ? -37.324 -9.604 23.355 1.00 88.81 458 ALA A N 1
ATOM 3678 C CA . ALA A 1 458 ? -37.594 -8.183 23.552 1.00 88.81 458 ALA A CA 1
ATOM 3679 C C . ALA A 1 458 ? -39.056 -7.934 23.947 1.00 88.81 458 ALA A C 1
ATOM 3681 O O . ALA A 1 458 ? -39.330 -7.126 24.837 1.00 88.81 458 ALA A O 1
ATOM 3682 N N . GLN A 1 459 ? -40.002 -8.640 23.322 1.00 88.38 459 GLN A N 1
ATOM 3683 C CA . GLN A 1 459 ? -41.416 -8.550 23.673 1.00 88.38 459 GLN A CA 1
ATOM 3684 C C . GLN A 1 459 ? -41.683 -9.074 25.092 1.00 88.38 459 GLN A C 1
ATOM 3686 O O . GLN A 1 459 ? -42.456 -8.456 25.823 1.00 88.38 459 GLN A O 1
ATOM 3691 N N . GLU A 1 460 ? -41.044 -10.168 25.507 1.00 90.06 460 GLU A N 1
ATOM 3692 C CA . GLU A 1 460 ? -41.142 -10.709 26.868 1.00 90.06 460 GLU A CA 1
ATOM 3693 C C . GLU A 1 460 ? -40.504 -9.785 27.908 1.00 90.06 460 GLU A C 1
ATOM 3695 O O . GLU A 1 460 ? -41.095 -9.530 28.9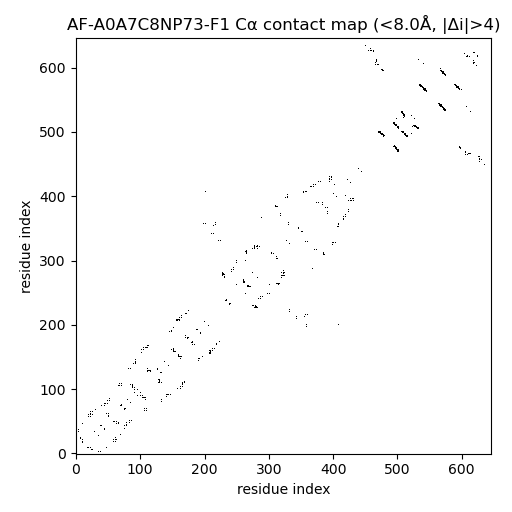58 1.00 90.06 460 GLU A O 1
ATOM 3700 N N . PHE A 1 461 ? -39.343 -9.211 27.596 1.00 92.00 461 PHE A N 1
ATOM 3701 C CA . PHE A 1 461 ? -38.663 -8.250 28.455 1.00 92.00 461 PHE A CA 1
ATOM 3702 C C . PHE A 1 461 ? -39.517 -6.999 28.684 1.00 92.00 461 PHE A C 1
ATOM 3704 O O . PHE A 1 461 ? -39.719 -6.584 29.827 1.00 92.00 461 PHE A O 1
ATOM 3711 N N . ILE A 1 462 ? -40.066 -6.419 27.611 1.00 92.25 462 ILE A N 1
ATOM 3712 C CA . ILE A 1 462 ? -40.959 -5.261 27.716 1.00 92.25 462 ILE A CA 1
ATOM 3713 C C . ILE A 1 462 ? -42.264 -5.644 28.416 1.00 92.25 462 ILE A C 1
ATOM 3715 O O . ILE A 1 462 ? -42.733 -4.885 29.260 1.00 92.25 462 ILE A O 1
ATOM 3719 N N . LYS A 1 463 ? -42.820 -6.834 28.157 1.00 92.31 463 LYS A N 1
ATOM 3720 C CA . LYS A 1 463 ? -43.978 -7.355 28.895 1.00 92.31 463 LYS A CA 1
ATOM 3721 C C . LYS A 1 463 ? -43.717 -7.375 30.402 1.00 92.31 463 LYS A C 1
ATOM 3723 O O . LYS A 1 463 ? -44.526 -6.849 31.162 1.00 92.31 463 LYS A O 1
ATOM 3728 N N . GLU A 1 464 ? -42.599 -7.940 30.846 1.00 92.38 464 GLU A N 1
ATOM 3729 C CA . GLU A 1 464 ? -42.251 -7.988 32.270 1.00 92.38 464 GLU A CA 1
ATOM 3730 C C . GLU A 1 464 ? -41.958 -6.597 32.844 1.00 92.38 464 GLU A C 1
ATOM 3732 O O . GLU A 1 464 ? -42.360 -6.310 33.970 1.00 92.38 464 GLU A O 1
ATOM 3737 N N . GLN A 1 465 ? -41.331 -5.700 32.078 1.00 93.38 465 GLN A N 1
ATOM 3738 C CA . GLN A 1 465 ? -41.135 -4.307 32.487 1.00 93.38 465 GLN A CA 1
ATOM 3739 C C . GLN A 1 465 ? -42.477 -3.591 32.709 1.00 93.38 465 GLN A C 1
ATOM 3741 O O . GLN A 1 465 ? -42.666 -2.969 33.752 1.00 93.38 465 GLN A O 1
ATOM 3746 N N . ARG A 1 466 ? -43.438 -3.744 31.792 1.00 91.69 466 ARG A N 1
ATOM 3747 C CA . ARG A 1 466 ? -44.786 -3.166 31.912 1.00 91.69 466 ARG A CA 1
ATOM 3748 C C . ARG A 1 466 ? -45.562 -3.761 33.088 1.00 91.69 466 ARG A C 1
ATOM 3750 O O . ARG A 1 466 ? -46.213 -3.031 33.830 1.00 91.69 466 ARG A O 1
ATOM 3757 N N . ILE A 1 467 ? -45.439 -5.070 33.324 1.00 91.38 467 ILE A N 1
ATOM 3758 C CA . ILE A 1 467 ? -46.019 -5.726 34.507 1.00 91.38 467 ILE A CA 1
ATOM 3759 C C . ILE A 1 467 ? -45.380 -5.196 35.802 1.00 91.38 467 ILE A C 1
ATOM 3761 O O . ILE A 1 467 ? -46.087 -5.016 36.792 1.00 91.38 467 ILE A O 1
ATOM 3765 N N . ARG A 1 468 ? -44.075 -4.893 35.817 1.00 91.94 468 ARG A N 1
ATOM 3766 C CA . ARG A 1 468 ? -43.422 -4.258 36.975 1.00 91.94 468 ARG A CA 1
ATOM 3767 C C . ARG A 1 468 ? -43.958 -2.855 37.252 1.00 91.94 468 ARG A C 1
ATOM 3769 O O . ARG A 1 468 ? -44.163 -2.552 38.423 1.00 91.94 468 ARG A O 1
ATOM 3776 N N . CYS A 1 469 ? -44.266 -2.055 36.228 1.00 91.75 469 CYS A N 1
ATOM 3777 C CA . CYS A 1 469 ? -44.949 -0.768 36.424 1.00 91.75 469 CYS A CA 1
ATOM 3778 C C . CYS A 1 469 ? -46.311 -0.961 37.115 1.00 91.75 469 CYS A C 1
ATOM 3780 O O . CYS A 1 469 ? -46.631 -0.258 38.070 1.00 91.75 469 CYS A O 1
ATOM 3782 N N . LEU A 1 470 ? -47.085 -1.978 36.711 1.00 91.56 470 LEU A N 1
ATOM 3783 C CA . LEU A 1 470 ? -48.352 -2.303 37.376 1.00 91.56 470 LEU A CA 1
ATOM 3784 C C . LEU A 1 470 ? -48.162 -2.753 38.834 1.00 91.56 470 LEU A C 1
ATOM 3786 O O . LEU A 1 470 ? -48.979 -2.408 39.685 1.00 91.56 470 LEU A O 1
ATOM 3790 N N . LEU A 1 471 ? -47.113 -3.528 39.130 1.00 89.50 471 LEU A N 1
ATOM 3791 C CA . LEU A 1 471 ? -46.782 -3.973 40.492 1.00 89.50 471 LEU A CA 1
ATOM 3792 C C . LEU A 1 471 ? -46.344 -2.813 41.396 1.00 89.50 471 LEU A C 1
ATOM 3794 O O . LEU A 1 471 ? -46.695 -2.806 42.576 1.00 89.50 471 LEU A O 1
ATOM 3798 N N . GLN A 1 472 ? -45.597 -1.850 40.847 1.00 89.19 472 GLN A N 1
ATOM 3799 C CA . GLN A 1 472 ? -45.207 -0.621 41.540 1.00 89.19 472 GLN A CA 1
ATOM 3800 C C . GLN A 1 472 ? -46.438 0.230 41.880 1.00 89.19 472 GLN A C 1
ATOM 3802 O O . GLN A 1 472 ? -46.546 0.751 42.987 1.00 89.19 472 GLN A O 1
ATOM 3807 N N . GLY A 1 473 ? -47.413 0.276 40.971 1.00 88.81 473 GLY A N 1
ATOM 3808 C CA . GLY A 1 473 ? -48.642 1.033 41.152 1.00 88.81 473 GLY A CA 1
ATOM 3809 C C . GLY A 1 473 ? -48.516 2.477 40.682 1.00 88.81 473 GLY A C 1
ATOM 3810 O O . GLY A 1 473 ? -47.432 2.978 40.386 1.00 88.81 473 GLY A O 1
ATOM 3811 N N . SER A 1 474 ? -49.650 3.153 40.533 1.00 89.94 474 SER A N 1
ATOM 3812 C CA . SER A 1 474 ? -49.684 4.537 40.062 1.00 89.94 474 SER A CA 1
ATOM 3813 C C . SER A 1 474 ? -50.887 5.288 40.607 1.00 89.94 474 SER A C 1
ATOM 3815 O O . SER A 1 474 ? -51.927 4.704 40.927 1.00 89.94 474 SER A O 1
ATOM 3817 N N . TRP A 1 475 ? -50.719 6.605 40.688 1.00 87.44 475 TRP A N 1
ATOM 3818 C CA . TRP A 1 475 ? -51.762 7.544 41.062 1.00 87.44 475 TRP A CA 1
ATOM 3819 C C . TRP A 1 475 ? -52.544 8.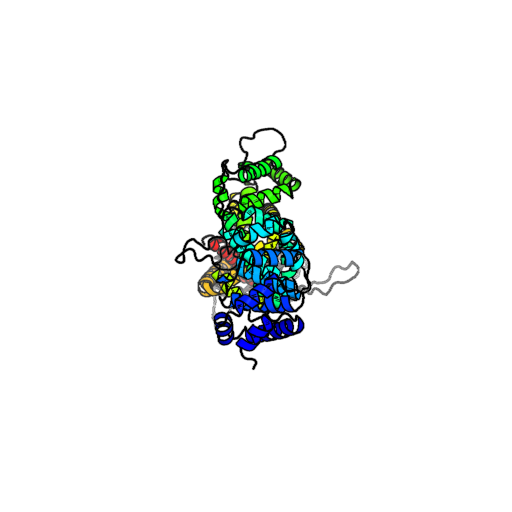011 39.833 1.00 87.44 475 TRP A C 1
ATOM 3821 O O . TRP A 1 475 ? -51.973 8.368 38.802 1.00 87.44 475 TRP A O 1
ATOM 3831 N N . PHE A 1 476 ? -53.861 8.042 39.976 1.00 86.56 476 PHE A N 1
ATOM 3832 C CA . PHE A 1 476 ? -54.831 8.471 38.982 1.00 86.56 476 PHE A CA 1
ATOM 3833 C C . PHE A 1 476 ? -55.711 9.556 39.584 1.00 86.56 476 PHE A C 1
ATOM 3835 O O . PHE A 1 476 ? -56.089 9.486 40.754 1.00 86.56 476 PHE A O 1
ATOM 3842 N N . THR A 1 477 ? -56.085 10.547 38.786 1.00 80.06 477 THR A N 1
ATOM 3843 C CA . THR A 1 477 ? -57.100 11.510 39.212 1.00 80.06 477 THR A CA 1
ATOM 3844 C C . THR A 1 477 ? -58.483 10.863 39.094 1.00 80.06 477 THR A C 1
ATOM 3846 O O . THR A 1 477 ? -58.725 10.064 38.188 1.00 80.06 477 THR A O 1
ATOM 3849 N N . THR A 1 478 ? -59.400 11.140 40.024 1.00 68.69 478 THR A N 1
ATOM 3850 C CA . THR A 1 478 ? -60.784 10.661 39.903 1.00 68.69 478 THR A CA 1
ATOM 3851 C C . THR A 1 478 ? -61.783 11.803 40.016 1.00 68.69 478 THR A C 1
ATOM 3853 O O . THR A 1 478 ? -61.787 12.557 40.982 1.00 68.69 478 THR A O 1
ATOM 3856 N N . ASP A 1 479 ? -62.720 11.846 39.071 1.00 58.88 479 ASP A N 1
ATOM 3857 C CA . ASP A 1 479 ? -63.890 12.721 39.118 1.00 58.88 479 ASP A CA 1
ATOM 3858 C C . ASP A 1 479 ? -65.051 11.954 39.769 1.00 58.88 479 ASP A C 1
ATOM 3860 O O . ASP A 1 479 ? -66.009 11.560 39.102 1.00 58.88 479 ASP A O 1
ATOM 3864 N N . ARG A 1 480 ? -64.974 11.636 41.070 1.00 50.34 480 ARG A N 1
ATOM 3865 C CA . ARG A 1 480 ? -66.150 11.052 41.744 1.00 50.34 480 ARG A CA 1
ATOM 3866 C C . ARG A 1 480 ? -67.202 12.140 41.952 1.00 50.34 480 ARG A C 1
ATOM 3868 O O . ARG A 1 480 ? -67.177 12.860 42.942 1.00 50.34 480 ARG A O 1
ATOM 3875 N N . THR A 1 481 ? -68.163 12.206 41.036 1.00 44.34 481 THR A N 1
ATOM 3876 C CA . THR A 1 481 ? -69.503 12.748 41.292 1.00 44.34 481 THR A CA 1
ATOM 3877 C C . THR A 1 481 ? -70.432 11.576 41.593 1.00 44.34 481 THR A C 1
ATOM 3879 O O . THR A 1 481 ? -71.169 11.103 40.734 1.00 44.34 481 THR A O 1
ATOM 3882 N N . ASP A 1 482 ? -70.363 11.034 42.810 1.00 37.41 482 ASP A N 1
ATOM 3883 C CA . ASP A 1 482 ? -71.363 10.046 43.217 1.00 37.41 482 ASP A CA 1
ATOM 3884 C C . ASP A 1 482 ? -72.732 10.724 43.317 1.00 37.41 482 ASP A C 1
ATOM 3886 O O . ASP A 1 482 ? -72.885 11.759 43.970 1.00 37.41 482 ASP A O 1
ATOM 3890 N N . GLY A 1 483 ? -73.727 10.129 42.662 1.00 38.97 483 GLY A N 1
ATOM 3891 C CA . GLY A 1 483 ? -75.119 10.570 42.623 1.00 38.97 483 GLY A CA 1
ATOM 3892 C C . GLY A 1 483 ? -75.852 10.411 43.955 1.00 38.97 483 GLY A C 1
ATOM 3893 O O . GLY A 1 483 ? -76.866 9.724 44.020 1.00 38.97 483 GLY A O 1
ATOM 3894 N N . SER A 1 484 ? -75.381 11.080 45.006 1.00 33.88 484 SER A N 1
ATOM 3895 C CA . SER A 1 484 ? -76.169 11.358 46.203 1.00 33.88 484 SER A CA 1
ATOM 3896 C C . SER A 1 484 ? -76.605 12.817 46.156 1.00 33.88 484 SER A C 1
ATOM 3898 O O . SER A 1 484 ? -75.834 13.738 46.430 1.00 33.88 484 SER A O 1
ATOM 3900 N N . GLN A 1 485 ? -77.860 13.039 45.765 1.00 38.66 485 GLN A N 1
ATOM 3901 C CA . GLN A 1 485 ? -78.545 14.297 46.026 1.00 38.66 485 GLN A CA 1
ATOM 3902 C C . GLN A 1 485 ? -78.649 14.475 47.542 1.00 38.66 485 GLN A C 1
ATOM 3904 O O . GLN A 1 485 ? -79.622 14.051 48.152 1.00 38.66 485 GLN A O 1
ATOM 3909 N N . ASN A 1 486 ? -77.648 15.104 48.153 1.00 33.50 486 ASN A N 1
ATOM 3910 C CA . ASN A 1 486 ? -77.852 15.888 49.359 1.00 33.50 486 ASN A CA 1
ATOM 3911 C C . ASN A 1 486 ? -76.824 17.015 49.437 1.00 33.50 486 ASN A C 1
ATOM 3913 O O . ASN A 1 486 ? -75.612 16.816 49.438 1.00 33.50 486 ASN A O 1
ATOM 3917 N N . LYS A 1 487 ? -77.360 18.235 49.438 1.00 41.94 487 LYS A N 1
ATOM 3918 C CA . LYS A 1 487 ? -76.626 19.494 49.450 1.00 41.94 487 LYS A CA 1
ATOM 3919 C C . LYS A 1 487 ? -75.937 19.692 50.801 1.00 41.94 487 LYS A C 1
ATOM 3921 O O . LYS A 1 487 ? -76.598 20.015 51.780 1.00 41.94 487 LYS A O 1
ATOM 3926 N N . SER A 1 488 ? -74.613 19.672 50.798 1.00 34.44 488 SER A N 1
ATOM 3927 C CA . SER A 1 488 ? -73.802 20.528 51.666 1.00 34.44 488 SER A CA 1
ATOM 3928 C C . SER A 1 488 ? -72.520 20.879 50.920 1.00 34.44 488 SER A C 1
ATOM 3930 O O . SER A 1 488 ? -71.659 20.033 50.698 1.00 34.44 488 SER A O 1
ATOM 3932 N N . LYS A 1 489 ? -72.444 22.134 50.466 1.00 40.25 489 LYS A N 1
ATOM 3933 C CA . LYS A 1 489 ? -71.233 22.749 49.925 1.00 40.25 489 LYS A CA 1
ATOM 3934 C C . LYS A 1 489 ? -70.229 22.873 51.068 1.00 40.25 489 LYS A C 1
ATOM 3936 O O . LYS A 1 489 ? -70.318 23.841 51.803 1.00 40.25 489 LYS A O 1
ATOM 3941 N N . ASP A 1 490 ? -69.351 21.892 51.230 1.00 38.38 490 ASP A N 1
ATOM 3942 C CA . ASP A 1 490 ? -68.015 22.075 51.802 1.00 38.38 490 ASP A CA 1
ATOM 3943 C C . ASP A 1 490 ? -67.181 20.801 51.599 1.00 38.38 490 ASP A C 1
ATOM 3945 O O . ASP A 1 490 ? -67.627 19.699 51.910 1.00 38.38 490 ASP A O 1
ATOM 3949 N N . LYS A 1 491 ? -65.962 20.989 51.071 1.00 40.12 491 LYS A N 1
ATOM 3950 C CA . LYS A 1 491 ? -64.918 19.994 50.733 1.00 40.12 491 LYS A CA 1
ATOM 3951 C C . LYS A 1 491 ? -65.166 19.094 49.509 1.00 40.12 491 LYS A C 1
ATOM 3953 O O . LYS A 1 491 ? -65.381 17.893 49.627 1.00 40.12 491 LYS A O 1
ATOM 3958 N N . LEU A 1 492 ? -64.948 19.649 48.312 1.00 41.94 492 LEU A N 1
ATOM 3959 C CA . LEU A 1 492 ? -64.416 18.873 47.179 1.00 41.94 492 LEU A CA 1
ATOM 3960 C C . LEU A 1 492 ? -62.933 18.578 47.465 1.00 41.94 492 LEU A C 1
ATOM 3962 O O . LEU A 1 492 ? -62.047 19.294 47.007 1.00 41.94 492 LEU A O 1
ATOM 3966 N N . ALA A 1 493 ? -62.662 17.576 48.302 1.00 44.97 493 ALA A N 1
ATOM 3967 C CA . ALA A 1 493 ? -61.323 17.009 48.393 1.00 44.97 493 ALA A CA 1
ATOM 3968 C C . ALA A 1 493 ? -61.032 16.322 47.054 1.00 44.97 493 ALA A C 1
ATOM 3970 O O . ALA A 1 493 ? -61.812 15.474 46.624 1.00 44.97 493 ALA A O 1
ATOM 3971 N N . TYR A 1 494 ? -59.952 16.709 46.374 1.00 52.22 494 TYR A N 1
ATOM 3972 C CA . TYR A 1 494 ? -59.446 15.966 45.225 1.00 52.22 494 TYR A CA 1
ATOM 3973 C C . TYR A 1 494 ? -59.132 14.546 45.703 1.00 52.22 494 TYR A C 1
ATOM 3975 O O . TYR A 1 494 ? -58.175 14.325 46.446 1.00 52.22 494 TYR A O 1
ATOM 3983 N N . ILE A 1 495 ? -60.000 13.600 45.349 1.00 66.00 495 ILE A N 1
ATOM 3984 C CA . ILE A 1 495 ? -59.778 12.192 45.638 1.00 66.00 495 ILE A CA 1
ATOM 3985 C C . ILE A 1 495 ? -58.806 11.702 44.563 1.00 66.00 495 ILE A C 1
ATOM 3987 O O . ILE A 1 495 ? -59.100 11.753 43.370 1.00 66.00 495 ILE A O 1
ATOM 3991 N N . SER A 1 496 ? -57.631 11.257 44.982 1.00 79.31 496 SER A N 1
ATOM 3992 C CA . SER A 1 496 ? -56.663 10.558 44.145 1.00 79.31 496 SER A CA 1
ATOM 3993 C C . SER A 1 496 ? -56.894 9.057 44.292 1.00 79.31 496 SER A C 1
ATOM 3995 O O . SER A 1 496 ? -57.077 8.533 45.391 1.00 79.31 496 SER A O 1
ATOM 3997 N N . LEU A 1 497 ? -56.916 8.346 43.174 1.00 85.44 497 LEU A N 1
ATOM 3998 C CA . LEU A 1 497 ? -57.040 6.896 43.119 1.00 85.44 497 LEU A CA 1
ATOM 3999 C C . LEU A 1 497 ? -55.642 6.296 42.997 1.00 85.44 497 LEU A C 1
ATOM 4001 O O . LEU A 1 497 ? -54.944 6.574 42.028 1.00 85.44 497 LEU A O 1
ATOM 4005 N N . PHE A 1 498 ? -55.241 5.445 43.935 1.00 87.06 498 PHE A N 1
ATOM 4006 C CA . PHE A 1 498 ? -54.043 4.625 43.769 1.00 87.06 498 PHE A CA 1
ATOM 4007 C C . PHE A 1 498 ? -54.456 3.218 43.368 1.00 87.06 498 PHE A C 1
ATOM 4009 O O . PHE A 1 498 ? -55.307 2.614 44.027 1.00 87.06 498 PHE A O 1
ATOM 4016 N N . ALA A 1 499 ? -53.859 2.690 42.304 1.00 88.50 499 ALA A N 1
ATOM 4017 C CA . ALA A 1 499 ? -54.061 1.309 41.890 1.00 88.50 499 ALA A CA 1
ATOM 4018 C C . ALA A 1 499 ? -52.718 0.609 41.696 1.00 88.50 499 ALA A C 1
ATOM 4020 O O . ALA A 1 499 ? -51.749 1.222 41.249 1.00 88.50 499 ALA A O 1
ATOM 4021 N N . ARG A 1 500 ? -52.672 -0.692 41.998 1.00 91.50 500 ARG A N 1
ATOM 4022 C CA . ARG A 1 500 ? -51.510 -1.555 41.761 1.00 91.50 500 ARG A CA 1
ATOM 4023 C C . ARG A 1 500 ? -51.908 -3.018 41.607 1.00 91.50 500 ARG A C 1
ATOM 4025 O O . ARG A 1 500 ? -52.922 -3.467 42.140 1.00 91.50 500 ARG A O 1
ATOM 4032 N N . LEU A 1 501 ? -51.079 -3.785 40.919 1.00 91.31 501 LEU A N 1
ATOM 4033 C CA . LEU A 1 501 ? -51.227 -5.227 40.771 1.00 91.31 501 LEU A CA 1
ATOM 4034 C C . LEU A 1 501 ? -50.728 -5.954 42.028 1.00 91.31 501 LEU A C 1
ATOM 4036 O O . LEU A 1 501 ? -49.731 -5.569 42.639 1.00 91.31 501 LEU A O 1
ATOM 4040 N N . SER A 1 502 ? -51.410 -7.027 42.419 1.00 89.19 502 SER A N 1
ATOM 4041 C CA . SER A 1 502 ? -50.954 -7.924 43.477 1.00 89.19 502 SER A CA 1
ATOM 4042 C C . SER A 1 502 ? -49.676 -8.663 43.069 1.00 89.19 502 SER A C 1
ATOM 4044 O O . SER A 1 502 ? -49.440 -8.928 41.891 1.00 89.19 502 SER A O 1
ATOM 4046 N N . THR A 1 503 ? -48.846 -9.048 44.040 1.00 85.88 503 THR A N 1
ATOM 4047 C CA . THR A 1 503 ? -47.567 -9.739 43.781 1.00 85.88 503 THR A CA 1
ATOM 4048 C C . THR A 1 503 ? -47.742 -11.077 43.059 1.00 85.88 503 THR A C 1
ATOM 4050 O O . THR A 1 503 ? -46.889 -11.469 42.267 1.00 85.88 503 THR A O 1
ATOM 4053 N N . ASP A 1 504 ? -48.874 -11.749 43.275 1.00 85.75 504 ASP A N 1
ATOM 4054 C CA . ASP A 1 504 ? -49.272 -12.979 42.583 1.00 85.75 504 ASP A CA 1
ATOM 4055 C C . ASP A 1 504 ? -49.935 -12.735 41.212 1.00 85.75 504 ASP A C 1
ATOM 4057 O O . ASP A 1 504 ? -50.344 -13.688 40.553 1.00 85.75 504 ASP A O 1
ATOM 4061 N N . ARG A 1 505 ? -50.043 -11.471 40.773 1.00 89.12 505 ARG A N 1
ATOM 4062 C CA . ARG A 1 505 ? -50.646 -11.021 39.503 1.00 89.12 505 ARG A CA 1
ATOM 4063 C C . ARG A 1 505 ? -52.120 -11.405 39.325 1.00 89.12 505 ARG A C 1
ATOM 4065 O O . ARG A 1 505 ? -52.641 -11.341 38.214 1.00 89.12 505 ARG A O 1
ATOM 4072 N N . ARG A 1 506 ? -52.806 -11.810 40.401 1.00 86.31 506 ARG A N 1
ATOM 4073 C CA . ARG A 1 506 ? -54.201 -12.281 40.352 1.00 86.31 506 ARG A CA 1
ATOM 4074 C C . ARG A 1 506 ? -55.229 -11.190 40.606 1.00 86.31 506 ARG A C 1
ATOM 4076 O O . ARG A 1 506 ? -56.370 -11.351 40.181 1.00 86.31 506 ARG A O 1
ATOM 4083 N N . TYR A 1 507 ? -54.853 -10.099 41.267 1.00 87.69 507 TYR A N 1
ATOM 4084 C CA . TYR A 1 507 ? -55.774 -9.042 41.670 1.00 87.69 507 TYR A CA 1
ATOM 4085 C C . TYR A 1 507 ? -55.225 -7.662 41.325 1.00 87.69 507 TYR A C 1
ATOM 4087 O O . TYR A 1 507 ? -54.078 -7.345 41.626 1.00 87.69 507 TYR A O 1
ATOM 4095 N N . LEU A 1 508 ? -56.068 -6.817 40.742 1.00 88.94 508 LEU A N 1
ATOM 4096 C CA . LEU A 1 508 ? -55.833 -5.385 40.671 1.00 88.94 508 LEU A CA 1
ATOM 4097 C C . LEU A 1 508 ? -56.422 -4.742 41.930 1.00 88.94 508 LEU A C 1
ATOM 4099 O O . LEU A 1 508 ? -57.639 -4.732 42.122 1.00 88.94 508 LEU A O 1
ATOM 4103 N N . CYS A 1 509 ? -55.550 -4.253 42.803 1.00 88.56 509 CYS A N 1
ATOM 4104 C CA . CYS A 1 509 ? -55.912 -3.644 44.075 1.00 88.56 509 CYS A CA 1
ATOM 4105 C C . CYS A 1 509 ? -55.947 -2.122 43.927 1.00 88.56 509 CYS A C 1
ATOM 4107 O O . CYS A 1 509 ? -55.025 -1.545 43.351 1.00 88.56 509 CYS A O 1
ATOM 4109 N N . TYR A 1 510 ? -56.972 -1.462 44.459 1.00 87.88 510 TYR A N 1
ATOM 4110 C CA . TYR A 1 510 ? -57.068 -0.005 44.417 1.00 87.88 510 TYR A CA 1
ATOM 4111 C C . TYR A 1 510 ? -57.716 0.592 45.669 1.00 87.88 510 TYR A C 1
ATOM 4113 O O . TYR A 1 510 ? -58.445 -0.078 46.405 1.00 87.88 510 TYR A O 1
ATOM 4121 N N . GLY A 1 511 ? -57.436 1.871 45.901 1.00 84.88 511 GLY A N 1
ATOM 4122 C CA . GLY A 1 511 ? -57.952 2.647 47.022 1.00 84.88 511 GLY A CA 1
ATOM 4123 C C . GLY A 1 511 ? -58.082 4.125 46.666 1.00 84.88 511 GLY A C 1
ATOM 4124 O O . GLY A 1 511 ? -57.388 4.631 45.784 1.00 84.88 511 GLY A O 1
ATOM 4125 N N . TYR A 1 512 ? -58.995 4.805 47.350 1.00 83.06 512 TYR A N 1
ATOM 4126 C CA . TYR A 1 512 ? -59.242 6.234 47.189 1.00 83.06 512 TYR A CA 1
ATOM 4127 C C . TYR A 1 512 ? -58.629 6.983 48.368 1.00 83.06 512 TYR A C 1
ATOM 4129 O O . TYR A 1 512 ? -58.915 6.655 49.519 1.00 83.06 512 TYR A O 1
ATOM 4137 N N . TYR A 1 513 ? -57.814 7.990 48.081 1.00 79.69 513 TYR A N 1
ATOM 4138 C CA . TYR A 1 513 ? -57.085 8.770 49.076 1.00 79.69 513 TYR A CA 1
ATOM 4139 C C . TYR A 1 513 ? -57.266 10.264 48.807 1.00 79.69 513 TYR A C 1
ATOM 4141 O O . TYR A 1 513 ? -57.543 10.671 47.682 1.00 79.69 513 TYR A O 1
ATOM 4149 N N . ASN A 1 514 ? -57.108 11.094 49.834 1.00 73.12 514 ASN A N 1
ATOM 4150 C CA . ASN A 1 514 ? -57.064 12.544 49.648 1.00 73.12 514 ASN A CA 1
ATOM 4151 C C . ASN A 1 514 ? -55.673 12.951 49.140 1.00 73.12 514 ASN A C 1
ATOM 4153 O O . ASN A 1 514 ? -54.683 12.330 49.523 1.00 73.12 514 ASN A O 1
ATOM 4157 N N . ALA A 1 515 ? -55.611 13.976 48.289 1.00 57.25 515 ALA A N 1
ATOM 4158 C CA . ALA A 1 515 ? -54.435 14.353 47.497 1.00 57.25 515 ALA A CA 1
ATOM 4159 C C . ALA A 1 515 ? -53.119 14.685 48.253 1.00 57.25 515 ALA A C 1
ATOM 4161 O O . ALA A 1 515 ? -52.104 14.843 47.587 1.00 57.25 515 ALA A O 1
ATOM 4162 N N . ASP A 1 516 ? -53.098 14.727 49.592 1.00 54.72 516 ASP A N 1
ATOM 4163 C CA . ASP A 1 516 ? -51.946 15.157 50.417 1.00 54.72 516 ASP A CA 1
ATOM 4164 C C . ASP A 1 516 ? -51.126 14.002 51.045 1.00 54.72 516 ASP A C 1
ATOM 4166 O O . ASP A 1 516 ? -50.469 14.179 52.072 1.00 54.72 516 ASP A O 1
ATOM 4170 N N . MET A 1 517 ? -51.163 12.790 50.484 1.00 57.91 517 MET A N 1
ATOM 4171 C CA . MET A 1 517 ? -50.377 11.664 51.015 1.00 57.91 517 MET A CA 1
ATOM 4172 C C . MET A 1 517 ? -49.020 11.536 50.302 1.00 57.91 517 MET A C 1
ATOM 4174 O O . MET A 1 517 ? -48.947 10.963 49.221 1.00 57.91 517 MET A O 1
ATOM 4178 N N . ASP A 1 518 ? -47.936 11.973 50.954 1.00 56.88 518 ASP A N 1
ATOM 4179 C CA . ASP A 1 518 ? -46.537 11.750 50.514 1.00 56.88 518 ASP A CA 1
ATOM 4180 C C . ASP A 1 518 ? -46.064 10.283 50.666 1.00 56.88 518 ASP A C 1
ATOM 4182 O O . ASP A 1 518 ? -44.918 9.948 50.363 1.00 56.88 518 ASP A O 1
ATOM 4186 N N . ILE A 1 519 ? -46.923 9.384 51.162 1.00 66.12 519 ILE A N 1
ATOM 4187 C CA . ILE A 1 519 ? -46.586 7.986 51.464 1.00 66.12 519 ILE A CA 1
ATOM 4188 C C . ILE A 1 519 ? -47.413 7.053 50.574 1.00 66.12 519 ILE A C 1
ATOM 4190 O O . ILE A 1 519 ? -48.643 7.052 50.637 1.00 66.12 519 ILE A O 1
ATOM 4194 N N . GLU A 1 520 ? -46.734 6.219 49.779 1.00 73.06 520 GLU A N 1
ATOM 4195 C CA . GLU A 1 520 ? -47.372 5.186 48.956 1.00 73.06 520 GLU A CA 1
ATOM 4196 C C . GLU A 1 520 ? -48.101 4.137 49.829 1.00 73.06 520 GLU A C 1
ATOM 4198 O O . GLU A 1 520 ? -47.479 3.530 50.711 1.00 73.06 520 GLU A O 1
ATOM 4203 N N . PRO A 1 521 ? -49.403 3.874 49.591 1.00 77.50 521 PRO A N 1
ATOM 4204 C CA . PRO A 1 521 ? -50.175 2.905 50.371 1.00 77.50 521 PRO A CA 1
ATOM 4205 C C . PRO A 1 521 ? -49.627 1.478 50.252 1.00 77.50 521 PRO A C 1
ATOM 4207 O O . PRO A 1 521 ? -49.263 1.027 49.157 1.00 77.50 521 PRO A O 1
ATOM 4210 N N . ARG A 1 522 ? -49.612 0.713 51.355 1.00 75.06 522 ARG A N 1
ATOM 4211 C CA . ARG A 1 522 ? -49.203 -0.705 51.338 1.00 75.06 522 ARG A CA 1
ATOM 4212 C C . ARG A 1 522 ? -50.317 -1.578 50.746 1.00 75.06 522 ARG A C 1
ATOM 4214 O O . ARG A 1 522 ? -51.456 -1.152 50.600 1.00 75.06 522 ARG A O 1
ATOM 4221 N N . MET A 1 523 ? -50.009 -2.835 50.390 1.00 69.19 523 MET A N 1
ATOM 4222 C CA . MET A 1 523 ? -50.989 -3.727 49.721 1.00 69.19 523 MET A CA 1
ATOM 4223 C C . MET A 1 523 ? -52.208 -4.000 50.588 1.00 69.19 523 MET A C 1
ATOM 4225 O O . MET A 1 523 ? -53.298 -4.232 50.074 1.00 69.19 523 MET A O 1
ATOM 4229 N N . GLU A 1 524 ? -51.968 -4.032 51.892 1.00 72.31 524 GLU A N 1
ATOM 4230 C CA . GLU A 1 524 ? -52.940 -4.326 52.934 1.00 72.31 524 GLU A CA 1
ATOM 4231 C C . GLU A 1 524 ? -53.944 -3.176 53.099 1.00 72.31 524 GLU A C 1
ATOM 4233 O O . GLU A 1 524 ? -55.093 -3.428 53.448 1.00 72.31 524 GLU A O 1
ATOM 4238 N N . ASP A 1 525 ? -53.548 -1.950 52.732 1.00 75.31 525 ASP A N 1
ATOM 4239 C CA . ASP A 1 525 ? -54.363 -0.735 52.836 1.00 75.31 525 ASP A CA 1
ATOM 4240 C C . ASP A 1 525 ? -55.314 -0.549 51.636 1.00 75.31 525 ASP A C 1
ATOM 4242 O O . ASP A 1 525 ? -56.163 0.346 51.636 1.00 75.31 525 ASP A O 1
ATOM 4246 N N . LEU A 1 526 ? -55.181 -1.376 50.590 1.00 79.94 526 LEU A N 1
ATOM 4247 C CA . LEU A 1 526 ? -56.000 -1.303 49.378 1.00 79.94 526 LEU A CA 1
ATOM 4248 C C . LEU A 1 526 ? -57.271 -2.142 49.537 1.00 79.94 526 LEU A C 1
ATOM 4250 O O . LEU A 1 526 ? -57.273 -3.366 49.374 1.00 79.94 526 LEU A O 1
ATOM 4254 N N . VAL A 1 527 ? -58.362 -1.443 49.851 1.00 74.31 527 VAL A N 1
ATOM 4255 C CA . VAL A 1 527 ? -59.664 -2.019 50.220 1.00 74.31 527 VAL A CA 1
ATOM 4256 C C . VAL A 1 527 ? -60.343 -2.738 49.051 1.00 74.31 527 VAL A C 1
ATOM 4258 O O . VAL A 1 527 ? -61.000 -3.761 49.252 1.00 74.31 527 VAL A O 1
ATOM 4261 N N . HIS A 1 528 ? -60.190 -2.240 47.823 1.00 83.12 528 HIS A N 1
ATOM 4262 C CA . HIS A 1 528 ? -60.863 -2.808 46.659 1.00 83.12 528 HIS A CA 1
ATOM 4263 C C . HIS A 1 528 ? -59.935 -3.729 45.868 1.00 83.12 528 HIS A C 1
ATOM 4265 O O . HIS A 1 528 ? -58.781 -3.392 45.610 1.00 83.12 528 HIS A O 1
ATOM 4271 N N . LYS A 1 529 ? -60.451 -4.893 45.455 1.00 85.75 529 LYS A N 1
ATOM 4272 C CA . LYS A 1 529 ? -59.709 -5.903 44.690 1.00 85.75 529 LYS A CA 1
ATOM 4273 C C . LYS A 1 529 ? -60.549 -6.402 43.522 1.00 85.75 529 LYS A C 1
ATOM 4275 O O . LYS A 1 529 ? -61.642 -6.923 43.721 1.00 85.75 529 LYS A O 1
ATOM 4280 N N . ILE A 1 530 ? -60.012 -6.281 42.315 1.00 85.19 530 ILE A N 1
ATOM 4281 C CA . ILE A 1 530 ? -60.605 -6.801 41.082 1.00 85.19 530 ILE A CA 1
ATOM 4282 C C . ILE A 1 530 ? -59.803 -8.036 40.668 1.00 85.19 530 ILE A C 1
ATOM 4284 O O . ILE A 1 530 ? -58.611 -7.901 40.387 1.00 85.19 530 ILE A O 1
ATOM 4288 N N . PRO A 1 531 ? -60.398 -9.239 40.604 1.00 85.81 531 PRO A N 1
ATOM 4289 C CA . PRO A 1 531 ? -59.720 -10.397 40.032 1.00 85.81 531 PRO A CA 1
ATOM 4290 C C . PRO A 1 531 ? -59.344 -10.120 38.573 1.00 85.81 531 PRO A C 1
ATOM 4292 O O . PRO A 1 531 ? -60.209 -9.782 37.768 1.00 85.81 531 PRO A O 1
ATOM 4295 N N . VAL A 1 532 ? -58.077 -10.296 38.200 1.00 85.19 532 VAL A N 1
ATOM 4296 C CA . VAL A 1 532 ? -57.602 -10.070 36.820 1.00 85.19 532 VAL A CA 1
ATOM 4297 C C . VAL A 1 532 ? -58.327 -10.994 35.833 1.00 85.19 532 VAL A C 1
ATOM 4299 O O . VAL A 1 532 ? -58.633 -10.582 34.721 1.00 85.19 532 VAL A O 1
ATOM 4302 N N . SER A 1 533 ? -58.718 -12.198 36.264 1.00 84.00 533 SER A N 1
ATOM 4303 C CA . SER A 1 533 ? -59.546 -13.128 35.480 1.00 84.00 533 SER A CA 1
ATOM 4304 C C . SER A 1 533 ? -60.943 -12.597 35.136 1.00 84.00 533 SER A C 1
ATOM 4306 O O . SER A 1 533 ? -61.566 -13.104 34.207 1.00 84.00 533 SER A O 1
ATOM 4308 N N . SER A 1 534 ? -61.447 -11.598 35.868 1.00 83.81 534 SER A N 1
ATOM 4309 C CA . SER A 1 534 ? -62.748 -10.976 35.595 1.00 83.81 534 SER A CA 1
ATOM 4310 C C . SER A 1 534 ? -62.673 -9.863 34.545 1.00 83.81 534 SER A C 1
ATOM 4312 O O . SER A 1 534 ? -63.710 -9.479 34.004 1.00 83.81 534 SER A O 1
ATOM 4314 N N . VAL A 1 535 ? -61.469 -9.365 34.233 1.00 85.25 535 VAL A N 1
ATOM 4315 C CA . VAL A 1 535 ? -61.235 -8.294 33.256 1.00 85.25 535 VAL A CA 1
ATOM 4316 C C . VAL A 1 535 ? -61.350 -8.855 31.839 1.00 85.25 535 VAL A C 1
ATOM 4318 O O . VAL A 1 535 ? -60.646 -9.793 31.473 1.00 85.25 535 VAL A O 1
ATOM 4321 N N . SER A 1 536 ? -62.226 -8.274 31.020 1.00 83.69 536 SER A N 1
ATOM 4322 C CA . SER A 1 536 ? -62.527 -8.759 29.666 1.00 83.69 536 SER A CA 1
ATOM 4323 C C . SER A 1 536 ? -61.988 -7.850 28.558 1.00 83.69 536 SER A C 1
ATOM 4325 O O . SER A 1 536 ? -61.505 -8.335 27.523 1.00 83.69 536 SER A O 1
ATOM 4327 N N . SER A 1 537 ? -61.984 -6.534 28.778 1.00 84.94 537 SER A N 1
ATOM 4328 C CA . SER A 1 537 ? -61.442 -5.548 27.843 1.00 84.94 537 SER A CA 1
ATOM 4329 C C . SER A 1 537 ? -60.962 -4.284 28.568 1.00 84.94 537 SER A C 1
ATOM 4331 O O . SER A 1 537 ? -61.388 -3.980 29.681 1.00 84.94 537 SER A O 1
ATOM 4333 N N . VAL A 1 538 ? -60.035 -3.552 27.948 1.00 86.94 538 VAL A N 1
ATOM 4334 C CA . VAL A 1 538 ? -59.579 -2.237 28.417 1.00 86.94 538 VAL A CA 1
ATOM 4335 C C . VAL A 1 538 ? -59.694 -1.283 27.241 1.00 86.94 538 VAL A C 1
ATOM 4337 O O . VAL A 1 538 ? -59.150 -1.555 26.171 1.00 86.94 538 VAL A O 1
ATOM 4340 N N . VAL A 1 539 ? -60.427 -0.190 27.427 1.00 85.94 539 VAL A N 1
ATOM 4341 C CA . VAL A 1 539 ? -60.663 0.819 26.390 1.00 85.94 539 VAL A CA 1
ATOM 4342 C C . VAL A 1 539 ? -59.965 2.108 26.787 1.00 85.94 539 VAL A C 1
ATOM 4344 O O . VAL A 1 539 ? -60.139 2.592 27.904 1.00 85.94 539 VAL A O 1
ATOM 4347 N N . SER A 1 540 ? -59.195 2.667 25.858 1.00 86.56 540 SER A N 1
ATOM 4348 C CA . SER A 1 540 ? -58.555 3.971 26.003 1.00 86.56 540 SER A CA 1
ATOM 4349 C C . SER A 1 540 ? -59.282 5.001 25.147 1.00 86.56 540 SER A C 1
ATOM 4351 O O . SER A 1 540 ? -59.440 4.797 23.946 1.00 86.56 540 SER A O 1
ATOM 4353 N N . ASN A 1 541 ? -59.712 6.100 25.763 1.00 85.00 541 ASN A N 1
ATOM 4354 C CA . ASN A 1 541 ? -60.345 7.230 25.090 1.00 85.00 541 ASN A CA 1
ATOM 4355 C C . ASN A 1 541 ? -59.550 8.507 25.368 1.00 85.00 541 ASN A C 1
ATOM 4357 O O . ASN A 1 541 ? -59.174 8.771 26.510 1.00 85.00 541 ASN A O 1
ATOM 4361 N N . VAL A 1 542 ? -59.334 9.325 24.340 1.00 78.00 542 VAL A N 1
ATOM 4362 C CA . VAL A 1 542 ? -58.682 10.634 24.473 1.00 78.00 542 VAL A CA 1
ATOM 4363 C C . VAL A 1 542 ? -59.763 11.698 24.644 1.00 78.00 542 VAL A C 1
ATOM 4365 O O . VAL A 1 542 ? -60.653 11.818 23.805 1.00 78.00 542 VAL A O 1
ATOM 4368 N N . MET A 1 543 ? -59.702 12.448 25.740 1.00 70.75 543 MET A N 1
ATOM 4369 C CA . MET A 1 543 ? -60.656 13.503 26.085 1.00 70.75 543 MET A CA 1
ATOM 4370 C C . MET A 1 543 ? -59.960 14.875 26.021 1.00 70.75 543 MET A C 1
ATOM 4372 O O . MET A 1 543 ? -58.792 14.990 26.404 1.00 70.75 543 MET A O 1
ATOM 4376 N N . PRO A 1 544 ? -60.636 15.941 25.564 1.00 56.84 544 PRO A N 1
ATOM 4377 C CA . PRO A 1 544 ? -60.132 17.302 25.719 1.00 56.84 544 PRO A CA 1
ATOM 4378 C C . PRO A 1 544 ? -60.178 17.714 27.202 1.00 56.84 544 PRO A C 1
ATOM 4380 O O . PRO A 1 544 ? -61.201 17.544 27.864 1.00 56.84 544 PRO A O 1
ATOM 4383 N N . SER A 1 545 ? -59.076 18.245 27.743 1.00 55.72 545 SER A N 1
ATOM 4384 C CA . SER A 1 545 ? -59.059 18.801 29.102 1.00 55.72 545 SER A CA 1
ATOM 4385 C C . SER A 1 545 ? -59.918 20.059 29.167 1.00 55.72 545 SER A C 1
ATOM 4387 O O . SER A 1 545 ? -59.661 21.027 28.454 1.00 55.72 545 SER A O 1
ATOM 4389 N N . VAL A 1 546 ? -60.906 20.069 30.060 1.00 49.78 546 VAL A N 1
ATOM 4390 C CA . VAL A 1 546 ? -61.603 21.290 30.469 1.00 49.78 546 VAL A CA 1
ATOM 4391 C C . VAL A 1 546 ? -60.948 21.754 31.768 1.00 49.78 546 VAL A C 1
ATOM 4393 O O . VAL A 1 546 ? -61.188 21.172 32.822 1.00 49.78 546 VAL A O 1
ATOM 4396 N N . ARG A 1 547 ? -60.068 22.757 31.706 1.00 44.03 547 ARG A N 1
ATOM 4397 C CA . ARG A 1 547 ? -59.633 23.489 32.905 1.00 44.03 547 ARG A CA 1
ATOM 4398 C C . ARG A 1 547 ? -60.558 24.689 33.090 1.00 44.03 547 ARG A C 1
ATOM 4400 O O . ARG A 1 547 ? -60.597 25.560 32.223 1.00 44.03 547 ARG A O 1
ATOM 4407 N N . ASP A 1 548 ? -61.280 24.738 34.208 1.00 37.22 548 ASP A N 1
ATOM 4408 C CA . ASP A 1 548 ? -61.976 25.949 34.645 1.00 37.22 548 ASP A CA 1
ATOM 4409 C C . ASP A 1 548 ? -60.934 27.027 34.962 1.00 37.22 548 ASP A C 1
ATOM 4411 O O . ASP A 1 548 ? -60.113 26.897 35.871 1.00 37.22 548 ASP A O 1
ATOM 4415 N N . ASN A 1 549 ? -60.947 28.093 34.168 1.00 36.88 549 ASN A N 1
ATOM 4416 C CA . ASN A 1 549 ? -60.019 29.206 34.280 1.00 36.88 549 ASN A CA 1
ATOM 4417 C C . ASN A 1 549 ? -60.463 30.114 35.442 1.00 36.88 549 ASN A C 1
ATOM 4419 O O . ASN A 1 549 ? -61.241 31.052 35.260 1.00 36.88 549 ASN A O 1
ATOM 4423 N N . ARG A 1 550 ? -59.996 29.818 36.657 1.00 38.94 550 ARG A N 1
ATOM 4424 C CA . ARG A 1 550 ? -60.014 30.742 37.799 1.00 38.94 550 ARG A CA 1
ATOM 4425 C C . ARG A 1 550 ? -58.615 30.829 38.389 1.00 38.94 550 ARG A C 1
ATOM 4427 O O . ARG A 1 550 ? -58.323 30.163 39.367 1.00 38.94 550 ARG A O 1
ATOM 4434 N N . ASP A 1 551 ? -57.754 31.576 37.707 1.00 32.56 551 ASP A N 1
ATOM 4435 C CA . ASP A 1 551 ? -56.937 32.622 38.326 1.00 32.56 551 ASP A CA 1
ATOM 4436 C C . ASP A 1 551 ? -56.133 33.347 37.241 1.00 32.56 551 ASP A C 1
ATOM 4438 O O . ASP A 1 551 ? -55.269 32.792 36.563 1.00 32.56 551 ASP A O 1
ATOM 4442 N N . SER A 1 552 ? -56.476 34.618 37.049 1.00 40.16 552 SER A N 1
ATOM 4443 C CA . SER A 1 552 ? -55.768 35.555 36.184 1.00 40.16 552 SER A CA 1
ATOM 4444 C C . SER A 1 552 ? -54.652 36.230 36.974 1.00 40.16 552 SER A C 1
ATOM 4446 O O . SER A 1 552 ? -54.941 36.828 38.005 1.00 40.16 552 SER A O 1
ATOM 4448 N N . SER A 1 553 ? -53.422 36.233 36.452 1.00 34.44 553 SER A N 1
ATOM 4449 C CA . SER A 1 553 ? -52.584 37.442 36.306 1.00 34.44 553 SER A CA 1
ATOM 4450 C C . SER A 1 553 ? -51.158 37.069 35.880 1.00 34.44 553 SER A C 1
ATOM 4452 O O . SER A 1 553 ? -50.342 36.697 36.716 1.00 34.44 553 SER A O 1
ATOM 4454 N N . ALA A 1 554 ? -50.855 37.182 34.583 1.00 34.25 554 ALA A N 1
ATOM 4455 C CA . ALA A 1 554 ? -49.581 37.702 34.069 1.00 34.25 554 ALA A CA 1
ATOM 4456 C C . ALA A 1 554 ? -49.621 37.789 32.532 1.00 34.25 554 ALA A C 1
ATOM 4458 O O . ALA A 1 554 ? -50.182 36.945 31.838 1.00 34.25 554 ALA A O 1
ATOM 4459 N N . THR A 1 555 ? -49.045 38.868 32.026 1.00 33.38 555 THR A N 1
ATOM 4460 C CA . THR A 1 555 ? -49.088 39.407 30.665 1.00 33.38 555 THR A CA 1
ATOM 4461 C C . THR A 1 555 ? -48.395 38.557 29.583 1.00 33.38 555 THR A C 1
ATOM 4463 O O . THR A 1 555 ? -47.271 38.099 29.738 1.00 33.38 555 THR A O 1
ATOM 4466 N N . VAL A 1 556 ? -49.111 38.440 28.462 1.00 36.31 556 VAL A N 1
ATOM 4467 C CA . VAL A 1 556 ? -48.828 37.952 27.094 1.00 36.31 556 VAL A CA 1
ATOM 4468 C C . VAL A 1 556 ? -47.365 38.011 26.597 1.00 36.31 556 VAL A C 1
ATOM 4470 O O . VAL A 1 556 ? -46.781 39.088 26.554 1.00 36.31 556 VAL A O 1
ATOM 4473 N N . THR A 1 557 ? -46.836 36.907 26.037 1.00 30.62 557 THR A N 1
ATOM 4474 C CA . THR A 1 557 ? -46.505 36.772 24.589 1.00 30.62 557 THR A CA 1
ATOM 4475 C C . THR A 1 557 ? -46.062 35.349 24.194 1.00 30.62 557 THR A C 1
ATOM 4477 O O . THR A 1 557 ? -45.232 34.727 24.844 1.00 30.62 557 THR A O 1
ATOM 4480 N N . THR A 1 558 ? -46.649 34.860 23.091 1.00 33.81 558 THR A N 1
ATOM 4481 C CA . THR A 1 558 ? -46.332 33.640 22.311 1.00 33.81 558 THR A CA 1
ATOM 4482 C C . THR A 1 558 ? -46.438 32.276 23.010 1.00 33.81 558 THR A C 1
ATOM 4484 O O . THR A 1 558 ? -45.438 31.684 23.397 1.00 33.81 558 THR A O 1
ATOM 4487 N N . ALA A 1 559 ? -47.645 31.703 23.045 1.00 27.55 559 ALA A N 1
ATOM 4488 C CA . ALA A 1 559 ? -47.826 30.255 23.156 1.00 27.55 559 ALA A CA 1
ATOM 4489 C C . ALA A 1 559 ? -49.035 29.804 22.320 1.00 27.55 559 ALA A C 1
ATOM 4491 O O . ALA A 1 559 ? -50.144 30.314 22.470 1.00 27.55 559 ALA A O 1
ATOM 4492 N N . THR A 1 560 ? -48.795 28.856 21.418 1.00 29.72 560 THR A N 1
ATOM 4493 C CA . THR A 1 560 ? -49.803 28.020 20.752 1.00 29.72 560 THR A CA 1
ATOM 4494 C C . THR A 1 560 ? -50.808 27.455 21.764 1.00 29.72 560 THR A C 1
ATOM 4496 O O . THR A 1 560 ? -50.389 27.105 22.871 1.00 29.72 560 THR A O 1
ATOM 4499 N N . PRO A 1 561 ? -52.103 27.303 21.423 1.00 32.41 561 PRO A N 1
ATOM 4500 C CA . PRO A 1 561 ? -53.072 26.721 22.340 1.00 32.41 561 PRO A CA 1
ATOM 4501 C C . PRO A 1 561 ? -52.738 25.237 22.529 1.00 32.41 561 PRO A C 1
ATOM 4503 O O . PRO A 1 561 ? -53.087 24.393 21.705 1.00 32.41 561 PRO A O 1
ATOM 4506 N N . PHE A 1 562 ? -52.028 24.904 23.607 1.00 34.78 562 PHE A N 1
ATOM 4507 C CA . PHE A 1 562 ? -51.926 23.529 24.075 1.00 34.78 562 PHE A CA 1
ATOM 4508 C C . PHE A 1 562 ? -53.302 23.124 24.607 1.00 34.78 562 PHE A C 1
ATOM 4510 O O . PHE A 1 562 ? -53.611 23.304 25.783 1.00 34.78 562 PHE A O 1
ATOM 4517 N N . ASN A 1 563 ? -54.139 22.562 23.736 1.00 38.94 563 ASN A N 1
ATOM 4518 C CA . ASN A 1 563 ? -55.230 21.702 24.170 1.00 38.94 563 ASN A CA 1
ATOM 4519 C C . ASN A 1 563 ? -54.586 20.486 24.847 1.00 38.94 563 ASN A C 1
ATOM 4521 O O . ASN A 1 563 ? -54.205 19.532 24.171 1.00 38.94 563 ASN A O 1
ATOM 4525 N N . SER A 1 564 ? -54.393 20.519 26.168 1.00 55.31 564 SER A N 1
ATOM 4526 C CA . SER A 1 564 ? -53.931 19.336 26.891 1.00 55.31 564 SER A CA 1
ATOM 4527 C C . SER A 1 564 ? -55.007 18.260 26.760 1.00 55.31 564 SER A C 1
ATOM 4529 O O . SER A 1 564 ? -56.124 18.433 27.236 1.00 55.31 564 SER A O 1
ATOM 4531 N N . THR A 1 565 ? -54.719 17.163 26.076 1.00 64.50 565 THR A N 1
ATOM 4532 C CA . THR A 1 565 ? -55.629 16.018 25.993 1.00 64.50 565 THR A CA 1
ATOM 4533 C C . THR A 1 565 ? -55.347 15.074 27.153 1.00 64.50 565 THR A C 1
ATOM 4535 O O . THR A 1 565 ? -54.191 14.715 27.377 1.00 64.50 565 THR A O 1
ATOM 4538 N N . THR A 1 566 ? -56.373 14.657 27.887 1.00 71.69 566 THR A N 1
ATOM 4539 C CA . THR A 1 566 ? -56.245 13.666 28.961 1.00 71.69 566 THR A CA 1
ATOM 4540 C C . THR A 1 566 ? -56.679 12.298 28.452 1.00 71.69 566 THR A C 1
ATOM 4542 O O . THR A 1 566 ? -57.609 12.172 27.654 1.00 71.69 566 THR A O 1
ATOM 4545 N N . THR A 1 567 ? -55.981 11.248 28.880 1.00 82.50 567 THR A N 1
ATOM 4546 C CA . THR A 1 567 ? -56.356 9.874 28.527 1.00 82.50 567 THR A CA 1
ATOM 4547 C C . THR A 1 567 ? -57.297 9.332 29.594 1.00 82.50 567 THR A C 1
ATOM 4549 O O . THR A 1 567 ? -57.094 9.564 30.782 1.00 82.50 567 THR A O 1
ATOM 4552 N N . LYS A 1 568 ? -58.338 8.612 29.182 1.00 86.81 568 LYS A N 1
ATOM 4553 C CA . LYS A 1 568 ? -59.258 7.897 30.065 1.00 86.81 568 LYS A CA 1
ATOM 4554 C C . LYS A 1 568 ? -59.179 6.412 29.746 1.00 86.81 568 LYS A C 1
ATOM 4556 O O . LYS A 1 568 ? -59.549 6.003 28.646 1.00 86.81 568 LYS A O 1
ATOM 4561 N N . LEU A 1 569 ? -58.736 5.610 30.709 1.00 87.31 569 LEU A N 1
ATOM 4562 C CA . LEU A 1 569 ? -58.710 4.154 30.606 1.00 87.31 569 LEU A CA 1
ATOM 4563 C C . LEU A 1 569 ? -59.923 3.587 31.340 1.00 87.31 569 LEU A C 1
ATOM 4565 O O . LEU A 1 569 ? -60.124 3.857 32.518 1.00 87.31 569 LEU A O 1
ATOM 4569 N N . THR A 1 570 ? -60.751 2.806 30.656 1.00 88.12 570 THR A N 1
ATOM 4570 C CA . THR A 1 570 ? -61.882 2.100 31.272 1.00 88.12 570 THR A CA 1
ATOM 4571 C C . THR A 1 570 ? -61.624 0.607 31.203 1.00 88.12 570 THR A C 1
ATOM 4573 O O . THR A 1 570 ? -61.489 0.052 30.113 1.00 88.12 570 THR A O 1
ATOM 4576 N N . ILE A 1 571 ? -61.534 -0.031 32.366 1.00 88.50 571 ILE A N 1
ATOM 4577 C CA . ILE A 1 571 ? -61.364 -1.475 32.496 1.00 88.50 571 ILE A CA 1
ATOM 4578 C C . ILE A 1 571 ? -62.754 -2.085 32.610 1.00 88.50 571 ILE A C 1
ATOM 4580 O O . ILE A 1 571 ? -63.498 -1.769 33.538 1.00 88.50 571 ILE A O 1
ATOM 4584 N N . TYR A 1 572 ? -63.097 -2.958 31.675 1.00 87.00 572 TYR A N 1
ATOM 4585 C CA . TYR A 1 572 ? -64.349 -3.695 31.664 1.00 87.00 572 TYR A CA 1
ATOM 4586 C C . TYR A 1 572 ? -64.137 -5.118 32.149 1.00 87.00 572 TYR A C 1
ATOM 4588 O O . TYR A 1 572 ? -63.065 -5.707 31.992 1.00 87.00 572 TYR A O 1
ATOM 4596 N N . GLY A 1 573 ? -65.188 -5.692 32.710 1.00 84.19 573 GLY A N 1
ATOM 4597 C CA . GLY A 1 573 ? -65.182 -7.085 33.093 1.00 84.19 573 GLY A CA 1
ATOM 4598 C C . GLY A 1 573 ? -66.564 -7.678 33.219 1.00 84.19 573 GLY A C 1
ATOM 4599 O O . GLY A 1 573 ? -67.587 -7.014 33.032 1.00 84.19 573 GLY A O 1
ATOM 4600 N N . ARG A 1 574 ? -66.572 -8.970 33.532 1.00 77.69 574 ARG A N 1
ATOM 4601 C CA . ARG A 1 574 ? -67.787 -9.753 33.743 1.00 77.69 574 ARG A CA 1
ATOM 4602 C C . ARG A 1 574 ? -67.979 -9.937 35.239 1.00 77.69 574 ARG A C 1
ATOM 4604 O O . ARG A 1 574 ? -67.140 -10.537 35.908 1.00 77.69 574 ARG A O 1
ATOM 4611 N N . GLN A 1 575 ? -69.066 -9.393 35.770 1.00 60.03 575 GLN A N 1
ATOM 4612 C CA . GLN A 1 575 ? -69.401 -9.563 37.178 1.00 60.03 575 GLN A CA 1
ATOM 4613 C C . GLN A 1 575 ? -69.798 -11.030 37.437 1.00 60.03 575 GLN A C 1
ATOM 4615 O O . GLN A 1 575 ? -70.517 -11.612 36.620 1.00 60.03 575 GLN A O 1
ATOM 4620 N N . PRO A 1 576 ? -69.365 -11.657 38.545 1.00 53.66 576 PRO A N 1
ATOM 4621 C CA . PRO A 1 576 ? -69.936 -12.933 38.958 1.00 53.66 576 PRO A CA 1
ATOM 4622 C C . PRO A 1 576 ? -71.424 -12.755 39.323 1.00 53.66 576 PRO A C 1
ATOM 4624 O O . PRO A 1 576 ? -71.806 -11.699 39.836 1.00 53.66 576 PRO A O 1
ATOM 4627 N N . PRO A 1 577 ? -72.282 -13.759 39.064 1.00 46.75 577 PRO A N 1
ATOM 4628 C CA . PRO A 1 577 ? -73.716 -13.646 39.287 1.00 46.75 577 PRO A CA 1
ATOM 4629 C C . PRO A 1 577 ? -74.013 -13.659 40.789 1.00 46.75 577 PRO A C 1
ATOM 4631 O O . PRO A 1 577 ? -74.069 -14.715 41.413 1.00 46.75 577 PRO A O 1
ATOM 4634 N N . SER A 1 578 ? -74.235 -12.484 41.371 1.00 42.00 578 SER A N 1
ATOM 4635 C CA . SER A 1 578 ? -74.721 -12.351 42.743 1.00 42.00 578 SER A CA 1
ATOM 4636 C C . SER A 1 578 ? -76.164 -11.852 42.731 1.00 42.00 578 SER A C 1
ATOM 4638 O O . SER A 1 578 ? -76.403 -10.654 42.677 1.00 42.00 578 SER A O 1
ATOM 4640 N N . GLY A 1 579 ? -77.104 -12.802 42.801 1.00 48.09 579 GLY A N 1
ATOM 4641 C CA . GLY A 1 579 ? -78.443 -12.627 43.377 1.00 48.09 579 GLY A CA 1
ATOM 4642 C C . GLY A 1 579 ? -79.491 -11.821 42.592 1.00 48.09 579 GLY A C 1
ATOM 4643 O O . GLY A 1 579 ? -79.489 -10.601 42.617 1.00 48.09 579 GLY A O 1
ATOM 4644 N N . ILE A 1 580 ? -80.502 -12.557 42.106 1.00 42.22 580 ILE A N 1
ATOM 4645 C CA . ILE A 1 580 ? -81.859 -12.140 41.679 1.00 42.22 580 ILE A CA 1
ATOM 4646 C C . ILE A 1 580 ? -82.011 -11.683 40.205 1.00 42.22 580 ILE A C 1
ATOM 4648 O O . ILE A 1 580 ? -81.632 -10.596 39.794 1.00 42.22 580 ILE A O 1
ATOM 4652 N N . GLN A 1 581 ? -82.614 -12.615 39.452 1.00 46.88 581 GLN A N 1
ATOM 4653 C CA . GLN A 1 581 ? -83.136 -12.669 38.072 1.00 46.88 581 GLN A CA 1
ATOM 4654 C C . GLN A 1 581 ? -83.390 -11.360 37.290 1.00 46.88 581 GLN A C 1
ATOM 4656 O O . GLN A 1 581 ? -84.055 -10.460 37.785 1.00 46.88 581 GLN A O 1
ATOM 4661 N N . GLN A 1 582 ? -83.080 -11.366 35.983 1.00 41.56 582 GLN A N 1
ATOM 4662 C CA . GLN A 1 582 ? -84.040 -11.583 34.872 1.00 41.56 582 GLN A CA 1
ATOM 4663 C C . GLN A 1 582 ? -83.336 -11.421 33.506 1.00 41.56 582 GLN A C 1
ATOM 4665 O O . GLN A 1 582 ? -82.469 -10.567 33.361 1.00 41.56 582 GLN A O 1
ATOM 4670 N N . ASN A 1 583 ? -83.703 -12.269 32.532 1.00 46.94 583 ASN A N 1
ATOM 4671 C CA . ASN A 1 583 ? -83.376 -12.232 31.092 1.00 46.94 583 ASN A CA 1
ATOM 4672 C C . ASN A 1 583 ? -82.429 -11.107 30.631 1.00 46.94 583 ASN A C 1
ATOM 4674 O O . ASN A 1 583 ? -82.863 -10.026 30.232 1.00 46.94 583 ASN A O 1
ATOM 4678 N N . GLY A 1 584 ? -81.129 -11.389 30.623 1.00 43.50 584 GLY A N 1
ATOM 4679 C CA . GLY A 1 584 ? -80.114 -10.462 30.148 1.00 43.50 584 GLY A CA 1
ATOM 4680 C C . GLY A 1 584 ? -78.923 -11.220 29.589 1.00 43.50 584 GLY A C 1
ATOM 4681 O O . GLY A 1 584 ? -78.310 -12.016 30.289 1.00 43.50 584 GLY A O 1
ATOM 4682 N N . ASP A 1 585 ? -78.652 -10.967 28.313 1.00 44.91 585 ASP A N 1
ATOM 4683 C CA . ASP A 1 585 ? -77.507 -11.405 27.517 1.00 44.91 585 ASP A CA 1
ATOM 4684 C C . ASP A 1 585 ? -76.233 -11.617 28.366 1.00 44.91 585 ASP A C 1
ATOM 4686 O O . ASP A 1 585 ? -75.657 -10.661 28.893 1.00 44.91 585 ASP A O 1
ATOM 4690 N N . THR A 1 586 ? -75.779 -12.869 28.507 1.00 51.19 586 THR A N 1
ATOM 4691 C CA . THR A 1 586 ? -74.612 -13.274 29.326 1.00 51.19 586 THR A CA 1
ATOM 4692 C C . THR A 1 586 ? -73.272 -12.710 28.824 1.00 51.19 586 THR A C 1
ATOM 4694 O O . THR A 1 586 ? -72.216 -13.040 29.362 1.00 51.19 586 THR A O 1
ATOM 4697 N N . ASN A 1 587 ? -73.307 -11.857 27.798 1.00 55.88 587 ASN A N 1
ATOM 4698 C CA . ASN A 1 587 ? -72.167 -11.190 27.178 1.00 55.88 587 ASN A CA 1
ATOM 4699 C C . ASN A 1 587 ? -72.050 -9.688 27.499 1.00 55.88 587 ASN A C 1
ATOM 4701 O O . ASN A 1 587 ? -71.163 -9.035 26.951 1.00 55.88 587 ASN A O 1
ATOM 4705 N N . LYS A 1 588 ? -72.899 -9.109 28.361 1.00 65.19 588 LYS A N 1
ATOM 4706 C CA . LYS A 1 588 ? -72.770 -7.684 28.715 1.00 65.19 588 LYS A CA 1
ATOM 4707 C C . LYS A 1 588 ? -71.532 -7.429 29.584 1.00 65.19 588 LYS A C 1
ATOM 4709 O O . LYS A 1 588 ? -71.424 -7.935 30.698 1.00 65.19 588 LYS A O 1
ATOM 4714 N N . GLU A 1 589 ? -70.599 -6.639 29.054 1.00 75.75 589 GLU A N 1
ATOM 4715 C CA . GLU A 1 589 ? -69.430 -6.131 29.777 1.00 75.75 589 GLU A CA 1
ATOM 4716 C C . GLU A 1 589 ? -69.808 -4.881 30.583 1.00 75.75 589 GLU A C 1
ATOM 4718 O O . GLU A 1 589 ? -70.500 -3.997 30.075 1.00 75.75 589 GLU A O 1
ATOM 4723 N N . TYR A 1 590 ? -69.336 -4.787 31.828 1.00 80.06 590 TYR A N 1
ATOM 4724 C CA . TYR A 1 590 ? -69.591 -3.640 32.704 1.00 80.06 590 TYR A CA 1
ATOM 4725 C C . TYR A 1 590 ? -68.275 -2.947 33.078 1.00 80.06 590 TYR A C 1
ATOM 4727 O O . TYR A 1 590 ? -67.262 -3.634 33.246 1.00 80.06 590 TYR A O 1
ATOM 4735 N N . PRO A 1 591 ? -68.252 -1.605 33.200 1.00 82.69 591 PRO A N 1
ATOM 4736 C CA . PRO A 1 591 ? -67.053 -0.886 33.613 1.00 82.69 591 PRO A CA 1
ATOM 4737 C C . PRO A 1 591 ? -66.749 -1.203 35.083 1.00 82.69 591 PRO A C 1
ATOM 4739 O O . PRO A 1 591 ? -67.531 -0.872 35.970 1.00 82.69 591 PRO A O 1
ATOM 4742 N N . LEU A 1 592 ? -65.615 -1.854 35.335 1.00 83.25 592 LEU A N 1
ATOM 4743 C CA . LEU A 1 592 ? -65.144 -2.207 36.676 1.00 83.25 592 LEU A CA 1
ATOM 4744 C C . LEU A 1 592 ? -64.458 -1.024 37.353 1.00 83.25 592 LEU A C 1
ATOM 4746 O O . LEU A 1 592 ? -64.681 -0.756 38.530 1.00 83.25 592 LEU A O 1
ATOM 4750 N N . ILE A 1 593 ? -63.601 -0.327 36.606 1.00 84.81 593 ILE A N 1
ATOM 4751 C CA . ILE A 1 593 ? -62.876 0.842 37.094 1.00 84.81 593 ILE A CA 1
ATOM 4752 C C . ILE A 1 593 ? -62.510 1.763 35.934 1.00 84.81 593 ILE A C 1
ATOM 4754 O O . ILE A 1 593 ? -62.236 1.324 34.814 1.00 84.81 593 ILE A O 1
ATOM 4758 N N . VAL A 1 594 ? -62.513 3.060 36.220 1.00 85.81 594 VAL A N 1
ATOM 4759 C CA . VAL A 1 594 ? -62.082 4.112 35.306 1.00 85.81 594 VAL A CA 1
ATOM 4760 C C . VAL A 1 594 ? -60.841 4.761 35.899 1.00 85.81 594 VAL A C 1
ATOM 4762 O O . VAL A 1 594 ? -60.863 5.209 37.042 1.00 85.81 594 VAL A O 1
ATOM 4765 N N . LEU A 1 595 ? -59.769 4.808 35.116 1.00 86.69 595 LEU A N 1
ATOM 4766 C CA . LEU A 1 595 ? -58.499 5.420 35.474 1.00 86.69 595 LEU A CA 1
ATOM 4767 C C . LEU A 1 595 ? -58.272 6.649 34.590 1.00 86.69 595 LEU A C 1
ATOM 4769 O O . LEU A 1 595 ? -58.465 6.588 33.372 1.00 86.69 595 LEU A O 1
ATOM 4773 N N . HIS A 1 596 ? -57.813 7.742 35.192 1.00 86.75 596 HIS A N 1
ATOM 4774 C CA . HIS A 1 596 ? -57.357 8.930 34.475 1.00 86.75 596 HIS A CA 1
ATOM 4775 C C . HIS A 1 596 ? -55.855 9.110 34.727 1.00 86.75 596 HIS A C 1
ATOM 4777 O O . HIS A 1 596 ? -55.464 9.661 35.760 1.00 86.75 596 HIS A O 1
ATOM 4783 N N . PRO A 1 597 ? -54.992 8.568 33.845 1.00 86.69 597 PRO A N 1
ATOM 4784 C CA . PRO A 1 597 ? -53.550 8.747 33.946 1.00 86.69 597 PRO A CA 1
ATOM 4785 C C . PRO A 1 597 ? -53.170 10.228 33.902 1.00 86.69 597 PRO A C 1
ATOM 4787 O O . PRO A 1 597 ? -53.709 10.994 33.101 1.00 86.69 597 PRO A O 1
ATOM 4790 N N . SER A 1 598 ? -52.203 10.619 34.730 1.00 82.88 598 SER A N 1
ATOM 4791 C CA . SER A 1 598 ? -51.706 11.998 34.795 1.00 82.88 598 SER A CA 1
ATOM 4792 C C . SER A 1 598 ? -50.864 12.396 33.578 1.00 82.88 598 SER A C 1
ATOM 4794 O O . SER A 1 598 ? -50.767 13.579 33.256 1.00 82.88 598 SER A O 1
ATOM 4796 N N . ASN A 1 599 ? -50.265 11.422 32.887 1.00 84.50 599 ASN A N 1
ATOM 4797 C CA . ASN A 1 599 ? -49.428 11.634 31.711 1.00 84.50 599 ASN A CA 1
ATOM 4798 C C . ASN A 1 599 ? -49.579 10.465 30.701 1.00 84.50 599 ASN A C 1
ATOM 4800 O O . ASN A 1 599 ? -50.084 9.394 31.061 1.00 84.50 599 ASN A O 1
ATOM 4804 N N . PRO A 1 600 ? -49.177 10.653 29.429 1.00 84.81 600 PRO A N 1
ATOM 4805 C CA . PRO A 1 600 ? -49.306 9.620 28.397 1.00 84.81 600 PRO A CA 1
ATOM 4806 C C . PRO A 1 600 ? -48.434 8.379 28.644 1.00 84.81 600 PRO A C 1
ATOM 4808 O O . PRO A 1 600 ? -48.814 7.297 28.208 1.00 84.81 600 PRO A O 1
ATOM 4811 N N . THR A 1 601 ? -47.319 8.506 29.369 1.00 87.19 601 THR A N 1
ATOM 4812 C CA . THR A 1 601 ? -46.433 7.381 29.713 1.00 87.19 601 THR A CA 1
ATOM 4813 C C . THR A 1 601 ? -47.116 6.406 30.670 1.00 87.19 601 THR A C 1
ATOM 4815 O O . THR A 1 601 ? -47.184 5.218 30.398 1.00 87.19 601 THR A O 1
ATOM 4818 N N . ILE A 1 602 ? -47.738 6.895 31.744 1.00 87.38 602 ILE A N 1
ATOM 4819 C CA . ILE A 1 602 ? -48.521 6.058 32.665 1.00 87.38 602 ILE A CA 1
ATOM 4820 C C . ILE A 1 602 ? -49.706 5.441 31.916 1.00 87.38 602 ILE A C 1
ATOM 4822 O O . ILE A 1 602 ? -50.053 4.285 32.144 1.00 87.38 602 ILE A O 1
ATOM 4826 N N . ALA A 1 603 ? -50.316 6.180 30.983 1.00 88.00 603 ALA A N 1
ATOM 4827 C CA . ALA A 1 603 ? -51.388 5.636 30.159 1.00 88.00 603 ALA A CA 1
ATOM 4828 C C . ALA A 1 603 ? -50.919 4.461 29.286 1.00 88.00 603 ALA A C 1
ATOM 4830 O O . ALA A 1 603 ? -51.627 3.456 29.210 1.00 88.00 603 ALA A O 1
ATOM 4831 N N . SER A 1 604 ? -49.745 4.563 28.652 1.00 89.50 604 SER A N 1
ATOM 4832 C CA . SER A 1 604 ? -49.182 3.497 27.817 1.00 89.50 604 SER A CA 1
ATOM 4833 C C . SER A 1 604 ? -48.712 2.304 28.650 1.00 89.50 604 SER A C 1
ATOM 4835 O O . SER A 1 604 ? -49.004 1.159 28.297 1.00 89.50 604 SER A O 1
ATOM 4837 N N . GLU A 1 605 ? -48.075 2.563 29.794 1.00 91.62 605 GLU A N 1
ATOM 4838 C CA . GLU A 1 605 ? -47.640 1.550 30.754 1.00 91.62 605 GLU A CA 1
ATOM 4839 C C . GLU A 1 605 ? -48.808 0.709 31.260 1.00 91.62 605 GLU A C 1
ATOM 4841 O O . GLU A 1 605 ? -48.750 -0.523 31.231 1.00 91.62 605 GLU A O 1
ATOM 4846 N N . TRP A 1 606 ? -49.886 1.373 31.679 1.00 91.81 606 TRP A N 1
ATOM 4847 C CA . TRP A 1 606 ? -51.053 0.708 32.238 1.00 91.81 606 TRP A CA 1
ATOM 4848 C C . TRP A 1 606 ? -51.900 0.008 31.186 1.00 91.81 606 TRP A C 1
ATOM 4850 O O . TRP A 1 606 ? -52.310 -1.131 31.397 1.00 91.81 606 TRP A O 1
ATOM 4860 N N . LEU A 1 607 ? -52.145 0.650 30.043 1.00 91.06 607 LEU A N 1
ATOM 4861 C CA . LEU A 1 607 ? -52.931 0.057 28.965 1.00 91.06 607 LEU A CA 1
ATOM 4862 C C . LEU A 1 607 ? -52.262 -1.208 28.424 1.00 91.06 607 LEU A C 1
ATOM 4864 O O . LEU A 1 607 ? -52.878 -2.274 28.421 1.00 91.06 607 LEU A O 1
ATOM 4868 N N . ASP A 1 608 ? -50.996 -1.116 28.012 1.00 92.00 608 ASP A N 1
ATOM 4869 C CA . ASP A 1 608 ? -50.297 -2.266 27.442 1.00 92.00 608 ASP A CA 1
ATOM 4870 C C . ASP A 1 608 ? -49.937 -3.302 28.509 1.00 92.00 608 ASP A C 1
ATOM 4872 O O . ASP A 1 608 ? -50.004 -4.497 28.230 1.00 92.00 608 ASP A O 1
ATOM 4876 N N . GLY A 1 609 ? -49.631 -2.887 29.744 1.00 91.19 609 GLY A N 1
ATOM 4877 C CA . GLY A 1 609 ? -49.429 -3.805 30.867 1.00 91.19 609 GLY A CA 1
ATOM 4878 C C . GLY A 1 609 ? -50.662 -4.671 31.140 1.00 91.19 609 GLY A C 1
ATOM 4879 O O . GLY A 1 609 ? -50.542 -5.888 31.301 1.00 91.19 609 GLY A O 1
ATOM 4880 N N . LEU A 1 610 ? -51.859 -4.073 31.138 1.00 90.12 610 LEU A N 1
ATOM 4881 C CA . LEU A 1 610 ? -53.116 -4.809 31.306 1.00 90.12 610 LEU A CA 1
ATOM 4882 C C . LEU A 1 610 ? -53.397 -5.722 30.107 1.00 90.12 610 LEU A C 1
ATOM 4884 O O . LEU A 1 610 ? -53.780 -6.876 30.295 1.00 90.12 610 LEU A O 1
ATOM 4888 N N . LEU A 1 611 ? -53.144 -5.259 28.878 1.00 90.00 611 LEU A N 1
ATOM 4889 C CA . LEU A 1 611 ? -53.261 -6.099 27.682 1.00 90.00 611 LEU A CA 1
ATOM 4890 C C . LEU A 1 611 ? -52.312 -7.305 27.736 1.00 90.00 611 LEU A C 1
ATOM 4892 O O . LEU A 1 611 ? -52.732 -8.422 27.430 1.00 90.00 611 LEU A O 1
ATOM 4896 N N . PHE A 1 612 ? -51.075 -7.117 28.198 1.00 90.69 612 PHE A N 1
ATOM 4897 C CA . PHE A 1 612 ? -50.108 -8.197 28.376 1.00 90.69 612 PHE A CA 1
ATOM 4898 C C . PHE A 1 612 ? -50.539 -9.228 29.426 1.00 90.69 612 PHE A C 1
ATOM 4900 O O . PHE A 1 612 ? -50.328 -10.426 29.210 1.00 90.69 612 PHE A O 1
ATOM 4907 N N . LEU A 1 613 ? -51.151 -8.798 30.537 1.00 87.75 613 LEU A N 1
ATOM 4908 C CA . LEU A 1 613 ? -51.733 -9.705 31.538 1.00 87.75 613 LEU A CA 1
ATOM 4909 C C . LEU A 1 613 ? -52.878 -10.544 30.954 1.00 87.75 613 LEU A C 1
ATOM 4911 O O . LEU A 1 613 ? -53.055 -11.696 31.338 1.00 87.75 613 LEU A O 1
ATOM 4915 N N . MET A 1 614 ? -53.611 -9.990 29.988 1.00 85.88 614 MET A N 1
ATOM 4916 C CA . MET A 1 614 ? -54.691 -10.671 29.268 1.00 85.88 614 MET A CA 1
ATOM 4917 C C . MET A 1 614 ? -54.205 -11.514 28.075 1.00 85.88 614 MET A C 1
ATOM 4919 O O . MET A 1 614 ? -55.026 -12.047 27.330 1.00 85.88 614 MET A O 1
ATOM 4923 N N . GLY A 1 615 ? -52.891 -11.604 27.841 1.00 84.00 615 GLY A N 1
ATOM 4924 C CA . GLY A 1 615 ? -52.323 -12.314 26.690 1.00 84.00 615 GLY A CA 1
ATOM 4925 C C . GLY A 1 615 ? -52.563 -11.627 25.338 1.00 84.00 615 GLY A C 1
ATOM 4926 O O . GLY A 1 615 ? -52.428 -12.266 24.295 1.00 84.00 615 GLY A O 1
ATOM 4927 N N . LYS A 1 616 ? -52.922 -10.337 25.331 1.00 86.81 616 LYS A N 1
ATOM 4928 C CA . LYS A 1 616 ? -53.118 -9.527 24.119 1.00 86.81 616 LYS A CA 1
ATOM 4929 C C . LYS A 1 616 ? -51.823 -8.803 23.730 1.00 86.81 616 LYS A C 1
ATOM 4931 O O . LYS A 1 616 ? -50.930 -8.598 24.551 1.00 86.81 616 LYS A O 1
ATOM 4936 N N . LYS A 1 617 ? -51.719 -8.425 22.452 1.00 86.25 617 LYS A N 1
ATOM 4937 C CA . LYS A 1 617 ? -50.605 -7.615 21.933 1.00 86.25 617 LYS A CA 1
ATOM 4938 C C . LYS A 1 617 ? -50.728 -6.159 22.416 1.00 86.25 617 LYS A C 1
ATOM 4940 O O . LYS A 1 617 ? -51.858 -5.692 22.576 1.00 86.25 617 LYS A O 1
ATOM 4945 N N . PRO A 1 618 ? -49.602 -5.449 22.618 1.00 88.25 618 PRO A N 1
ATOM 4946 C CA . PRO A 1 618 ? -49.627 -4.028 22.939 1.00 88.25 618 PRO A CA 1
ATOM 4947 C C . PRO A 1 618 ? -50.177 -3.233 21.752 1.00 88.25 618 PRO A C 1
ATOM 4949 O O . PRO A 1 618 ? -50.039 -3.650 20.599 1.00 88.25 618 PRO A O 1
ATOM 4952 N N . ILE A 1 619 ? -50.792 -2.091 22.036 1.00 87.62 619 ILE A N 1
ATOM 4953 C CA . ILE A 1 619 ? -51.419 -1.233 21.023 1.00 87.62 619 ILE A CA 1
ATOM 4954 C C . ILE A 1 619 ? -50.810 0.164 20.970 1.00 87.62 619 ILE A C 1
ATOM 4956 O O . ILE A 1 619 ? -51.038 0.881 19.996 1.00 87.62 619 ILE A O 1
ATOM 4960 N N . THR A 1 620 ? -50.026 0.570 21.974 1.00 87.50 620 THR A N 1
ATOM 4961 C CA . THR A 1 620 ? -49.387 1.887 21.932 1.00 87.50 620 THR A CA 1
ATOM 4962 C C . THR A 1 620 ? -48.118 1.891 21.080 1.00 87.50 620 THR A C 1
ATOM 4964 O O . THR A 1 620 ? -47.346 0.922 21.022 1.00 87.50 620 THR A O 1
ATOM 4967 N N . SER A 1 621 ? -47.881 3.023 20.414 1.00 86.62 621 SER A N 1
ATOM 4968 C CA . SER A 1 621 ? -46.660 3.263 19.641 1.00 86.62 621 SER A CA 1
ATOM 4969 C C . SER A 1 621 ? -45.421 3.303 20.534 1.00 86.62 621 SER A C 1
ATOM 4971 O O . SER A 1 621 ? -44.362 2.850 20.115 1.00 86.62 621 SER A O 1
ATOM 4973 N N . GLU A 1 622 ? -45.550 3.777 21.774 1.00 88.31 622 GLU A N 1
ATOM 4974 C CA . GLU A 1 622 ? -44.454 3.831 22.742 1.00 88.31 622 GLU A CA 1
ATOM 4975 C C . GLU A 1 622 ? -43.919 2.430 23.065 1.00 88.31 622 GLU A C 1
ATOM 4977 O O . GLU A 1 622 ? -42.731 2.164 22.885 1.00 88.31 622 GLU A O 1
ATOM 4982 N N . THR A 1 623 ? -44.795 1.502 23.457 1.00 87.19 623 THR A N 1
ATOM 4983 C CA . THR A 1 623 ? -44.395 0.118 23.754 1.00 87.19 623 THR A CA 1
ATOM 4984 C C . THR A 1 623 ? -43.860 -0.588 22.506 1.00 87.19 623 THR A C 1
ATOM 4986 O O . THR A 1 623 ? -42.858 -1.296 22.584 1.00 87.19 623 THR A O 1
ATOM 4989 N N . SER A 1 624 ? -44.455 -0.343 21.335 1.00 86.81 624 SER A N 1
ATOM 4990 C CA . SER A 1 624 ? -43.958 -0.884 20.059 1.00 86.81 624 SER A CA 1
ATOM 4991 C C . SER A 1 624 ? -42.552 -0.368 19.716 1.00 86.81 624 SER A C 1
ATOM 4993 O O . SER A 1 624 ? -41.690 -1.134 19.281 1.00 86.81 624 SER A O 1
ATOM 4995 N N . ASN A 1 625 ? -42.284 0.917 19.958 1.00 87.12 625 ASN A N 1
ATOM 4996 C CA . ASN A 1 625 ? -40.967 1.522 19.764 1.00 87.12 625 ASN A CA 1
ATOM 4997 C C . ASN A 1 625 ? -39.931 0.956 20.741 1.00 87.12 625 ASN A C 1
ATOM 4999 O O . ASN A 1 625 ? -38.802 0.682 20.331 1.00 87.12 625 ASN A O 1
ATOM 5003 N N . LEU A 1 626 ? -40.305 0.731 22.003 1.00 86.75 626 LEU A N 1
ATOM 5004 C CA . LEU A 1 626 ? -39.426 0.105 22.992 1.00 86.75 626 LEU A CA 1
ATOM 5005 C C . LEU A 1 626 ? -39.060 -1.329 22.598 1.00 86.75 626 LEU A C 1
ATOM 5007 O O . LEU A 1 626 ? -37.876 -1.661 22.598 1.00 86.75 626 LEU A O 1
ATOM 5011 N N . ILE A 1 627 ? -40.036 -2.146 22.183 1.00 86.75 627 ILE A N 1
ATOM 5012 C CA . ILE A 1 627 ? -39.790 -3.517 21.700 1.00 86.75 627 ILE A CA 1
ATOM 5013 C C . ILE A 1 627 ? -38.816 -3.494 20.518 1.00 86.75 627 ILE A C 1
ATOM 5015 O O . ILE A 1 627 ? -37.808 -4.197 20.539 1.00 86.75 627 ILE A O 1
ATOM 5019 N N . ASN A 1 628 ? -39.062 -2.636 19.523 1.00 84.44 628 ASN A N 1
ATOM 5020 C CA . ASN A 1 628 ? -38.187 -2.511 18.356 1.00 84.44 628 ASN A CA 1
ATOM 5021 C C . ASN A 1 628 ? -36.769 -2.059 18.726 1.00 84.44 628 ASN A C 1
ATOM 5023 O O . ASN A 1 628 ? -35.795 -2.522 18.133 1.00 84.44 628 ASN A O 1
ATOM 5027 N N . THR A 1 629 ? -36.637 -1.151 19.691 1.00 85.19 629 THR A N 1
ATOM 5028 C CA . THR A 1 629 ? -35.334 -0.639 20.132 1.00 85.19 629 THR A CA 1
ATOM 5029 C C . THR A 1 629 ? -34.550 -1.719 20.871 1.00 85.19 629 THR A C 1
ATOM 5031 O O . THR A 1 629 ? -33.383 -1.946 20.556 1.00 85.19 629 THR A O 1
ATOM 5034 N N . VAL A 1 630 ? -35.196 -2.438 21.794 1.00 86.50 630 VAL A N 1
ATOM 5035 C CA . VAL A 1 630 ? -34.578 -3.551 22.526 1.00 86.50 630 VAL A CA 1
ATOM 5036 C C . VAL A 1 630 ? -34.191 -4.678 21.571 1.00 86.50 630 VAL A C 1
ATOM 5038 O O . VAL A 1 630 ? -33.047 -5.119 21.612 1.00 86.50 630 VAL A O 1
ATOM 5041 N N . ALA A 1 631 ? -35.075 -5.075 20.650 1.00 81.88 631 ALA A N 1
ATOM 5042 C CA . ALA A 1 631 ? -34.786 -6.111 19.657 1.00 81.88 631 ALA A CA 1
ATOM 5043 C C . ALA A 1 631 ? -33.574 -5.743 18.781 1.00 81.88 631 ALA A C 1
ATOM 5045 O O . ALA A 1 631 ? -32.651 -6.542 18.622 1.00 81.88 631 ALA A O 1
ATOM 5046 N N . LYS A 1 632 ? -33.516 -4.499 18.279 1.00 78.50 632 LYS A N 1
ATOM 5047 C CA . LYS A 1 632 ? -32.369 -3.999 17.501 1.00 78.50 632 LYS A CA 1
ATOM 5048 C C . LYS A 1 632 ? -31.070 -4.007 18.308 1.00 78.50 632 LYS A C 1
ATOM 5050 O O . LYS A 1 632 ? -30.027 -4.377 17.772 1.00 78.50 632 LYS A O 1
ATOM 5055 N N . CYS A 1 633 ? -31.107 -3.595 19.573 1.00 79.75 633 CYS A N 1
ATOM 5056 C CA . CYS A 1 633 ? -29.931 -3.596 20.443 1.00 79.75 633 CYS A CA 1
ATOM 5057 C C . CYS A 1 633 ? -29.443 -5.017 20.751 1.00 79.75 633 CYS A C 1
ATOM 5059 O O . CYS A 1 633 ? -28.246 -5.283 20.624 1.00 79.75 633 CYS A O 1
ATOM 5061 N N . SER A 1 634 ? -30.353 -5.931 21.101 1.00 78.12 634 SER A N 1
ATOM 5062 C CA . SER A 1 634 ? -30.037 -7.341 21.352 1.00 78.12 634 SER A CA 1
ATOM 5063 C C . SER A 1 634 ? -29.420 -7.992 20.122 1.00 78.12 634 SER A C 1
ATOM 5065 O O . SER A 1 634 ? -28.363 -8.604 20.225 1.00 78.12 634 SER A O 1
ATOM 5067 N N . MET A 1 635 ? -29.992 -7.760 18.941 1.00 75.88 635 MET A N 1
ATOM 5068 C CA . MET A 1 635 ? -29.434 -8.268 17.694 1.00 75.88 635 MET A CA 1
ATOM 5069 C C . MET A 1 635 ? -28.023 -7.739 17.419 1.00 75.88 635 MET A C 1
ATOM 5071 O O . MET A 1 635 ? -27.123 -8.525 17.130 1.00 75.88 635 MET A O 1
ATOM 5075 N N . LYS A 1 636 ? -27.808 -6.419 17.524 1.00 72.50 636 LYS A N 1
ATOM 5076 C CA . LYS A 1 636 ? -26.479 -5.820 17.319 1.00 72.50 636 LYS A CA 1
ATOM 5077 C C . LYS A 1 636 ? -25.449 -6.423 18.270 1.00 72.50 636 LYS A C 1
ATOM 5079 O O . LYS A 1 636 ? -24.328 -6.708 17.860 1.00 72.50 636 LYS A O 1
ATOM 5084 N N . LYS A 1 637 ? -25.831 -6.646 19.529 1.00 74.69 637 LYS A N 1
ATOM 5085 C CA . LYS A 1 637 ? -24.984 -7.307 20.524 1.00 74.69 637 LYS A CA 1
ATOM 5086 C C . LYS A 1 637 ? -24.670 -8.751 20.123 1.00 74.69 637 LYS A C 1
ATOM 5088 O O . LYS A 1 637 ? -23.507 -9.135 20.191 1.00 74.69 637 LYS A O 1
ATOM 5093 N N . THR A 1 638 ? -25.669 -9.525 19.699 1.00 70.62 638 THR A N 1
ATOM 5094 C CA . THR A 1 638 ? -25.481 -10.913 19.258 1.00 70.62 638 THR A CA 1
ATOM 5095 C C . THR A 1 638 ? -24.532 -10.978 18.069 1.00 70.62 638 THR A C 1
ATOM 5097 O O . THR A 1 638 ? -23.539 -11.688 18.162 1.00 70.62 638 THR A O 1
ATOM 5100 N N . MET A 1 639 ? -24.744 -10.158 17.031 1.00 67.69 639 MET A N 1
ATOM 5101 C CA . MET A 1 639 ? -23.837 -10.064 15.880 1.00 67.69 639 MET A CA 1
ATOM 5102 C C . MET A 1 639 ? -22.398 -9.756 16.318 1.00 67.69 639 MET A C 1
ATOM 5104 O O . MET A 1 639 ? -21.472 -10.480 15.965 1.00 67.69 639 MET A O 1
ATOM 5108 N N . LEU A 1 640 ? -22.196 -8.731 17.151 1.00 65.19 640 LEU A N 1
ATOM 5109 C CA . LEU A 1 640 ? -20.862 -8.354 17.637 1.00 65.19 640 LEU A CA 1
ATOM 5110 C C . LEU A 1 640 ? -20.166 -9.455 18.458 1.00 65.19 640 LEU A C 1
ATOM 5112 O O . LEU A 1 640 ? -18.939 -9.472 18.530 1.00 65.19 640 LEU A O 1
ATOM 5116 N N . LEU A 1 641 ? -20.922 -10.340 19.112 1.00 63.94 641 LEU A N 1
ATOM 5117 C CA . LEU A 1 641 ? -20.382 -11.429 19.929 1.00 63.94 641 LEU A CA 1
ATOM 5118 C C . LEU A 1 641 ? -20.095 -12.692 19.112 1.00 63.94 641 LEU A C 1
ATOM 5120 O O . LEU A 1 641 ? -19.070 -13.329 19.340 1.00 63.94 641 LEU A O 1
ATOM 5124 N N . SER A 1 642 ? -20.967 -13.054 18.170 1.00 56.06 642 SER A N 1
ATOM 5125 C CA . SER A 1 642 ? -20.825 -14.272 17.362 1.00 56.06 642 SER A CA 1
ATOM 5126 C C . SER A 1 642 ? -19.714 -14.179 16.315 1.00 56.06 642 SER A C 1
ATOM 5128 O O . SER A 1 642 ? -19.134 -15.199 15.959 1.00 56.06 642 SER A O 1
ATOM 5130 N N . PHE A 1 643 ? -19.356 -12.972 15.869 1.00 52.28 643 PHE A N 1
ATOM 5131 C CA . PHE A 1 643 ? -18.273 -12.765 14.899 1.00 52.28 643 PHE A CA 1
ATOM 5132 C C . PHE A 1 643 ? -16.860 -12.727 15.513 1.00 52.28 643 PHE A C 1
ATOM 5134 O O . PHE A 1 643 ? -15.907 -12.448 14.804 1.00 52.28 643 PHE A O 1
ATOM 5141 N N . ARG A 1 644 ? -16.697 -13.055 16.805 1.00 40.88 644 ARG A N 1
ATOM 5142 C CA . ARG A 1 644 ? -15.376 -13.264 17.440 1.00 40.88 644 ARG A CA 1
ATOM 5143 C C . ARG A 1 644 ? -14.735 -14.631 17.144 1.00 40.88 644 ARG A C 1
ATOM 5145 O O . ARG A 1 644 ? -13.655 -14.898 17.658 1.00 40.88 644 ARG A O 1
ATOM 5152 N N . VAL A 1 645 ? -15.427 -15.524 16.432 1.00 31.95 645 VAL A N 1
ATOM 5153 C CA . VAL A 1 645 ? -15.057 -16.954 16.307 1.00 31.95 645 VAL A CA 1
ATOM 5154 C C . VAL A 1 645 ? -14.566 -17.332 14.896 1.00 31.95 645 VAL A C 1
ATOM 5156 O O . VAL A 1 645 ? -14.237 -18.489 14.649 1.00 31.95 645 VAL A O 1
ATOM 5159 N N . LEU A 1 646 ? -14.463 -16.373 13.976 1.00 32.00 646 LEU A N 1
ATOM 5160 C CA . LEU A 1 646 ? -13.837 -16.535 12.657 1.00 32.00 646 LEU A CA 1
ATOM 5161 C C . LEU A 1 646 ? -12.753 -15.476 12.497 1.00 32.00 646 LEU A C 1
ATOM 5163 O O . LEU A 1 646 ? -11.757 -15.786 11.809 1.00 32.00 646 LEU A O 1
#

Radius of gyration: 42.06 Å; Cα contacts (8 Å, |Δi|>4): 759; chains: 1; bounding box: 115×65×106 Å